Protein AF-A0A1J4KPM8-F1 (afdb_monomer)

Nearest PDB structures (foldseek):
  4mxn-assembly4_D  TM=3.637E-01  e=9.487E-02  Parabacteroides merdae ATCC 43184
  4mxn-assembly2_B  TM=3.778E-01  e=1.645E-01  Parabacteroides merdae ATCC 43184
  5c1e-assembly1_A  TM=3.073E-01  e=2.962E+00  Aspergillus niger ATCC 1015
  5c1c-assembly1_A  TM=2.342E-01  e=2.149E+00  Aspergillus niger ATCC 1015

Mean predicted aligned error: 6.86 Å

pLDDT: mean 85.15, std 13.49, range [49.19, 98.19]

Structure (mmCIF, N/CA/C/O backbone):
data_AF-A0A1J4KPM8-F1
#
_entry.id   AF-A0A1J4KPM8-F1
#
loop_
_atom_site.group_PDB
_atom_site.id
_atom_site.type_symbol
_atom_site.label_atom_id
_atom_site.label_alt_id
_atom_site.label_comp_id
_atom_site.label_asym_id
_atom_site.label_entity_id
_atom_site.label_seq_id
_atom_site.pdbx_PDB_ins_code
_atom_site.Cartn_x
_atom_site.Cartn_y
_atom_site.Cartn_z
_atom_site.occupancy
_atom_site.B_iso_or_equiv
_atom_site.auth_seq_id
_atom_site.auth_comp_id
_atom_site.auth_asym_id
_atom_site.auth_atom_id
_atom_site.pdbx_PDB_model_num
ATOM 1 N N . MET A 1 1 ? 14.885 17.234 -23.229 1.00 76.56 1 MET A N 1
ATOM 2 C CA . MET A 1 1 ? 14.098 16.527 -24.267 1.00 76.56 1 MET A CA 1
ATOM 3 C C . MET A 1 1 ? 13.137 15.565 -23.576 1.00 76.56 1 MET A C 1
ATOM 5 O O . MET A 1 1 ? 13.502 15.053 -22.525 1.00 76.56 1 MET A O 1
ATOM 9 N N . ASN A 1 2 ? 11.935 15.344 -24.110 1.00 87.31 2 ASN A N 1
ATOM 10 C CA . ASN A 1 2 ? 10.999 14.336 -23.597 1.00 87.31 2 ASN A CA 1
ATOM 11 C C . ASN A 1 2 ? 10.976 13.168 -24.587 1.00 87.31 2 ASN A C 1
ATOM 13 O O . ASN A 1 2 ? 10.959 13.409 -25.793 1.00 87.31 2 ASN A O 1
ATOM 17 N N . LEU A 1 3 ? 11.006 11.931 -24.095 1.00 90.38 3 LEU A N 1
ATOM 18 C CA . LEU A 1 3 ? 10.923 10.722 -24.915 1.00 90.38 3 LEU A CA 1
ATOM 19 C C . LEU A 1 3 ? 9.616 10.002 -24.591 1.00 90.38 3 LEU A C 1
ATOM 21 O O . LEU A 1 3 ? 9.298 9.806 -23.425 1.00 90.38 3 LEU A O 1
ATOM 25 N N . THR A 1 4 ? 8.860 9.610 -25.610 1.00 93.81 4 THR A N 1
ATOM 26 C CA . THR A 1 4 ? 7.703 8.725 -25.446 1.00 93.81 4 THR A CA 1
ATOM 27 C C . THR A 1 4 ? 7.960 7.462 -26.242 1.00 93.81 4 THR A C 1
ATOM 29 O O . THR A 1 4 ? 8.318 7.531 -27.416 1.00 93.81 4 THR A O 1
ATOM 32 N N . ILE A 1 5 ? 7.807 6.325 -25.582 1.00 92.38 5 ILE A N 1
ATOM 33 C CA . ILE A 1 5 ? 7.874 4.997 -26.163 1.00 92.38 5 ILE A CA 1
ATOM 34 C C . ILE A 1 5 ? 6.439 4.472 -26.141 1.00 92.38 5 ILE A C 1
ATOM 36 O O . ILE A 1 5 ? 5.909 4.147 -25.079 1.00 92.38 5 ILE A O 1
ATOM 40 N N . SER A 1 6 ? 5.796 4.456 -27.305 1.00 94.19 6 SER A N 1
ATOM 41 C CA . SER A 1 6 ? 4.405 4.025 -27.446 1.00 94.19 6 SER A CA 1
ATOM 42 C C . SER A 1 6 ? 4.319 2.628 -28.041 1.00 94.19 6 SER A C 1
ATOM 44 O O . SER A 1 6 ? 5.057 2.311 -28.974 1.00 94.19 6 SER A O 1
ATOM 46 N N . CYS A 1 7 ? 3.378 1.823 -27.545 1.00 94.56 7 CYS A N 1
ATOM 47 C CA . CYS A 1 7 ? 3.058 0.497 -28.081 1.00 94.56 7 CYS A CA 1
ATOM 48 C C . CYS A 1 7 ? 4.259 -0.465 -28.121 1.00 94.56 7 CYS A C 1
ATOM 50 O O . CYS A 1 7 ? 4.326 -1.343 -28.982 1.00 94.56 7 CYS A O 1
ATOM 52 N N . LEU A 1 8 ? 5.220 -0.305 -27.206 1.00 93.25 8 LEU A N 1
ATOM 53 C CA . LEU A 1 8 ? 6.356 -1.213 -27.114 1.00 93.25 8 LEU A CA 1
ATOM 54 C C . LEU A 1 8 ? 5.863 -2.587 -26.671 1.00 93.25 8 LEU A C 1
ATOM 56 O O . LEU A 1 8 ? 5.287 -2.708 -25.595 1.00 93.25 8 LEU A O 1
ATOM 60 N N . CYS A 1 9 ? 6.117 -3.612 -27.479 1.00 93.88 9 CYS A N 1
ATOM 61 C CA . CYS A 1 9 ? 5.838 -4.997 -27.129 1.00 93.88 9 CYS A CA 1
ATOM 62 C C . CYS A 1 9 ? 7.159 -5.751 -26.978 1.00 93.88 9 CYS A C 1
ATOM 64 O O . CYS A 1 9 ? 7.869 -5.959 -27.962 1.00 93.88 9 CYS A O 1
ATOM 66 N N . ILE A 1 10 ? 7.504 -6.129 -25.748 1.00 90.81 10 ILE A N 1
ATOM 67 C CA . ILE A 1 10 ? 8.703 -6.920 -25.448 1.00 90.81 10 ILE A CA 1
ATOM 68 C C . ILE A 1 10 ? 8.282 -8.184 -24.707 1.00 90.81 10 ILE A C 1
ATOM 70 O O . ILE A 1 10 ? 7.418 -8.151 -23.832 1.00 90.81 10 ILE A O 1
ATOM 74 N N . SER A 1 11 ? 8.934 -9.300 -25.024 1.00 91.00 11 SER A N 1
ATOM 75 C CA . SER A 1 11 ? 8.846 -10.514 -24.219 1.00 91.00 11 SER A CA 1
ATOM 76 C C . SER A 1 11 ? 10.225 -11.120 -23.985 1.00 91.00 11 SER A C 1
ATOM 78 O O . SER A 1 11 ? 11.119 -10.888 -24.797 1.00 91.00 11 SER A O 1
ATOM 80 N N . HIS A 1 12 ? 10.388 -11.905 -22.915 1.00 90.00 12 HIS A N 1
ATOM 81 C CA . HIS A 1 12 ? 11.625 -12.656 -22.639 1.00 90.00 12 HIS A CA 1
ATOM 82 C C . HIS A 1 12 ? 12.858 -11.748 -22.556 1.00 90.00 12 HIS A C 1
ATOM 84 O O . HIS A 1 12 ? 13.891 -11.988 -23.174 1.00 90.00 12 HIS A O 1
ATOM 90 N N . LEU A 1 13 ? 12.730 -10.658 -21.806 1.00 83.81 13 LEU A N 1
ATOM 91 C CA . LEU A 1 13 ? 13.829 -9.737 -21.560 1.00 83.81 13 LEU A CA 1
ATOM 92 C C . LEU A 1 13 ? 14.834 -10.396 -20.592 1.00 83.81 13 LEU A C 1
ATOM 94 O O . LEU A 1 13 ? 14.515 -10.622 -19.425 1.00 83.81 13 LEU A O 1
ATOM 98 N N . PHE A 1 14 ? 16.029 -10.725 -21.091 1.00 83.94 14 PHE A N 1
ATOM 99 C CA . PHE A 1 14 ? 17.087 -11.390 -20.314 1.00 83.94 14 PHE A CA 1
ATOM 100 C C . PHE A 1 14 ? 18.062 -10.421 -19.636 1.00 83.94 14 PHE A C 1
ATOM 102 O O . PHE A 1 14 ? 18.670 -10.777 -18.634 1.00 83.94 14 PHE A O 1
ATOM 109 N N . SER A 1 15 ? 18.221 -9.208 -20.167 1.00 81.88 15 SER A N 1
ATOM 110 C CA . SER A 1 15 ? 19.087 -8.165 -19.607 1.00 81.88 15 SER A CA 1
ATOM 111 C C . SER A 1 15 ? 18.264 -6.954 -19.196 1.00 81.88 15 SER A C 1
ATOM 113 O O . SER A 1 15 ? 17.205 -6.717 -19.766 1.00 81.88 15 SER A O 1
ATOM 115 N N . SER A 1 16 ? 18.726 -6.179 -18.216 1.00 78.31 16 SER A N 1
ATOM 116 C CA . SER A 1 16 ? 17.999 -5.003 -17.728 1.00 78.31 16 SER A CA 1
ATOM 117 C C . SER A 1 16 ? 18.154 -3.809 -18.675 1.00 78.31 16 SER A C 1
ATOM 119 O O . SER A 1 16 ? 19.220 -3.184 -18.691 1.00 78.31 16 SER A O 1
ATOM 121 N N . PRO A 1 17 ? 17.135 -3.426 -19.466 1.00 80.81 17 PRO A N 1
ATOM 122 C CA . PRO A 1 17 ? 17.215 -2.228 -20.274 1.00 80.81 17 PRO A CA 1
ATOM 123 C C . PRO A 1 17 ? 17.273 -1.019 -19.345 1.00 80.81 17 PRO A C 1
ATOM 125 O O . PRO A 1 17 ? 16.455 -0.857 -18.436 1.00 80.81 17 PRO A O 1
ATOM 128 N N . ALA A 1 18 ? 18.247 -0.152 -19.598 1.00 80.56 18 ALA A N 1
ATOM 129 C CA . ALA A 1 18 ? 18.359 1.121 -18.916 1.00 80.56 18 ALA A CA 1
ATOM 130 C C . ALA A 1 18 ? 17.559 2.190 -19.671 1.00 80.56 18 ALA A C 1
ATOM 132 O O . ALA A 1 18 ? 17.956 2.655 -20.741 1.00 80.56 18 ALA A O 1
ATOM 133 N N . LEU A 1 19 ? 16.453 2.634 -19.079 1.00 80.94 19 LEU A N 1
ATOM 134 C CA . LEU A 1 19 ? 15.750 3.860 -19.442 1.00 80.94 19 LEU A CA 1
ATOM 135 C C . LEU A 1 19 ? 16.578 5.052 -18.954 1.00 80.94 19 LEU A C 1
ATOM 137 O O . LEU A 1 19 ? 16.319 5.643 -17.905 1.00 80.94 19 LEU A O 1
ATOM 141 N N . SER A 1 20 ? 17.623 5.375 -19.710 1.00 73.62 20 SER A N 1
ATOM 142 C CA . SER A 1 20 ? 18.521 6.487 -19.421 1.00 73.62 20 SER A CA 1
ATOM 143 C C . SER A 1 20 ? 18.830 7.273 -20.688 1.00 73.62 20 SER A C 1
ATOM 145 O O . SER A 1 20 ? 18.961 6.715 -21.778 1.00 73.62 20 SER A O 1
ATOM 147 N N . ARG A 1 21 ? 18.922 8.598 -20.557 1.00 67.94 21 ARG A N 1
ATOM 148 C CA . ARG A 1 21 ? 19.407 9.482 -21.622 1.00 67.94 21 ARG A CA 1
ATOM 149 C C . ARG A 1 21 ? 19.870 10.785 -20.987 1.00 67.94 21 ARG A C 1
ATOM 151 O O . ARG A 1 21 ? 19.061 11.466 -20.366 1.00 67.94 21 ARG A O 1
ATOM 158 N N . SER A 1 22 ? 21.134 11.150 -21.198 1.00 65.31 22 SER A N 1
ATOM 159 C CA . SER A 1 22 ? 21.798 12.307 -20.565 1.00 65.31 22 SER A CA 1
ATOM 160 C C . SER A 1 22 ? 21.002 13.619 -20.638 1.00 65.31 22 SER A C 1
ATOM 162 O O . SER A 1 22 ? 21.046 14.416 -19.712 1.00 65.31 22 SER A O 1
ATOM 164 N N . ASN A 1 23 ? 20.213 13.817 -21.700 1.00 70.56 23 ASN A N 1
ATOM 165 C CA . ASN A 1 23 ? 19.427 15.037 -21.922 1.00 70.56 23 ASN A CA 1
ATOM 166 C C . ASN A 1 23 ? 17.899 14.839 -21.820 1.00 70.56 23 ASN A C 1
ATOM 168 O O . ASN A 1 23 ? 17.126 15.756 -22.153 1.00 70.56 23 ASN A O 1
ATOM 172 N N . ALA A 1 24 ? 17.425 13.647 -21.434 1.00 75.19 24 ALA A N 1
ATOM 173 C CA . ALA A 1 24 ? 15.997 13.416 -21.244 1.00 75.19 24 ALA A CA 1
ATOM 174 C C . ALA A 1 24 ? 15.551 13.910 -19.866 1.00 75.19 24 ALA A C 1
ATOM 176 O O . ALA A 1 24 ? 16.076 13.492 -18.841 1.00 75.19 24 ALA A O 1
ATOM 177 N N . LYS A 1 25 ? 14.546 14.789 -19.848 1.00 83.75 25 LYS A N 1
ATOM 178 C CA . LYS A 1 25 ? 13.883 15.208 -18.603 1.00 83.75 25 LYS A CA 1
ATOM 179 C C . LYS A 1 25 ? 12.805 14.209 -18.183 1.00 83.75 25 LYS A C 1
ATOM 181 O O . LYS A 1 25 ? 12.481 14.115 -17.007 1.00 83.75 25 LYS A O 1
ATOM 186 N N . HIS A 1 26 ? 12.249 13.496 -19.161 1.00 88.88 26 HIS A N 1
ATOM 187 C CA . HIS A 1 26 ? 11.096 12.630 -18.995 1.00 88.88 26 HIS A CA 1
ATOM 188 C C . HIS A 1 26 ? 11.127 11.483 -20.015 1.00 88.88 26 HIS A C 1
ATOM 190 O O . HIS A 1 26 ? 11.388 11.734 -21.199 1.00 88.88 26 HIS A O 1
ATOM 196 N N . ILE A 1 27 ? 10.835 10.259 -19.565 1.00 92.19 27 ILE A N 1
ATOM 197 C CA . ILE A 1 27 ? 10.498 9.112 -20.421 1.00 92.19 27 ILE A CA 1
ATOM 198 C C . ILE A 1 27 ? 9.077 8.665 -20.081 1.00 92.19 27 ILE A C 1
ATOM 200 O O . ILE A 1 27 ? 8.770 8.430 -18.915 1.00 92.19 27 ILE A O 1
ATOM 204 N N . ASN A 1 28 ? 8.242 8.526 -21.108 1.00 95.56 28 ASN A N 1
ATOM 205 C CA . ASN A 1 28 ? 6.911 7.943 -21.009 1.00 95.56 28 ASN A CA 1
ATOM 206 C C . ASN A 1 28 ? 6.871 6.570 -21.684 1.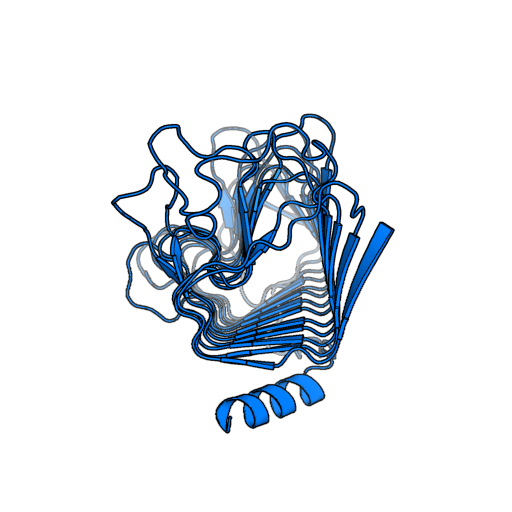00 95.56 28 ASN A C 1
ATOM 208 O O . ASN A 1 28 ? 7.275 6.458 -22.842 1.00 95.56 28 ASN A O 1
ATOM 212 N N . LEU A 1 29 ? 6.352 5.562 -20.991 1.00 95.88 29 LEU A N 1
ATOM 213 C CA . LEU A 1 29 ? 5.935 4.285 -21.562 1.00 95.88 29 LEU A CA 1
ATOM 214 C C . LEU A 1 29 ? 4.415 4.327 -21.734 1.00 95.88 29 LEU A C 1
ATOM 216 O O . LEU A 1 29 ? 3.692 4.230 -20.749 1.00 95.88 29 LEU A O 1
ATOM 220 N N . ASP A 1 30 ? 3.928 4.483 -22.965 1.00 97.62 30 ASP A N 1
ATOM 221 C CA . ASP A 1 30 ? 2.489 4.552 -23.254 1.00 97.62 30 ASP A CA 1
ATOM 222 C C . ASP A 1 30 ? 2.023 3.297 -23.994 1.00 97.62 30 ASP A C 1
ATOM 224 O O . ASP A 1 30 ? 2.660 2.860 -24.955 1.00 97.62 30 ASP A O 1
ATOM 228 N N . LYS A 1 31 ? 0.907 2.702 -23.559 1.00 97.12 31 LYS A N 1
ATOM 229 C CA . LYS A 1 31 ? 0.277 1.529 -24.202 1.00 97.12 31 LYS A CA 1
ATOM 230 C C . LYS A 1 31 ? 1.245 0.370 -24.458 1.00 97.12 31 LYS A C 1
ATOM 232 O O . LYS A 1 31 ? 1.107 -0.366 -25.432 1.00 97.12 31 LYS A O 1
ATOM 237 N N . SER A 1 32 ? 2.265 0.237 -23.620 1.00 96.56 32 SER A N 1
ATOM 238 C CA . SER A 1 32 ? 3.328 -0.744 -23.799 1.00 96.56 32 SER A CA 1
ATOM 239 C C . SER A 1 32 ? 2.971 -2.047 -23.092 1.00 96.56 32 SER A C 1
ATOM 241 O O . SER A 1 32 ? 2.300 -2.045 -22.066 1.00 96.56 32 SER A O 1
ATOM 243 N N . THR A 1 33 ? 3.396 -3.174 -23.648 1.00 96.06 33 THR A N 1
ATOM 244 C CA . THR A 1 33 ? 3.162 -4.513 -23.106 1.00 96.06 33 THR A CA 1
ATOM 245 C C . THR A 1 33 ? 4.494 -5.228 -22.962 1.00 96.06 33 THR A C 1
ATOM 247 O O . THR A 1 33 ? 5.190 -5.478 -23.944 1.00 96.06 33 THR A O 1
ATOM 250 N N . ILE A 1 34 ? 4.865 -5.550 -21.730 1.00 94.56 34 ILE A N 1
ATOM 251 C CA . ILE A 1 34 ? 6.129 -6.206 -21.420 1.00 94.56 34 ILE A CA 1
ATOM 252 C C . ILE A 1 34 ? 5.833 -7.486 -20.646 1.00 94.56 34 ILE A C 1
ATOM 254 O O . ILE A 1 34 ? 5.242 -7.447 -19.567 1.00 94.56 34 ILE A O 1
ATOM 258 N N . LEU A 1 35 ? 6.227 -8.624 -21.215 1.00 93.12 35 LEU A N 1
ATOM 259 C CA . LEU A 1 35 ? 5.837 -9.951 -20.740 1.00 93.12 35 LEU A CA 1
ATOM 260 C C . LEU A 1 35 ? 7.056 -10.823 -20.427 1.00 93.12 35 LEU A C 1
ATOM 262 O O . LEU A 1 35 ? 8.061 -10.771 -21.131 1.00 93.12 35 LEU A O 1
ATOM 266 N N . ARG A 1 36 ? 6.927 -11.718 -19.443 1.00 90.06 36 ARG A N 1
ATOM 267 C CA . ARG A 1 36 ? 7.871 -12.826 -19.194 1.00 90.06 36 ARG A CA 1
ATOM 268 C C . ARG A 1 36 ? 9.317 -12.348 -19.099 1.00 90.06 36 ARG A C 1
ATOM 270 O O . ARG A 1 36 ? 10.190 -12.840 -19.806 1.00 90.06 36 ARG A O 1
ATOM 277 N N . SER A 1 37 ? 9.546 -11.316 -18.304 1.00 87.88 37 SER A N 1
ATOM 278 C CA . SER A 1 37 ? 10.869 -10.725 -18.164 1.00 87.88 37 SER A CA 1
ATOM 279 C C . SER A 1 37 ? 11.643 -11.412 -17.048 1.00 87.88 37 SER A C 1
ATOM 281 O O . SER A 1 37 ? 11.134 -11.557 -15.937 1.00 87.88 37 SER A O 1
ATOM 283 N N . TYR A 1 38 ? 12.891 -11.782 -17.325 1.00 84.94 38 TYR A N 1
ATOM 284 C CA . TYR A 1 38 ? 13.798 -12.288 -16.298 1.00 84.94 38 TYR A CA 1
ATOM 285 C C . TYR A 1 38 ? 14.500 -11.162 -15.537 1.00 84.94 38 TYR A C 1
ATOM 287 O O . TYR A 1 38 ? 15.108 -11.402 -14.497 1.00 84.94 38 TYR A O 1
ATOM 295 N N . SER A 1 39 ? 14.389 -9.931 -16.046 1.00 83.75 39 SER A N 1
ATOM 296 C CA . SER A 1 39 ? 15.044 -8.758 -15.484 1.00 83.75 39 SER A CA 1
ATOM 297 C C . SER A 1 39 ? 14.101 -7.571 -15.280 1.00 83.75 39 SER A C 1
ATOM 299 O O . SER A 1 39 ? 12.904 -7.642 -15.558 1.00 83.75 39 SER A O 1
ATOM 301 N N . HIS A 1 40 ? 14.637 -6.469 -14.773 1.00 85.56 40 HIS A N 1
ATOM 302 C CA . HIS A 1 40 ? 13.915 -5.231 -14.481 1.00 85.56 40 HIS A CA 1
ATOM 303 C C . HIS A 1 40 ? 14.223 -4.128 -15.500 1.00 85.56 40 HIS A C 1
ATOM 305 O O . HIS A 1 40 ? 15.267 -4.13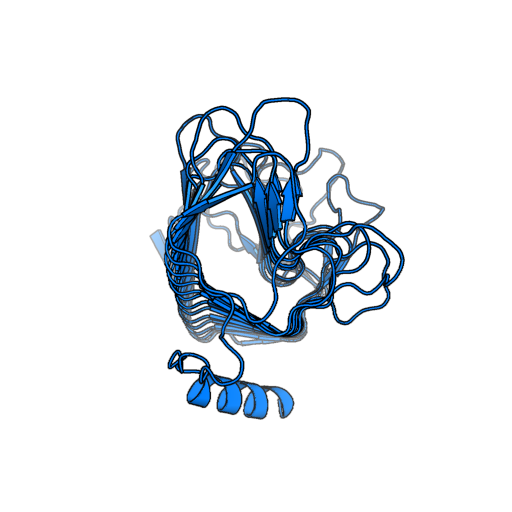2 -16.151 1.00 85.56 40 HIS A O 1
ATOM 311 N N . PHE A 1 41 ? 13.340 -3.135 -15.601 1.00 87.94 41 PHE A N 1
ATOM 312 C CA . PHE A 1 41 ? 13.669 -1.871 -16.259 1.00 87.94 41 PHE A CA 1
ATOM 313 C C . PHE A 1 41 ? 14.346 -0.967 -15.244 1.00 87.94 41 PHE A C 1
ATOM 315 O O . PHE A 1 41 ? 13.704 -0.490 -14.304 1.00 87.94 41 PHE A O 1
ATOM 322 N N . PHE A 1 42 ? 15.631 -0.698 -15.456 1.00 83.44 42 PHE A N 1
ATOM 323 C CA . PHE A 1 42 ? 16.268 0.405 -14.757 1.00 83.44 42 PHE A CA 1
ATOM 324 C C . PHE A 1 42 ? 15.759 1.702 -15.329 1.00 83.44 42 PHE A C 1
ATOM 326 O O . PHE A 1 42 ? 15.730 1.865 -16.548 1.00 83.44 42 PHE A O 1
ATOM 333 N N . TYR A 1 43 ? 15.450 2.663 -14.474 1.00 82.88 43 TYR A N 1
ATOM 334 C CA . TYR A 1 43 ? 15.330 4.034 -14.933 1.00 82.88 43 TYR A CA 1
ATOM 335 C C . TYR A 1 43 ? 16.303 4.929 -14.184 1.00 82.88 43 TYR A C 1
ATOM 337 O O . TYR A 1 43 ? 16.549 4.775 -12.991 1.00 82.88 43 TYR A O 1
ATOM 345 N N . ASN A 1 44 ? 16.887 5.859 -14.926 1.00 77.81 44 ASN A N 1
ATOM 346 C CA . ASN A 1 44 ? 17.817 6.843 -14.400 1.00 77.81 44 ASN A CA 1
ATOM 347 C C . ASN A 1 44 ? 17.525 8.167 -15.097 1.00 77.81 44 ASN A C 1
ATOM 349 O O . ASN A 1 44 ? 18.212 8.602 -16.015 1.00 77.81 44 ASN A O 1
ATOM 353 N N . ILE A 1 45 ? 16.367 8.720 -14.762 1.00 81.31 45 ILE A N 1
ATOM 354 C CA . ILE A 1 45 ? 15.811 9.938 -15.343 1.00 81.31 45 ILE A CA 1
ATOM 355 C C . ILE A 1 45 ? 15.009 10.657 -14.256 1.00 81.31 45 ILE A C 1
ATOM 357 O O . ILE A 1 45 ? 14.481 9.988 -13.365 1.00 81.31 45 ILE A O 1
ATOM 361 N N . PRO A 1 46 ? 14.846 11.989 -14.340 1.00 86.06 46 PRO A N 1
ATOM 362 C CA . PRO A 1 46 ? 14.078 12.725 -13.342 1.00 86.06 46 PRO A CA 1
ATOM 363 C C . PRO A 1 46 ? 12.616 12.289 -13.274 1.00 86.06 46 PRO A C 1
ATOM 365 O O . PRO A 1 46 ? 12.058 12.214 -12.191 1.00 86.06 46 PRO A O 1
ATOM 368 N N . ILE A 1 47 ? 11.980 12.013 -14.416 1.00 90.94 47 ILE A N 1
ATOM 369 C CA . ILE A 1 47 ? 10.553 11.683 -14.468 1.00 90.94 47 ILE A CA 1
ATOM 370 C C . ILE A 1 47 ? 10.344 10.433 -15.320 1.00 90.94 47 ILE A C 1
ATOM 372 O O . ILE A 1 47 ? 10.709 10.426 -16.499 1.00 90.94 47 ILE A O 1
ATOM 376 N N . LEU A 1 48 ? 9.703 9.418 -14.746 1.00 94.38 48 LEU A N 1
ATOM 377 C CA . LEU A 1 48 ? 9.202 8.239 -15.447 1.00 94.38 48 LEU A CA 1
ATOM 378 C C . LEU A 1 48 ? 7.671 8.266 -15.426 1.00 94.38 48 LEU A C 1
ATOM 380 O O . LEU A 1 48 ? 7.074 8.276 -14.351 1.00 94.38 48 LEU A O 1
ATOM 384 N N . CYS A 1 49 ? 7.038 8.242 -16.597 1.00 96.62 49 CYS A N 1
ATOM 385 C CA . CYS A 1 49 ? 5.601 7.996 -16.713 1.00 96.62 49 CYS A CA 1
ATOM 386 C C . CYS A 1 49 ? 5.338 6.614 -17.313 1.00 96.62 49 CYS A C 1
ATOM 388 O O . CYS A 1 49 ? 6.021 6.183 -18.242 1.00 96.62 49 CYS A O 1
ATOM 390 N N . ILE A 1 50 ? 4.344 5.926 -16.762 1.00 97.44 50 ILE A N 1
ATOM 391 C CA . ILE A 1 50 ? 3.850 4.632 -17.218 1.00 97.44 50 ILE A CA 1
ATOM 392 C C . ILE A 1 50 ? 2.349 4.779 -17.414 1.00 97.44 50 ILE A C 1
ATOM 394 O O . ILE A 1 50 ? 1.591 4.823 -16.446 1.00 97.44 50 ILE A O 1
ATOM 398 N N . ASP A 1 51 ? 1.932 4.838 -18.669 1.00 97.56 51 ASP A N 1
ATOM 399 C CA . ASP A 1 51 ? 0.561 5.100 -19.074 1.00 97.56 51 ASP A CA 1
ATOM 400 C C . ASP A 1 51 ? -0.003 3.901 -19.834 1.00 97.56 51 ASP A C 1
ATOM 402 O O . ASP A 1 51 ? 0.610 3.400 -20.778 1.00 97.56 51 ASP A O 1
ATOM 406 N N . ASN A 1 52 ? -1.191 3.434 -19.445 1.00 97.12 52 ASN A N 1
ATOM 407 C CA . ASN A 1 52 ? -1.954 2.409 -20.172 1.00 97.12 52 ASN A CA 1
ATOM 408 C C . ASN A 1 52 ? -1.153 1.129 -20.483 1.00 97.12 52 ASN A C 1
ATOM 410 O O . ASN A 1 52 ? -1.396 0.477 -21.498 1.00 97.12 52 ASN A O 1
ATOM 414 N N . SER A 1 53 ? -0.155 0.806 -19.661 1.00 97.50 53 SER A N 1
ATOM 415 C CA . SER A 1 53 ? 0.840 -0.225 -19.964 1.00 97.50 53 SER A CA 1
ATOM 416 C C . SER A 1 53 ? 0.659 -1.466 -19.093 1.00 97.50 53 SER A C 1
ATOM 418 O O . SER A 1 53 ? 0.157 -1.390 -17.970 1.00 97.50 53 SER A O 1
ATOM 420 N N . VAL A 1 54 ? 1.079 -2.618 -19.610 1.00 97.12 54 VAL A N 1
ATOM 421 C CA . VAL A 1 54 ? 0.991 -3.918 -18.942 1.00 97.12 54 VAL A CA 1
ATOM 422 C C . VAL A 1 54 ? 2.389 -4.481 -18.731 1.00 97.12 54 VAL A C 1
ATOM 424 O O . VAL A 1 54 ? 3.154 -4.635 -19.679 1.00 97.12 54 VAL A O 1
ATOM 427 N N . PHE A 1 55 ? 2.690 -4.834 -17.488 1.00 97.19 55 PHE A N 1
ATOM 428 C CA . PHE A 1 55 ? 3.890 -5.551 -17.078 1.00 97.19 55 PHE A CA 1
ATOM 429 C C . PHE A 1 55 ? 3.437 -6.885 -16.506 1.00 97.19 55 PHE A C 1
ATOM 431 O O . PHE A 1 55 ? 2.626 -6.906 -15.578 1.00 97.19 55 PHE A O 1
ATOM 438 N N . SER A 1 56 ? 3.908 -7.997 -17.066 1.00 96.75 56 SER A N 1
ATOM 439 C CA . SER A 1 56 ? 3.448 -9.312 -16.635 1.00 96.75 56 SER A CA 1
ATOM 440 C C . SER A 1 56 ? 4.547 -10.362 -16.575 1.00 96.75 56 SER A C 1
ATOM 442 O O . SER A 1 56 ? 5.408 -10.411 -17.452 1.00 96.75 56 SER A O 1
ATOM 444 N N . ASN A 1 57 ? 4.468 -11.249 -15.579 1.00 95.44 57 ASN A N 1
ATOM 445 C CA . ASN A 1 57 ? 5.351 -12.402 -15.401 1.00 95.44 57 ASN A CA 1
ATOM 446 C C . ASN A 1 57 ? 6.828 -12.005 -15.299 1.00 95.44 57 ASN A C 1
ATOM 448 O O . ASN A 1 57 ? 7.675 -12.519 -16.028 1.00 95.44 57 ASN A O 1
ATOM 452 N N . PHE A 1 58 ? 7.131 -11.055 -14.422 1.00 94.94 58 PHE A N 1
ATOM 453 C CA . PHE A 1 58 ? 8.513 -10.697 -14.129 1.00 94.94 58 PHE A CA 1
ATOM 454 C C . PHE A 1 58 ? 9.078 -11.587 -13.016 1.00 94.94 58 PHE A C 1
ATOM 456 O O . PHE A 1 58 ? 8.369 -11.885 -12.056 1.00 94.94 58 PHE A O 1
ATOM 463 N N . THR A 1 59 ? 10.351 -11.978 -13.116 1.00 92.00 59 THR A N 1
ATOM 464 C CA . THR A 1 59 ? 11.080 -12.666 -12.026 1.00 92.00 59 THR A CA 1
ATOM 465 C C . THR A 1 59 ? 11.984 -11.736 -11.210 1.00 92.00 59 THR A C 1
ATOM 467 O O . THR A 1 59 ? 12.626 -12.183 -10.264 1.00 92.00 59 THR A O 1
ATOM 470 N N . SER A 1 60 ? 12.015 -10.450 -11.565 1.00 90.31 60 SER A N 1
ATOM 471 C CA . SER A 1 60 ? 12.590 -9.343 -10.792 1.00 90.31 60 SER A CA 1
ATOM 472 C C . SER A 1 60 ? 11.567 -8.195 -10.701 1.00 90.31 60 SER A C 1
ATOM 474 O O . SER A 1 60 ? 10.581 -8.194 -11.431 1.00 90.31 60 SER A O 1
ATOM 476 N N . SER A 1 61 ? 11.799 -7.172 -9.867 1.00 93.31 61 SER A N 1
ATOM 477 C CA . SER A 1 61 ? 10.993 -5.935 -9.867 1.00 93.31 61 SER A CA 1
ATOM 478 C C . SER A 1 61 ? 10.707 -5.423 -11.285 1.00 93.31 61 SER A C 1
ATOM 480 O O . SER A 1 61 ? 11.646 -5.228 -12.038 1.00 93.31 61 SER A O 1
ATOM 482 N N . ALA A 1 62 ? 9.466 -5.163 -11.700 1.00 95.00 62 ALA A N 1
ATOM 483 C CA . ALA A 1 62 ? 9.245 -4.729 -13.091 1.00 95.00 62 ALA A CA 1
ATOM 484 C C . ALA A 1 62 ? 9.932 -3.389 -13.417 1.00 95.00 62 ALA A C 1
ATOM 486 O O . ALA A 1 62 ? 10.582 -3.243 -14.457 1.00 95.00 62 ALA A O 1
ATOM 487 N N . ILE A 1 63 ? 9.842 -2.441 -12.484 1.00 95.06 63 ILE A N 1
ATOM 488 C CA . ILE A 1 63 ? 10.549 -1.161 -12.503 1.00 95.06 63 ILE A CA 1
ATOM 489 C C . ILE A 1 63 ? 11.497 -1.110 -11.308 1.00 95.06 63 ILE A C 1
ATOM 491 O O . ILE A 1 63 ? 11.073 -1.339 -10.173 1.00 95.06 63 ILE A O 1
ATOM 495 N N . PHE A 1 64 ? 12.761 -0.773 -11.552 1.00 91.56 64 PHE A N 1
ATOM 496 C CA . PHE A 1 64 ? 13.767 -0.668 -10.503 1.00 91.56 64 PHE A CA 1
ATOM 497 C C . PHE A 1 64 ? 14.514 0.666 -10.571 1.00 91.56 64 PHE A C 1
ATOM 499 O O . PHE A 1 64 ? 14.990 1.092 -11.627 1.00 91.56 64 PHE A O 1
ATOM 506 N N . TYR A 1 65 ? 14.657 1.303 -9.413 1.00 89.44 65 TYR A N 1
ATOM 507 C CA . TYR A 1 65 ? 15.502 2.469 -9.201 1.00 89.44 65 TYR A CA 1
ATOM 508 C C . TYR A 1 65 ? 16.337 2.305 -7.937 1.00 89.44 65 TYR A C 1
ATOM 510 O O . TYR A 1 65 ? 15.825 1.886 -6.899 1.00 89.44 65 TYR A O 1
ATOM 518 N N . SER A 1 66 ? 17.602 2.722 -8.016 1.00 86.19 66 SER A N 1
ATOM 519 C CA . SER A 1 66 ? 18.463 2.895 -6.850 1.00 86.19 66 SER A CA 1
ATOM 520 C C . SER A 1 66 ? 19.308 4.166 -6.973 1.00 86.19 66 SER A C 1
ATOM 522 O O . SER A 1 66 ? 19.918 4.401 -8.019 1.00 86.19 66 SER A O 1
ATOM 524 N N . SER A 1 67 ? 19.343 4.994 -5.920 1.00 79.00 67 SER A N 1
ATOM 525 C CA . SER A 1 67 ? 20.176 6.207 -5.869 1.00 79.00 67 SER A CA 1
ATOM 526 C C . SER A 1 67 ? 21.641 5.896 -5.582 1.00 79.00 67 SER A C 1
ATOM 528 O O . SER A 1 67 ? 22.514 6.549 -6.150 1.00 79.00 67 SER A O 1
ATOM 530 N N . HIS A 1 68 ? 21.890 4.886 -4.748 1.00 72.69 68 HIS A N 1
ATOM 531 C CA . HIS A 1 68 ? 23.213 4.368 -4.436 1.00 72.69 68 HIS A CA 1
ATOM 532 C C . HIS A 1 68 ? 23.200 2.856 -4.570 1.00 72.69 68 HIS A C 1
ATOM 534 O O . HIS A 1 68 ? 22.441 2.154 -3.904 1.00 72.69 68 HIS A O 1
ATOM 540 N N . LEU A 1 69 ? 24.072 2.350 -5.427 1.00 64.75 69 LEU A N 1
ATOM 541 C CA . LEU A 1 69 ? 24.446 0.952 -5.356 1.00 64.75 69 LEU A CA 1
ATOM 542 C C . LEU A 1 69 ? 25.517 0.843 -4.273 1.00 64.75 69 LEU A C 1
ATOM 544 O O . LEU A 1 69 ? 26.450 1.650 -4.295 1.00 64.75 69 LEU A O 1
ATOM 548 N N . PRO A 1 70 ? 25.397 -0.093 -3.318 1.00 59.12 70 PRO A N 1
ATOM 549 C CA . PRO A 1 70 ? 26.541 -0.477 -2.503 1.00 59.12 70 PRO A CA 1
ATOM 550 C C . PRO A 1 70 ? 27.739 -0.737 -3.425 1.00 59.12 70 PRO A C 1
ATOM 552 O O . PRO A 1 70 ? 27.544 -1.284 -4.509 1.00 59.12 70 PRO A O 1
ATOM 555 N N . GLU A 1 71 ? 28.962 -0.401 -3.009 1.00 59.50 71 GLU A N 1
ATOM 556 C CA . GLU A 1 71 ? 30.182 -0.617 -3.820 1.00 59.50 71 GLU A CA 1
ATOM 557 C C . GLU A 1 71 ? 30.337 -2.076 -4.296 1.00 59.50 71 GLU A C 1
ATOM 559 O O . GLU A 1 71 ? 30.974 -2.352 -5.307 1.00 59.50 71 GLU A O 1
ATOM 564 N N . ASN A 1 72 ? 29.681 -3.003 -3.596 1.00 56.09 72 ASN A N 1
ATOM 565 C CA . ASN A 1 72 ? 29.710 -4.440 -3.846 1.00 56.09 72 ASN A CA 1
ATOM 566 C C . ASN A 1 72 ? 28.574 -4.919 -4.771 1.00 56.09 72 ASN A C 1
ATOM 568 O O . ASN A 1 72 ? 28.528 -6.094 -5.128 1.00 56.09 72 ASN A O 1
ATOM 572 N N . LEU A 1 73 ? 27.628 -4.044 -5.124 1.00 58.38 73 LEU A N 1
ATOM 573 C CA . LEU A 1 73 ? 26.479 -4.368 -5.959 1.00 58.38 73 LEU A CA 1
ATOM 574 C C . LEU A 1 73 ? 26.768 -3.950 -7.402 1.00 58.38 73 LEU A C 1
ATOM 576 O O . LEU A 1 73 ? 26.424 -2.846 -7.828 1.00 58.38 73 LEU A O 1
ATOM 580 N N . ILE A 1 74 ? 27.390 -4.848 -8.167 1.00 56.06 74 ILE A N 1
ATOM 581 C CA . ILE A 1 74 ? 27.501 -4.668 -9.615 1.00 56.06 74 ILE A CA 1
ATOM 582 C C . ILE A 1 74 ? 26.125 -4.949 -10.202 1.00 56.06 74 ILE A C 1
ATOM 584 O O . ILE A 1 74 ? 25.748 -6.084 -10.488 1.00 56.06 74 ILE A O 1
ATOM 588 N N . ILE A 1 75 ? 25.356 -3.884 -10.365 1.00 59.38 75 ILE A N 1
ATOM 589 C CA . ILE A 1 75 ? 24.264 -3.911 -11.312 1.00 59.38 75 ILE A CA 1
ATOM 590 C C . ILE A 1 75 ? 24.895 -3.841 -12.690 1.00 59.38 75 ILE A C 1
ATOM 592 O O . ILE A 1 75 ? 25.466 -2.819 -13.070 1.00 59.38 75 ILE A O 1
ATOM 596 N N . ASP A 1 76 ? 24.783 -4.938 -13.424 1.00 52.94 76 ASP A N 1
ATOM 597 C CA . ASP A 1 76 ? 25.209 -4.998 -14.810 1.00 52.94 76 ASP A CA 1
ATOM 598 C C . ASP A 1 76 ? 24.216 -4.175 -15.652 1.00 52.94 76 ASP A C 1
ATOM 600 O O . ASP A 1 76 ? 23.219 -4.679 -16.183 1.00 52.94 76 ASP A O 1
ATOM 604 N N . TYR A 1 77 ? 24.429 -2.855 -15.708 1.00 53.81 77 TYR A N 1
ATOM 605 C CA . TYR A 1 77 ? 23.721 -1.976 -16.630 1.00 53.81 77 TYR A CA 1
ATOM 606 C C . TYR A 1 77 ? 24.221 -2.338 -18.033 1.00 53.81 77 TYR A C 1
ATOM 608 O O . TYR A 1 77 ? 25.199 -1.783 -18.529 1.00 53.81 77 TYR A O 1
ATOM 616 N N . ASN A 1 78 ? 23.567 -3.337 -18.627 1.00 51.66 78 ASN A N 1
ATOM 617 C CA . ASN A 1 78 ? 23.739 -3.827 -19.993 1.00 51.66 78 ASN A CA 1
ATOM 618 C C . ASN A 1 78 ? 25.191 -4.027 -20.491 1.00 51.66 78 ASN A C 1
ATOM 620 O O . ASN A 1 78 ? 25.459 -3.741 -21.660 1.00 51.66 78 ASN A O 1
ATOM 624 N N . GLN A 1 79 ? 26.114 -4.520 -19.648 1.00 52.91 79 GLN A N 1
ATOM 625 C CA . GLN A 1 79 ? 27.556 -4.702 -19.927 1.00 52.91 79 GLN A CA 1
ATOM 626 C C . GLN A 1 79 ? 28.323 -3.425 -20.315 1.00 52.91 79 GLN A C 1
ATOM 628 O O . GLN A 1 79 ? 29.546 -3.451 -20.437 1.00 52.91 79 GLN A O 1
ATOM 633 N N . THR A 1 80 ? 27.632 -2.302 -20.527 1.00 53.19 80 THR A N 1
ATOM 634 C CA . THR A 1 80 ? 28.223 -1.056 -21.032 1.00 53.19 80 THR A CA 1
ATOM 635 C C . THR A 1 80 ? 28.513 -0.079 -19.895 1.00 53.19 80 THR A C 1
ATOM 637 O O . THR A 1 80 ? 29.412 0.753 -20.019 1.00 53.19 80 THR A O 1
ATOM 640 N N . TYR A 1 81 ? 27.790 -0.175 -18.773 1.00 54.69 81 TYR A N 1
ATOM 641 C CA . TYR A 1 81 ? 27.991 0.692 -17.616 1.00 54.69 81 TYR A CA 1
ATOM 642 C C . TYR A 1 81 ? 28.165 -0.135 -16.334 1.00 54.69 81 TYR A C 1
ATOM 644 O O . TYR A 1 81 ? 27.277 -0.871 -15.924 1.00 54.69 81 TYR A O 1
ATOM 652 N N . ASN A 1 82 ? 29.302 0.036 -15.659 1.00 57.56 82 ASN A N 1
ATOM 653 C CA . ASN A 1 82 ? 29.575 -0.606 -14.363 1.00 57.56 82 ASN A CA 1
ATOM 654 C C . ASN A 1 82 ? 29.137 0.261 -13.169 1.00 57.56 82 ASN A C 1
ATOM 656 O O . ASN A 1 82 ? 29.246 -0.148 -12.017 1.00 57.56 82 ASN A O 1
ATOM 660 N N . SER A 1 83 ? 28.676 1.484 -13.433 1.00 61.12 83 SER A N 1
ATOM 661 C CA . SER A 1 83 ? 28.201 2.435 -12.433 1.00 61.12 83 SER A CA 1
ATOM 662 C C . SER A 1 83 ? 27.222 3.429 -13.060 1.00 61.12 83 SER A C 1
ATOM 664 O O . SER A 1 83 ? 27.105 3.546 -14.285 1.00 61.12 83 SER A O 1
ATOM 666 N N . ARG A 1 84 ? 26.502 4.170 -12.211 1.00 61.41 84 ARG A N 1
ATOM 667 C CA . ARG A 1 84 ? 25.673 5.301 -12.640 1.00 61.41 84 ARG A CA 1
ATOM 668 C C . ARG A 1 84 ? 26.549 6.327 -13.386 1.00 61.41 84 ARG A C 1
ATOM 670 O O . ARG A 1 84 ? 27.519 6.797 -12.800 1.00 61.41 84 ARG A O 1
ATOM 677 N N . PRO A 1 85 ? 26.201 6.744 -14.620 1.00 66.81 85 PRO A N 1
ATOM 678 C CA . PRO A 1 85 ? 26.980 7.758 -15.332 1.00 66.81 85 PRO A CA 1
ATOM 679 C C . PRO A 1 85 ? 27.061 9.087 -14.555 1.00 66.81 85 PRO A C 1
ATOM 681 O O . PRO A 1 85 ? 26.042 9.572 -14.065 1.00 66.81 85 PRO A O 1
ATOM 684 N N . GLU A 1 86 ? 28.247 9.700 -14.489 1.00 59.28 86 GLU A N 1
ATOM 685 C CA . GLU A 1 86 ? 28.549 10.873 -13.637 1.00 59.28 86 GLU A CA 1
ATOM 686 C C . GLU A 1 86 ? 27.712 12.134 -13.948 1.00 59.28 86 GLU A C 1
ATOM 688 O O . GLU A 1 86 ? 27.565 13.008 -13.103 1.00 59.28 86 GLU A O 1
ATOM 693 N N . ASN A 1 87 ? 27.092 12.215 -15.131 1.00 58.97 87 ASN A N 1
ATOM 694 C CA . ASN A 1 87 ? 26.309 13.374 -15.590 1.00 58.97 87 ASN A CA 1
ATOM 695 C C . ASN A 1 87 ? 24.786 13.159 -15.525 1.00 58.97 87 ASN A C 1
ATOM 697 O O . ASN A 1 87 ? 24.024 13.751 -16.292 1.00 58.97 87 ASN A O 1
ATOM 701 N N . GLN A 1 88 ? 24.327 12.256 -14.662 1.00 59.41 88 GLN A N 1
ATOM 702 C CA . GLN A 1 88 ? 22.905 11.964 -14.491 1.00 59.41 88 GLN A CA 1
ATOM 703 C C . GLN A 1 88 ? 22.279 12.976 -13.517 1.00 59.41 88 GLN A C 1
ATOM 705 O O . GLN A 1 88 ? 22.846 13.208 -12.450 1.00 59.41 88 GLN A O 1
ATOM 710 N N . PRO A 1 89 ? 21.110 13.567 -13.825 1.00 55.75 89 PRO A N 1
ATOM 711 C CA . PRO A 1 89 ? 20.482 14.538 -12.937 1.00 55.75 89 PRO A CA 1
ATOM 712 C C . PRO A 1 89 ? 20.169 13.899 -11.579 1.00 55.75 89 PRO A C 1
ATOM 714 O O . PRO A 1 89 ? 19.419 12.925 -11.489 1.00 55.75 89 PRO A O 1
ATOM 717 N N . MET A 1 90 ? 20.737 14.459 -10.514 1.00 62.19 90 MET A N 1
ATOM 718 C CA . MET A 1 90 ? 20.258 14.224 -9.156 1.00 62.19 90 MET A CA 1
ATOM 719 C C . MET A 1 90 ? 18.994 15.077 -8.950 1.00 62.19 90 MET A C 1
ATOM 721 O O . MET A 1 90 ? 18.935 16.193 -9.461 1.00 62.19 90 MET A O 1
ATOM 725 N N . LEU A 1 91 ? 18.012 14.555 -8.199 1.00 62.66 91 LEU A N 1
ATOM 726 C CA . LEU A 1 91 ? 17.055 15.317 -7.363 1.00 62.66 91 LEU A CA 1
ATOM 727 C C . LEU A 1 91 ? 15.544 15.362 -7.661 1.00 62.66 91 LEU A C 1
ATOM 729 O O . LEU A 1 91 ? 14.853 16.004 -6.881 1.00 62.66 91 LEU A O 1
ATOM 733 N N . LEU A 1 92 ? 14.941 14.670 -8.632 1.00 67.94 92 LEU A N 1
ATOM 734 C CA . LEU A 1 92 ? 13.463 14.739 -8.756 1.00 67.94 92 LEU A CA 1
ATOM 735 C C . LEU A 1 92 ? 12.762 13.432 -9.133 1.00 67.94 92 LEU A C 1
ATOM 737 O O . LEU A 1 92 ? 11.707 13.522 -9.731 1.00 67.94 92 LEU A O 1
ATOM 741 N N . ASN A 1 93 ? 13.306 12.255 -8.794 1.00 83.06 93 ASN A N 1
ATOM 742 C CA . ASN A 1 93 ? 12.805 10.939 -9.243 1.00 83.06 93 ASN A CA 1
ATOM 743 C C . ASN A 1 93 ? 11.291 10.756 -9.041 1.00 83.06 93 ASN A C 1
ATOM 745 O O . ASN A 1 93 ? 10.829 10.275 -8.009 1.00 83.06 93 ASN A O 1
ATOM 749 N N . ASN A 1 94 ? 10.520 11.151 -10.043 1.00 91.88 94 ASN A N 1
ATOM 750 C CA . ASN A 1 94 ? 9.075 11.213 -9.992 1.00 91.88 94 ASN A CA 1
ATOM 751 C C . ASN A 1 94 ? 8.542 10.109 -10.883 1.00 91.88 94 ASN A C 1
ATOM 753 O O . ASN A 1 94 ? 8.748 10.119 -12.099 1.00 91.88 94 ASN A O 1
ATOM 757 N N . ILE A 1 95 ? 7.845 9.165 -10.271 1.00 95.56 95 ILE A N 1
ATOM 758 C CA . ILE A 1 95 ? 7.216 8.053 -10.962 1.00 95.56 95 ILE A CA 1
ATOM 759 C C . ILE A 1 95 ? 5.724 8.338 -11.025 1.00 95.56 95 ILE A C 1
ATOM 761 O O . ILE A 1 95 ? 5.065 8.476 -9.996 1.00 95.56 95 ILE A O 1
ATOM 765 N N . THR A 1 96 ? 5.183 8.423 -12.233 1.00 97.12 96 THR A N 1
ATOM 766 C CA . THR A 1 96 ? 3.740 8.520 -12.459 1.00 97.12 96 THR A CA 1
ATOM 767 C C . THR A 1 96 ? 3.248 7.250 -13.137 1.00 97.12 96 THR A C 1
ATOM 769 O O . THR A 1 96 ? 3.771 6.858 -14.174 1.00 97.12 96 THR A O 1
ATOM 772 N N . ILE A 1 97 ? 2.240 6.605 -12.558 1.00 98.19 97 ILE A N 1
ATOM 773 C CA . ILE A 1 97 ? 1.638 5.369 -13.060 1.00 98.19 97 ILE A CA 1
ATOM 774 C C . ILE A 1 97 ? 0.147 5.627 -13.273 1.00 98.19 97 ILE A C 1
ATOM 776 O O . ILE A 1 97 ? -0.552 6.003 -12.331 1.00 98.19 97 ILE A O 1
ATOM 780 N N . ARG A 1 98 ? -0.352 5.450 -14.498 1.00 98.12 98 ARG A N 1
ATOM 781 C CA . ARG A 1 98 ? -1.755 5.695 -14.857 1.00 98.12 98 ARG A CA 1
ATOM 782 C C . ARG A 1 98 ? -2.297 4.563 -15.706 1.00 98.12 98 ARG A C 1
ATOM 784 O O . ARG A 1 98 ? -1.695 4.215 -16.720 1.00 98.12 98 ARG A O 1
ATOM 791 N N . ASN A 1 99 ? -3.462 4.031 -15.341 1.00 96.75 99 ASN A N 1
ATOM 792 C CA . ASN A 1 99 ? -4.124 2.968 -16.107 1.00 96.75 99 ASN A CA 1
ATOM 793 C C . ASN A 1 99 ? -3.212 1.756 -16.376 1.00 96.75 99 ASN A C 1
ATOM 795 O O . ASN A 1 99 ? -3.336 1.098 -17.410 1.00 96.75 99 ASN A O 1
ATOM 799 N N . ALA A 1 100 ? -2.251 1.490 -15.488 1.00 97.56 100 ALA A N 1
ATOM 800 C CA . ALA A 1 100 ? -1.251 0.453 -15.693 1.00 97.56 100 ALA A CA 1
ATOM 801 C C . ALA A 1 100 ? -1.623 -0.830 -14.947 1.00 97.56 100 ALA A C 1
ATOM 803 O O . ALA A 1 100 ? -2.336 -0.811 -13.939 1.00 97.56 100 ALA A O 1
ATOM 804 N N . ARG A 1 101 ? -1.119 -1.961 -15.441 1.00 97.50 101 ARG A N 1
ATOM 805 C CA . ARG A 1 101 ? -1.351 -3.282 -14.852 1.00 97.50 101 ARG A CA 1
ATOM 806 C C . ARG A 1 101 ? -0.022 -3.975 -14.607 1.00 97.50 101 ARG A C 1
ATOM 808 O O . ARG A 1 101 ? 0.761 -4.140 -15.538 1.00 97.50 101 ARG A O 1
ATOM 815 N N . PHE A 1 102 ? 0.197 -4.406 -13.375 1.00 97.75 102 PHE A N 1
ATOM 816 C CA . PHE A 1 102 ? 1.336 -5.218 -12.967 1.00 97.75 102 PHE A CA 1
ATOM 817 C C . PHE A 1 102 ? 0.809 -6.573 -12.505 1.00 97.75 102 PHE A C 1
ATOM 819 O O . PHE A 1 102 ? 0.044 -6.645 -11.542 1.00 97.75 102 PHE A O 1
ATOM 826 N N . LEU A 1 103 ? 1.161 -7.629 -13.233 1.00 97.00 103 LEU A N 1
ATOM 827 C CA . LEU A 1 103 ? 0.555 -8.952 -13.109 1.00 97.00 103 LEU A CA 1
ATOM 828 C C . LEU A 1 103 ? 1.644 -10.001 -12.895 1.00 97.00 103 LEU A C 1
ATOM 830 O O . LEU A 1 103 ? 2.507 -10.171 -13.751 1.00 97.00 103 LEU A O 1
ATOM 834 N N . HIS A 1 104 ? 1.603 -10.749 -11.798 1.00 96.12 104 HIS A N 1
ATOM 835 C CA . HIS A 1 104 ? 2.593 -11.797 -11.517 1.00 96.12 104 HIS A CA 1
ATOM 836 C C . HIS A 1 104 ? 4.040 -11.273 -11.531 1.00 96.12 104 HIS A C 1
ATOM 838 O O . HIS A 1 104 ? 4.951 -11.945 -12.019 1.00 96.12 104 HIS A O 1
ATOM 844 N N . CYS A 1 105 ? 4.260 -10.044 -11.057 1.00 96.69 105 CYS A N 1
ATOM 845 C CA . CYS A 1 105 ? 5.598 -9.470 -10.969 1.00 96.69 105 CYS A CA 1
ATOM 846 C C . CYS A 1 105 ? 6.242 -9.881 -9.644 1.00 96.69 105 CYS A C 1
ATOM 848 O O . CYS A 1 105 ? 5.759 -9.512 -8.573 1.00 96.69 105 CYS A O 1
ATOM 850 N N . LYS A 1 106 ? 7.316 -10.662 -9.711 1.00 95.19 106 LYS A N 1
ATOM 851 C CA . LYS A 1 106 ? 7.990 -11.242 -8.549 1.00 95.19 106 LYS A CA 1
ATOM 852 C C . LYS A 1 106 ? 9.394 -10.679 -8.444 1.00 95.19 106 LYS A C 1
ATOM 854 O O . LYS A 1 106 ? 10.035 -10.484 -9.463 1.00 95.19 106 LYS A O 1
ATOM 859 N N . SER A 1 107 ? 9.882 -10.450 -7.233 1.00 92.56 107 SER A N 1
ATOM 860 C CA . SER A 1 107 ? 11.248 -9.998 -6.985 1.00 92.56 107 SER A CA 1
ATOM 861 C C . SER A 1 107 ? 11.935 -10.888 -5.951 1.00 92.56 107 SER A C 1
ATOM 863 O O . SER A 1 107 ? 11.358 -11.194 -4.903 1.00 92.56 107 SER A O 1
ATOM 865 N N . GLN A 1 108 ? 13.176 -11.282 -6.247 1.00 90.50 108 GLN A N 1
ATOM 866 C CA . GLN A 1 108 ? 14.164 -11.688 -5.244 1.00 90.50 108 GLN A CA 1
ATOM 867 C C . GLN A 1 108 ? 14.803 -10.412 -4.698 1.00 90.50 108 GLN A C 1
ATOM 869 O O . GLN A 1 108 ? 15.906 -10.032 -5.080 1.00 90.50 108 GLN A O 1
ATOM 874 N N . GLY A 1 109 ? 14.024 -9.704 -3.898 1.00 90.50 109 GLY A N 1
ATOM 875 C CA . GLY A 1 109 ? 14.313 -8.425 -3.290 1.00 90.50 109 GLY A CA 1
ATOM 876 C C . GLY A 1 109 ? 13.010 -7.714 -2.949 1.00 90.50 109 GLY A C 1
ATOM 877 O O . GLY A 1 109 ? 11.950 -8.329 -2.834 1.00 90.50 109 GLY A O 1
ATOM 878 N N . ASN A 1 110 ? 13.071 -6.396 -2.808 1.00 93.38 110 ASN A N 1
ATOM 879 C CA . ASN A 1 110 ? 11.887 -5.592 -2.520 1.00 93.38 110 ASN A CA 1
ATOM 880 C C . ASN A 1 110 ? 11.075 -5.310 -3.797 1.00 93.38 110 ASN A C 1
ATOM 882 O O . ASN A 1 110 ? 11.639 -5.293 -4.892 1.00 93.38 110 ASN A O 1
ATOM 886 N N . GLY A 1 111 ? 9.777 -5.020 -3.672 1.00 95.00 111 GLY A N 1
ATOM 887 C CA . GLY A 1 111 ? 9.012 -4.408 -4.765 1.00 95.00 111 GLY A CA 1
ATOM 888 C C . GLY A 1 111 ? 8.831 -5.288 -6.000 1.00 95.00 111 GLY A C 1
ATOM 889 O O . GLY A 1 111 ? 9.539 -5.087 -6.982 1.00 95.00 111 GLY A O 1
ATOM 890 N N . GLY A 1 112 ? 7.877 -6.223 -6.017 1.00 95.38 112 GLY A N 1
ATOM 891 C CA . GLY A 1 112 ? 7.646 -7.094 -7.181 1.00 95.38 112 GLY A CA 1
ATOM 892 C C . GLY A 1 112 ? 7.295 -6.330 -8.464 1.00 95.38 112 GLY A C 1
ATOM 893 O O . GLY A 1 112 ? 7.831 -6.602 -9.533 1.00 95.38 112 GLY A O 1
ATOM 894 N N . ALA A 1 113 ? 6.435 -5.317 -8.375 1.00 97.38 113 ALA A N 1
ATOM 895 C CA . ALA A 1 113 ? 6.115 -4.436 -9.499 1.00 97.38 113 ALA A CA 1
ATOM 896 C C . ALA A 1 113 ? 7.076 -3.245 -9.582 1.00 97.38 113 ALA A C 1
ATOM 898 O O . ALA A 1 113 ? 7.552 -2.899 -10.663 1.00 97.38 113 ALA A O 1
ATOM 899 N N . LEU A 1 114 ? 7.357 -2.615 -8.443 1.00 97.19 114 LEU A N 1
ATOM 900 C CA . LEU A 1 114 ? 8.176 -1.417 -8.373 1.00 97.19 114 LEU A CA 1
ATOM 901 C C . LEU A 1 114 ? 9.053 -1.431 -7.130 1.00 97.19 114 LEU A C 1
ATOM 903 O O . LEU A 1 114 ? 8.545 -1.530 -6.013 1.00 97.19 114 LEU A O 1
ATOM 907 N N . CYS A 1 115 ? 10.353 -1.249 -7.338 1.00 95.31 115 CYS A N 1
ATOM 908 C CA . CYS A 1 115 ? 11.330 -1.044 -6.282 1.00 95.31 115 CYS A CA 1
ATOM 909 C C . CYS A 1 115 ? 12.026 0.304 -6.478 1.00 95.31 115 CYS A C 1
ATOM 911 O O . CYS A 1 115 ? 12.664 0.545 -7.504 1.00 95.31 115 CYS A O 1
ATOM 913 N N . HIS A 1 116 ? 11.889 1.189 -5.495 1.00 93.69 116 HIS A N 1
ATOM 914 C CA . HIS A 1 116 ? 12.533 2.494 -5.468 1.00 93.69 116 HIS A CA 1
ATOM 915 C C . HIS A 1 116 ? 13.354 2.655 -4.187 1.00 93.69 116 HIS A C 1
ATOM 917 O O . HIS A 1 116 ? 12.812 2.879 -3.100 1.00 93.69 116 HIS A O 1
ATOM 923 N N . LEU A 1 117 ? 14.673 2.566 -4.341 1.00 89.75 117 LEU A N 1
ATOM 924 C CA . LEU A 1 117 ? 15.659 2.665 -3.272 1.00 89.75 117 LEU A CA 1
ATOM 925 C C . LEU A 1 117 ? 16.374 4.019 -3.346 1.00 89.75 117 LEU A C 1
ATOM 927 O O . LEU A 1 117 ? 17.358 4.182 -4.062 1.00 89.75 117 LEU A O 1
ATOM 931 N N . SER A 1 118 ? 15.884 5.017 -2.611 1.00 88.06 118 SER A N 1
ATOM 932 C CA . SER A 1 118 ? 16.598 6.282 -2.417 1.00 88.06 118 SER A CA 1
ATOM 933 C C . SER A 1 118 ? 17.031 6.412 -0.963 1.00 88.06 118 SER A C 1
ATOM 935 O O . SER A 1 118 ? 16.195 6.649 -0.099 1.00 88.06 118 SER A O 1
ATOM 937 N N . PHE A 1 119 ? 18.334 6.288 -0.699 1.00 82.62 119 PHE A N 1
ATOM 938 C CA . PHE A 1 119 ? 18.901 6.432 0.654 1.00 82.62 119 PHE A CA 1
ATOM 939 C C . PHE A 1 119 ? 18.809 7.860 1.197 1.00 82.62 119 PHE A C 1
ATOM 941 O O . PHE A 1 119 ? 18.818 8.078 2.401 1.00 82.62 119 PHE A O 1
ATOM 948 N N . GLU A 1 120 ? 18.686 8.838 0.305 1.00 83.88 120 GLU A N 1
ATOM 949 C CA . GLU A 1 120 ? 18.420 10.236 0.652 1.00 83.88 120 GLU A CA 1
ATOM 950 C C . GLU A 1 120 ? 16.906 10.509 0.769 1.00 83.88 120 GLU A C 1
ATOM 952 O O . GLU A 1 120 ? 16.490 11.634 1.045 1.00 83.88 120 GLU A O 1
ATOM 957 N N . HIS A 1 121 ? 16.072 9.480 0.558 1.00 85.06 121 HIS A N 1
ATOM 958 C CA . HIS A 1 121 ? 14.611 9.532 0.578 1.00 85.06 121 HIS A CA 1
ATOM 959 C C . HIS A 1 121 ? 14.051 10.641 -0.315 1.00 85.06 121 HIS A C 1
ATOM 961 O O . HIS A 1 121 ? 13.152 11.385 0.077 1.00 85.06 121 HIS A O 1
ATOM 967 N N . TRP A 1 122 ? 14.578 10.761 -1.534 1.00 87.06 122 TRP A N 1
ATOM 968 C CA . TRP A 1 122 ? 14.082 11.696 -2.542 1.00 87.06 122 TRP A CA 1
ATOM 969 C C . TRP A 1 122 ? 13.195 11.009 -3.560 1.00 87.06 122 TRP A C 1
ATOM 971 O O . TRP A 1 122 ? 13.357 9.831 -3.851 1.00 87.06 122 TRP A O 1
ATOM 981 N N . GLY A 1 123 ? 12.324 11.795 -4.182 1.00 90.19 123 GLY A N 1
ATOM 982 C CA . GLY A 1 123 ? 11.462 11.329 -5.255 1.00 90.19 123 GLY A CA 1
ATOM 983 C C . GLY A 1 123 ? 10.032 11.114 -4.798 1.00 90.19 123 GLY A C 1
ATOM 984 O O . GLY A 1 123 ? 9.738 10.963 -3.610 1.00 90.19 123 GLY A O 1
ATOM 985 N N . SER A 1 124 ? 9.140 11.097 -5.777 1.00 93.75 124 SER A N 1
ATOM 986 C CA . SER A 1 124 ? 7.710 10.970 -5.557 1.00 93.75 124 SER A CA 1
ATOM 987 C C . SER A 1 124 ? 7.116 9.836 -6.376 1.00 93.75 124 SER A C 1
ATOM 989 O O . SER A 1 124 ? 7.585 9.526 -7.472 1.00 93.75 124 SER A O 1
ATOM 991 N N . ILE A 1 125 ? 6.055 9.230 -5.853 1.00 96.25 125 ILE A N 1
ATOM 992 C CA . ILE A 1 125 ? 5.241 8.272 -6.597 1.00 96.25 125 ILE A CA 1
ATOM 993 C C . ILE A 1 125 ? 3.790 8.739 -6.642 1.00 96.25 125 ILE A C 1
ATOM 995 O O . ILE A 1 125 ? 3.182 9.049 -5.618 1.00 96.25 125 ILE A O 1
ATOM 999 N N . ILE A 1 126 ? 3.229 8.786 -7.847 1.00 97.56 126 ILE A N 1
ATOM 1000 C CA . ILE A 1 126 ? 1.820 9.078 -8.096 1.00 97.56 126 ILE A CA 1
ATOM 1001 C C . ILE A 1 126 ? 1.252 7.925 -8.913 1.00 97.56 126 ILE A C 1
ATOM 1003 O O . ILE A 1 126 ? 1.594 7.765 -10.080 1.00 97.56 126 ILE A O 1
ATOM 1007 N N . ALA A 1 127 ? 0.370 7.132 -8.316 1.00 97.88 127 ALA A N 1
ATOM 1008 C CA . ALA A 1 127 ? -0.317 6.042 -8.993 1.00 97.88 127 ALA A CA 1
ATOM 1009 C C . ALA A 1 127 ? -1.830 6.291 -9.025 1.00 97.88 127 ALA A C 1
ATOM 1011 O O . ALA A 1 127 ? -2.453 6.607 -8.005 1.00 97.88 127 ALA A O 1
ATOM 1012 N N . HIS A 1 128 ? -2.419 6.134 -10.207 1.00 97.50 128 HIS A N 1
ATOM 1013 C CA . HIS A 1 128 ? -3.839 6.343 -10.460 1.00 97.50 128 HIS A CA 1
ATOM 1014 C C . HIS A 1 128 ? -4.415 5.249 -11.360 1.00 97.50 128 HIS A C 1
ATOM 1016 O O . HIS A 1 128 ? -3.747 4.816 -12.303 1.00 97.50 128 HIS A O 1
ATOM 1022 N N . ASP A 1 129 ? -5.643 4.808 -11.084 1.00 96.44 129 ASP A N 1
ATOM 1023 C CA . ASP A 1 129 ? -6.396 3.859 -11.920 1.00 96.44 129 ASP A CA 1
ATOM 1024 C C . ASP A 1 129 ? -5.602 2.585 -12.270 1.00 96.44 129 ASP A C 1
ATOM 1026 O O . ASP A 1 129 ? -5.636 2.096 -13.397 1.00 96.44 129 ASP A O 1
ATOM 1030 N N . SER A 1 130 ? -4.804 2.071 -11.333 1.00 97.12 130 SER A N 1
ATOM 1031 C CA . SER A 1 130 ? -3.809 1.028 -11.619 1.00 97.12 130 SER A CA 1
ATOM 1032 C C . SER A 1 130 ? -4.010 -0.229 -10.783 1.00 97.12 130 SER A C 1
ATOM 1034 O O . SER A 1 130 ? -4.586 -0.201 -9.693 1.00 97.12 130 SER A O 1
ATOM 1036 N N . ILE A 1 131 ? -3.533 -1.350 -11.322 1.00 96.94 131 ILE A N 1
ATOM 1037 C CA . ILE A 1 131 ? -3.832 -2.692 -10.824 1.00 96.94 131 ILE A CA 1
ATOM 1038 C C . ILE A 1 131 ? -2.543 -3.464 -10.563 1.00 96.94 131 ILE A C 1
ATOM 1040 O O . ILE A 1 131 ? -1.654 -3.508 -11.411 1.00 96.94 131 ILE A O 1
ATOM 1044 N N . PHE A 1 132 ? -2.491 -4.119 -9.407 1.00 97.44 132 PHE A N 1
ATOM 1045 C CA . PHE A 1 132 ? -1.403 -4.977 -8.957 1.00 97.44 132 PHE A CA 1
ATOM 1046 C C . PHE A 1 132 ? -1.994 -6.332 -8.564 1.00 97.44 132 PHE A C 1
ATOM 1048 O O . PHE A 1 132 ? -2.777 -6.417 -7.617 1.00 97.44 132 PHE A O 1
ATOM 1055 N N . VAL A 1 133 ? -1.661 -7.383 -9.310 1.00 96.31 133 VAL A N 1
ATOM 1056 C CA . VAL A 1 133 ? -2.218 -8.727 -9.112 1.00 96.31 133 VAL A CA 1
ATOM 1057 C C . VAL A 1 133 ? -1.090 -9.725 -8.955 1.00 96.31 133 VAL A C 1
ATOM 1059 O O . VAL A 1 133 ? -0.243 -9.842 -9.838 1.00 96.31 133 VAL A O 1
ATOM 1062 N N . ASP A 1 134 ? -1.121 -10.470 -7.850 1.00 95.44 134 ASP A N 1
ATOM 1063 C CA . ASP A 1 134 ? -0.192 -11.567 -7.560 1.00 95.44 134 ASP A CA 1
ATOM 1064 C C . ASP A 1 134 ? 1.284 -11.144 -7.675 1.00 95.44 134 ASP A C 1
ATOM 1066 O O . ASP A 1 134 ? 2.142 -11.880 -8.162 1.00 95.44 134 ASP A O 1
ATOM 1070 N N . CYS A 1 135 ? 1.581 -9.912 -7.257 1.00 96.31 135 CYS A N 1
ATOM 1071 C CA . CYS A 1 135 ? 2.953 -9.431 -7.161 1.00 96.31 135 CYS A CA 1
ATOM 1072 C C . CYS A 1 135 ? 3.591 -9.926 -5.862 1.00 96.31 135 CYS A C 1
ATOM 1074 O O . CYS A 1 135 ? 2.934 -9.920 -4.816 1.00 96.31 135 CYS A O 1
ATOM 1076 N N . SER A 1 136 ? 4.866 -10.311 -5.903 1.00 94.94 136 SER A N 1
ATOM 1077 C CA . SER A 1 136 ? 5.559 -10.778 -4.704 1.00 94.94 136 SER A CA 1
ATOM 1078 C C . SER A 1 136 ? 6.975 -10.245 -4.526 1.00 94.94 136 SER A C 1
ATOM 1080 O O . SER A 1 136 ? 7.705 -10.061 -5.496 1.00 94.94 136 SER A O 1
ATOM 1082 N N . ALA A 1 137 ? 7.381 -10.086 -3.271 1.00 93.44 137 ALA A N 1
ATOM 1083 C CA . ALA A 1 137 ? 8.740 -9.770 -2.850 1.00 93.44 137 ALA A CA 1
ATOM 1084 C C . ALA A 1 137 ? 9.241 -10.860 -1.889 1.00 93.44 137 ALA A C 1
ATOM 1086 O O . ALA A 1 137 ? 8.503 -11.290 -1.003 1.00 93.44 137 ALA A O 1
ATOM 1087 N N . SER A 1 138 ? 10.474 -11.313 -2.092 1.00 91.31 138 SER A N 1
ATOM 1088 C CA . SER A 1 138 ? 11.165 -12.311 -1.262 1.00 91.31 138 SER A CA 1
ATOM 1089 C C . SER A 1 138 ? 12.570 -11.804 -0.935 1.00 91.31 138 SER A C 1
ATOM 1091 O O . SER A 1 138 ? 13.105 -11.037 -1.735 1.00 91.31 138 SER A O 1
ATOM 1093 N N . PRO A 1 139 ? 13.180 -12.154 0.206 1.00 85.88 139 PRO A N 1
ATOM 1094 C CA . PRO A 1 139 ? 14.481 -11.653 0.585 1.00 85.88 139 PRO A CA 1
ATOM 1095 C C . PRO A 1 139 ? 15.526 -12.164 -0.395 1.00 85.88 139 PRO A C 1
ATOM 1097 O O . PRO A 1 139 ? 15.461 -13.298 -0.875 1.00 85.88 139 PRO A O 1
ATOM 1100 N N . ASN A 1 140 ? 16.524 -11.332 -0.654 1.00 80.75 140 ASN A N 1
ATOM 1101 C CA . ASN A 1 140 ? 17.710 -11.753 -1.373 1.00 80.75 140 ASN A CA 1
ATOM 1102 C C . ASN A 1 140 ? 18.871 -11.805 -0.391 1.00 80.75 140 ASN A C 1
ATOM 1104 O O . ASN A 1 140 ? 19.412 -10.770 -0.007 1.00 80.75 140 ASN A O 1
ATOM 1108 N N . SER A 1 141 ? 19.245 -13.016 0.027 1.00 70.00 141 SER A N 1
ATOM 1109 C CA . SER A 1 141 ? 20.301 -13.228 1.023 1.00 70.00 141 SER A CA 1
ATOM 1110 C C . SER A 1 141 ? 21.659 -12.667 0.604 1.00 70.00 141 SER A C 1
ATOM 1112 O O . SER A 1 141 ? 22.519 -12.459 1.454 1.00 70.00 141 SER A O 1
ATOM 1114 N N . GLU A 1 142 ? 21.866 -12.437 -0.692 1.00 69.06 142 GLU A N 1
ATOM 1115 C CA . GLU A 1 142 ? 23.132 -11.952 -1.235 1.00 69.06 142 GLU A CA 1
ATOM 1116 C C . GLU A 1 142 ? 23.227 -10.420 -1.233 1.00 69.06 142 GLU A C 1
ATOM 1118 O O . GLU A 1 142 ? 24.324 -9.876 -1.364 1.00 69.06 142 GLU A O 1
ATOM 1123 N N . LEU A 1 143 ? 22.105 -9.703 -1.066 1.00 63.72 143 LEU A N 1
ATOM 1124 C CA . LEU A 1 143 ? 22.049 -8.256 -1.271 1.00 63.72 143 LEU A CA 1
ATOM 1125 C C . LEU A 1 143 ? 21.599 -7.509 -0.012 1.00 63.72 143 LEU A C 1
ATOM 1127 O O . LEU A 1 143 ? 20.493 -7.673 0.503 1.00 63.72 143 LEU A O 1
ATOM 1131 N N . TYR A 1 144 ? 22.470 -6.620 0.465 1.00 61.31 144 TYR A N 1
ATOM 1132 C CA . TYR A 1 144 ? 22.192 -5.750 1.605 1.00 61.31 144 TYR A CA 1
ATOM 1133 C C . TYR A 1 144 ? 20.943 -4.883 1.331 1.00 61.31 144 TYR A C 1
ATOM 1135 O O . TYR A 1 144 ? 20.796 -4.330 0.240 1.00 61.31 144 TYR A O 1
ATOM 1143 N N . HIS A 1 145 ? 20.043 -4.776 2.315 1.00 65.75 145 HIS A N 1
ATOM 1144 C CA . HIS A 1 145 ? 18.744 -4.077 2.246 1.00 65.75 145 HIS A CA 1
ATOM 1145 C C . HIS A 1 145 ? 17.657 -4.675 1.331 1.00 65.75 145 HIS A C 1
ATOM 1147 O O . HIS A 1 145 ? 16.642 -4.023 1.068 1.00 65.75 145 HIS A O 1
ATOM 1153 N N . GLN A 1 146 ? 17.813 -5.919 0.874 1.00 72.31 146 GLN A N 1
ATOM 1154 C CA . GLN A 1 146 ? 16.777 -6.640 0.132 1.00 72.31 146 GLN A CA 1
ATOM 1155 C C . GLN A 1 146 ? 16.028 -7.620 1.027 1.00 72.31 146 GLN A C 1
ATOM 1157 O O . GLN A 1 146 ? 16.147 -8.836 0.920 1.00 72.31 146 GLN A O 1
ATOM 1162 N N . TYR A 1 147 ? 15.239 -7.029 1.911 1.00 81.69 147 TYR A N 1
ATOM 1163 C CA . TYR A 1 147 ? 14.459 -7.702 2.938 1.00 81.69 147 TYR A CA 1
ATOM 1164 C C . TYR A 1 147 ? 13.234 -8.455 2.399 1.00 81.69 147 TYR A C 1
ATOM 1166 O O . TYR A 1 147 ? 12.643 -9.266 3.095 1.00 81.69 147 TYR A O 1
ATOM 1174 N N . GLY A 1 148 ? 12.836 -8.218 1.146 1.00 85.94 148 GLY A N 1
ATOM 1175 C CA . GLY A 1 148 ? 11.617 -8.821 0.605 1.00 85.94 148 GLY A CA 1
ATOM 1176 C C . GLY A 1 148 ? 10.353 -8.067 1.016 1.00 85.94 148 GLY A C 1
ATOM 1177 O O . GLY A 1 148 ? 9.292 -8.675 1.147 1.00 85.94 148 GLY A O 1
ATOM 1178 N N . SER A 1 149 ? 10.461 -6.749 1.209 1.00 92.81 149 SER A N 1
ATOM 1179 C CA . SER A 1 149 ? 9.353 -5.861 1.579 1.00 92.81 149 SER A CA 1
ATOM 1180 C C . SER A 1 149 ? 8.653 -5.265 0.352 1.00 92.81 149 SER A C 1
ATOM 1182 O O . SER A 1 149 ? 9.233 -5.143 -0.731 1.00 92.81 149 SER A O 1
ATOM 1184 N N . GLY A 1 150 ? 7.401 -4.834 0.514 1.00 93.88 150 GLY A N 1
ATOM 1185 C CA . GLY A 1 150 ? 6.638 -4.144 -0.523 1.00 93.88 150 GLY A CA 1
ATOM 1186 C C . GLY A 1 150 ? 6.255 -5.065 -1.676 1.00 93.88 150 GLY A C 1
ATOM 1187 O O . GLY A 1 150 ? 6.725 -4.870 -2.789 1.00 93.88 150 GLY A O 1
ATOM 1188 N N . GLY A 1 151 ? 5.421 -6.078 -1.438 1.00 94.25 151 GLY A N 1
ATOM 1189 C CA . GLY A 1 151 ? 5.193 -7.181 -2.381 1.00 94.25 151 GLY A CA 1
ATOM 1190 C C . GLY A 1 151 ? 4.884 -6.746 -3.812 1.00 94.25 151 GLY A C 1
ATOM 1191 O O . GLY A 1 151 ? 5.436 -7.303 -4.759 1.00 94.25 151 GLY A O 1
ATOM 1192 N N . ALA A 1 152 ? 4.091 -5.686 -3.985 1.00 97.00 152 ALA A N 1
ATOM 1193 C CA . ALA A 1 152 ? 4.018 -4.974 -5.257 1.00 97.00 152 ALA A CA 1
ATOM 1194 C C . ALA A 1 152 ? 4.935 -3.747 -5.281 1.00 97.00 152 ALA A C 1
ATOM 1196 O O . ALA A 1 152 ? 5.704 -3.584 -6.227 1.00 97.00 152 ALA A O 1
ATOM 1197 N N . ILE A 1 153 ? 4.831 -2.873 -4.278 1.00 97.88 153 ILE A N 1
ATOM 1198 C CA . ILE A 1 153 ? 5.499 -1.571 -4.267 1.00 97.88 153 ILE A CA 1
ATOM 1199 C C . ILE A 1 153 ? 6.374 -1.447 -3.028 1.00 97.88 153 ILE A C 1
ATOM 1201 O O . ILE A 1 153 ? 5.875 -1.457 -1.904 1.00 97.88 153 ILE A O 1
ATOM 1205 N N . PHE A 1 154 ? 7.662 -1.223 -3.252 1.00 96.56 154 PHE A N 1
ATOM 1206 C CA . PHE A 1 154 ? 8.599 -0.761 -2.240 1.00 96.56 154 PHE A CA 1
ATOM 1207 C C . PHE A 1 154 ? 9.122 0.612 -2.639 1.00 96.56 154 PHE A C 1
ATOM 1209 O O . PHE A 1 154 ? 9.690 0.764 -3.725 1.00 96.56 154 PHE A O 1
ATOM 1216 N N . PHE A 1 155 ? 8.930 1.616 -1.785 1.00 95.38 155 PHE A N 1
ATOM 1217 C CA . PHE A 1 155 ? 9.306 2.980 -2.129 1.00 95.38 155 PHE A CA 1
ATOM 1218 C C . PHE A 1 155 ? 9.832 3.774 -0.928 1.00 95.38 155 PHE A C 1
ATOM 1220 O O . PHE A 1 155 ? 9.115 4.046 0.035 1.00 95.38 155 PHE A O 1
ATOM 1227 N N . LEU A 1 156 ? 11.100 4.179 -1.033 1.00 93.62 156 LEU A N 1
ATOM 1228 C CA . LEU A 1 156 ? 11.765 5.122 -0.132 1.00 93.62 156 LEU A CA 1
ATOM 1229 C C . LEU A 1 156 ? 11.804 6.490 -0.800 1.00 93.62 156 LEU A C 1
ATOM 1231 O O . LEU A 1 156 ? 12.485 6.652 -1.811 1.00 93.62 156 LEU A O 1
ATOM 1235 N N . GLY A 1 157 ? 11.076 7.466 -0.275 1.00 92.00 157 GLY A N 1
ATOM 1236 C CA . GLY A 1 157 ? 10.972 8.760 -0.936 1.00 92.00 157 GLY A CA 1
ATOM 1237 C C . GLY A 1 157 ? 10.257 9.799 -0.097 1.00 92.00 157 GLY A C 1
ATOM 1238 O O . GLY A 1 157 ? 10.190 9.692 1.120 1.00 92.00 157 GLY A O 1
ATOM 1239 N N . ASN A 1 158 ? 9.747 10.824 -0.765 1.00 90.62 158 ASN A N 1
ATOM 1240 C CA . ASN A 1 158 ? 9.391 12.088 -0.136 1.00 90.62 158 ASN A CA 1
ATOM 1241 C C . ASN A 1 158 ? 7.925 12.490 -0.398 1.00 90.62 158 ASN A C 1
ATOM 1243 O O . ASN A 1 158 ? 7.407 13.431 0.184 1.00 90.62 158 ASN A O 1
ATOM 1247 N N . TYR A 1 159 ? 7.229 11.814 -1.306 1.00 92.94 159 TYR A N 1
ATOM 1248 C CA . TYR A 1 159 ? 5.815 12.063 -1.560 1.00 92.94 159 TYR A CA 1
ATOM 1249 C C . TYR A 1 159 ? 5.181 10.830 -2.173 1.00 92.94 159 TYR A C 1
ATOM 1251 O O . TYR A 1 159 ? 5.797 10.113 -2.969 1.00 92.94 159 TYR A O 1
ATOM 1259 N N . SER A 1 160 ? 3.934 10.562 -1.809 1.00 95.81 160 SER A N 1
ATOM 1260 C CA . SER A 1 160 ? 3.240 9.381 -2.299 1.00 95.81 160 SER A CA 1
ATOM 1261 C C . SER A 1 160 ? 1.743 9.631 -2.414 1.00 95.81 160 SER A C 1
ATOM 1263 O O . SER A 1 160 ? 1.082 9.965 -1.432 1.00 95.81 160 SER A O 1
ATOM 1265 N N . ARG A 1 161 ? 1.187 9.438 -3.612 1.00 97.31 161 ARG A N 1
ATOM 1266 C CA . ARG A 1 161 ? -0.251 9.540 -3.868 1.00 97.31 161 ARG A CA 1
ATOM 1267 C C . ARG A 1 161 ? -0.757 8.316 -4.618 1.00 97.31 161 ARG A C 1
ATOM 1269 O O . ARG A 1 161 ? -0.318 8.037 -5.726 1.00 97.31 161 ARG A O 1
ATOM 1276 N N . PHE A 1 162 ? -1.742 7.647 -4.038 1.00 97.75 162 PHE A N 1
ATOM 1277 C CA . PHE A 1 162 ? -2.426 6.490 -4.600 1.00 97.75 162 PHE A CA 1
ATOM 1278 C C . PHE A 1 162 ? -3.909 6.805 -4.715 1.00 97.75 162 PHE A C 1
ATOM 1280 O O . PHE A 1 162 ? -4.532 7.224 -3.742 1.00 97.75 162 PHE A O 1
ATOM 1287 N N . SER A 1 163 ? -4.482 6.628 -5.899 1.00 96.94 163 SER A N 1
ATOM 1288 C CA . SER A 1 163 ? -5.907 6.877 -6.116 1.00 96.94 163 SER A CA 1
ATOM 1289 C C . SER A 1 163 ? -6.516 5.852 -7.060 1.00 96.94 163 SER A C 1
ATOM 1291 O O . SER A 1 163 ? -5.943 5.584 -8.108 1.00 96.94 163 SER A O 1
ATOM 1293 N N . ASN A 1 164 ? -7.666 5.287 -6.693 1.00 95.94 164 ASN A N 1
ATOM 1294 C CA . ASN A 1 164 ? -8.332 4.236 -7.466 1.00 95.94 164 ASN A CA 1
ATOM 1295 C C . ASN A 1 164 ? -7.388 3.061 -7.796 1.00 95.94 164 ASN A C 1
ATOM 1297 O O . ASN A 1 164 ? -7.173 2.703 -8.954 1.00 95.94 164 ASN A O 1
ATOM 1301 N N . ILE A 1 165 ? -6.751 2.512 -6.758 1.00 96.81 165 ILE A N 1
ATOM 1302 C CA . ILE A 1 165 ? -5.803 1.401 -6.886 1.00 96.81 165 ILE A CA 1
ATOM 1303 C C . ILE A 1 165 ? -6.465 0.086 -6.499 1.00 96.81 165 ILE A C 1
ATOM 1305 O O . ILE A 1 165 ? -7.208 0.017 -5.518 1.00 96.81 165 ILE A O 1
ATOM 1309 N N . TYR A 1 166 ? -6.123 -0.975 -7.224 1.00 95.69 166 TYR A N 1
ATOM 1310 C CA . TYR A 1 166 ? -6.481 -2.336 -6.853 1.00 95.69 166 TYR A CA 1
ATOM 1311 C C . TYR A 1 166 ? -5.249 -3.192 -6.607 1.00 95.69 166 TYR A C 1
ATOM 1313 O O . TYR A 1 166 ? -4.433 -3.376 -7.508 1.00 95.69 166 TYR A O 1
ATOM 1321 N N . ALA A 1 167 ? -5.140 -3.742 -5.404 1.00 96.25 167 ALA A N 1
ATOM 1322 C CA . ALA A 1 167 ? -4.126 -4.716 -5.043 1.00 96.25 167 ALA A CA 1
ATOM 1323 C C . ALA A 1 167 ? -4.796 -6.039 -4.670 1.00 96.25 167 ALA A C 1
ATOM 1325 O O . ALA A 1 167 ? -5.654 -6.075 -3.784 1.00 96.25 167 ALA A O 1
ATOM 1326 N N . TYR A 1 168 ? -4.398 -7.124 -5.333 1.00 94.94 168 TYR A N 1
ATOM 1327 C CA . TYR A 1 168 ? -4.971 -8.446 -5.115 1.00 94.94 168 TYR A CA 1
ATOM 1328 C C . TYR A 1 168 ? -3.908 -9.527 -5.045 1.00 94.94 168 TYR A C 1
ATOM 1330 O O . TYR A 1 168 ? -3.092 -9.656 -5.955 1.00 94.94 168 TYR A O 1
ATOM 1338 N N . LYS A 1 169 ? -3.944 -10.333 -3.978 1.00 93.88 169 LYS A N 1
ATOM 1339 C CA . LYS A 1 169 ? -2.986 -11.429 -3.750 1.00 93.88 169 LYS A CA 1
ATOM 1340 C C . LYS A 1 169 ? -1.514 -10.997 -3.776 1.00 93.88 169 LYS A C 1
ATOM 1342 O O . LYS A 1 169 ? -0.645 -11.815 -4.053 1.00 93.88 169 LYS A O 1
ATOM 1347 N N . CYS A 1 170 ? -1.219 -9.739 -3.452 1.00 94.62 170 CYS A N 1
ATOM 1348 C CA . CYS A 1 170 ? 0.163 -9.291 -3.304 1.00 94.62 170 CYS A CA 1
ATOM 1349 C C . CYS A 1 170 ? 0.779 -9.858 -2.016 1.00 94.62 170 CYS A C 1
ATOM 1351 O O . CYS A 1 170 ? 0.071 -10.050 -1.017 1.00 94.62 170 CYS A O 1
ATOM 1353 N N . ARG A 1 171 ? 2.077 -10.178 -2.052 1.00 93.00 171 ARG A N 1
ATOM 1354 C CA . ARG A 1 171 ? 2.774 -10.906 -0.980 1.00 93.00 171 ARG A CA 1
ATOM 1355 C C . ARG A 1 171 ? 4.186 -10.371 -0.752 1.00 93.00 171 ARG A C 1
ATOM 1357 O O . ARG A 1 171 ? 4.908 -10.106 -1.701 1.00 93.00 171 ARG A O 1
ATOM 1364 N N . ALA A 1 172 ? 4.600 -10.259 0.495 1.00 91.62 172 ALA A N 1
ATOM 1365 C CA . ALA A 1 172 ? 5.955 -9.897 0.891 1.00 91.62 172 ALA A CA 1
ATOM 1366 C C . ALA A 1 172 ? 6.411 -10.868 1.978 1.00 91.62 172 ALA A C 1
ATOM 1368 O O . ALA A 1 172 ? 5.602 -11.293 2.805 1.00 91.62 172 ALA A O 1
ATOM 1369 N N . GLU A 1 173 ? 7.683 -11.233 1.986 1.00 88.25 173 GLU A N 1
ATOM 1370 C CA . GLU A 1 173 ? 8.227 -12.046 3.074 1.00 88.25 173 GLU A CA 1
ATOM 1371 C C . GLU A 1 173 ? 8.534 -11.235 4.327 1.00 88.25 173 GLU A C 1
ATOM 1373 O O . GLU A 1 173 ? 8.650 -11.840 5.381 1.00 88.25 173 GLU A O 1
ATOM 1378 N N . GLU A 1 174 ? 8.616 -9.907 4.229 1.00 87.88 174 GLU A N 1
ATOM 1379 C CA . GLU A 1 174 ? 8.707 -9.010 5.382 1.00 87.88 174 GLU A CA 1
ATOM 1380 C C . GLU A 1 174 ? 7.526 -8.015 5.406 1.00 87.88 174 GLU A C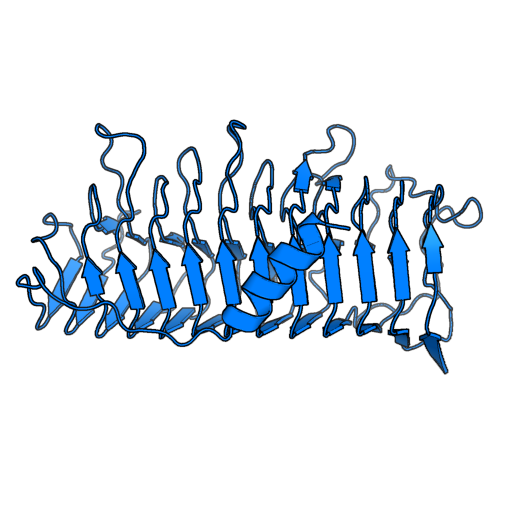 1
ATOM 1382 O O . GLU A 1 174 ? 6.350 -8.392 5.513 1.00 87.88 174 GLU A O 1
ATOM 1387 N N . ASP A 1 175 ? 7.808 -6.716 5.311 1.00 89.75 175 ASP A N 1
ATOM 1388 C CA . ASP A 1 175 ? 6.835 -5.653 5.526 1.00 89.75 175 ASP A CA 1
ATOM 1389 C C . ASP A 1 175 ? 6.075 -5.294 4.246 1.00 89.75 175 ASP A C 1
ATOM 1391 O O . ASP A 1 175 ? 6.641 -5.216 3.159 1.00 89.75 175 ASP A O 1
ATOM 1395 N N . GLY A 1 176 ? 4.783 -4.977 4.366 1.00 89.62 176 GLY A N 1
ATOM 1396 C CA . GLY A 1 176 ? 4.014 -4.406 3.258 1.00 89.62 176 GLY A CA 1
ATOM 1397 C C . GLY A 1 176 ? 3.725 -5.393 2.121 1.00 89.62 176 GLY A C 1
ATOM 1398 O O . GLY A 1 176 ? 4.253 -5.254 1.025 1.00 89.62 176 GLY A O 1
ATOM 1399 N N . GLN A 1 177 ? 2.829 -6.357 2.336 1.00 91.12 177 GLN A N 1
ATOM 1400 C CA . GLN A 1 177 ? 2.399 -7.365 1.358 1.00 91.12 177 GLN A CA 1
ATOM 1401 C C . GLN A 1 177 ? 1.972 -6.750 0.027 1.00 91.12 177 GLN A C 1
ATOM 1403 O O . GLN A 1 177 ? 2.298 -7.268 -1.033 1.00 91.12 177 GLN A O 1
ATOM 1408 N N . PHE A 1 178 ? 1.247 -5.635 0.069 1.00 94.81 178 PHE A N 1
ATOM 1409 C CA . PHE A 1 178 ? 1.047 -4.804 -1.108 1.00 94.81 178 PHE A CA 1
ATOM 1410 C C . PHE A 1 178 ? 2.130 -3.731 -1.191 1.00 94.81 178 PHE A C 1
ATOM 1412 O O . PHE A 1 178 ? 2.830 -3.641 -2.202 1.00 94.81 178 PHE A O 1
ATOM 1419 N N . ILE A 1 179 ? 2.236 -2.914 -0.143 1.00 96.31 179 ILE A N 1
ATOM 1420 C CA . ILE A 1 179 ? 2.988 -1.669 -0.200 1.00 96.31 179 ILE A CA 1
ATOM 1421 C C . ILE A 1 179 ? 3.809 -1.419 1.066 1.00 96.31 179 ILE A C 1
ATOM 1423 O O . ILE A 1 179 ? 3.285 -1.512 2.179 1.00 96.31 179 ILE A O 1
ATOM 1427 N N . TYR A 1 180 ? 5.076 -1.059 0.860 1.00 95.94 180 TYR A N 1
ATOM 1428 C CA . TYR A 1 180 ? 5.995 -0.520 1.860 1.00 95.94 180 TYR A CA 1
ATOM 1429 C C . TYR A 1 180 ? 6.397 0.904 1.466 1.00 95.94 180 TYR A C 1
ATOM 1431 O O . TYR A 1 180 ? 6.928 1.118 0.371 1.00 95.94 180 TYR A O 1
ATOM 1439 N N . LEU A 1 181 ? 6.152 1.867 2.357 1.00 94.69 181 LEU A N 1
ATOM 1440 C CA . LEU A 1 181 ? 6.521 3.271 2.176 1.00 94.69 181 LEU A CA 1
ATOM 1441 C C . LEU A 1 181 ? 7.252 3.816 3.391 1.00 94.69 181 LEU A C 1
ATOM 1443 O O . LEU A 1 181 ? 6.782 3.665 4.519 1.00 94.69 181 LEU A O 1
ATOM 1447 N N . GLU A 1 182 ? 8.337 4.539 3.138 1.00 93.62 182 GLU A N 1
ATOM 1448 C CA . GLU A 1 182 ? 9.107 5.221 4.176 1.00 93.62 182 GLU A CA 1
ATOM 1449 C C . GLU A 1 182 ? 9.602 6.592 3.705 1.00 93.62 182 GLU A C 1
ATOM 1451 O O . GLU A 1 182 ? 10.279 6.712 2.675 1.00 93.62 182 GLU A O 1
ATOM 1456 N N . HIS A 1 183 ? 9.259 7.627 4.480 1.00 88.88 183 HIS A N 1
ATOM 1457 C CA . HIS A 1 183 ? 9.631 9.023 4.240 1.00 88.88 183 HIS A CA 1
ATOM 1458 C C . HIS A 1 183 ? 10.539 9.524 5.379 1.00 88.88 183 HIS A C 1
ATOM 1460 O O . HIS A 1 183 ? 10.067 9.676 6.492 1.00 88.88 183 HIS A O 1
ATOM 1466 N N . LEU A 1 184 ? 11.834 9.799 5.153 1.00 78.75 184 LEU A N 1
ATOM 1467 C CA . LEU A 1 184 ? 12.771 10.164 6.247 1.00 78.75 184 LEU A CA 1
ATOM 1468 C C . LEU A 1 184 ? 13.055 11.668 6.430 1.00 78.75 184 LEU A C 1
ATOM 1470 O O . LEU A 1 184 ? 14.054 12.037 7.045 1.00 78.75 184 LEU A O 1
ATOM 1474 N N . ASN A 1 185 ? 12.192 12.570 5.962 1.00 71.75 185 ASN A N 1
ATOM 1475 C CA . ASN A 1 185 ? 12.460 14.010 6.072 1.00 71.75 185 ASN A CA 1
ATOM 1476 C C . ASN A 1 185 ? 11.697 14.693 7.218 1.00 71.75 185 ASN A C 1
ATOM 1478 O O . ASN A 1 185 ? 10.548 14.385 7.512 1.00 71.75 185 ASN A O 1
ATOM 1482 N N . SER A 1 186 ? 12.347 15.673 7.858 1.00 62.09 186 SER A N 1
ATOM 1483 C CA . SER A 1 186 ? 11.814 16.434 9.000 1.00 62.09 186 SER A CA 1
ATOM 1484 C C . SER A 1 186 ? 10.614 17.326 8.659 1.00 62.09 186 SER A C 1
ATOM 1486 O O . SER A 1 186 ? 9.857 17.702 9.558 1.00 62.09 186 SER A O 1
ATOM 1488 N N . ASN A 1 187 ? 10.422 17.644 7.377 1.00 73.38 187 ASN A N 1
ATOM 1489 C CA . ASN A 1 187 ? 9.251 18.362 6.892 1.00 73.38 187 ASN A CA 1
ATOM 1490 C C . ASN A 1 187 ? 8.099 17.381 6.653 1.00 73.38 187 ASN A C 1
ATOM 1492 O O . ASN A 1 187 ? 8.340 16.332 6.065 1.00 73.38 187 ASN A O 1
ATOM 1496 N N . PRO A 1 188 ? 6.859 17.705 7.073 1.00 64.19 188 PRO A N 1
ATOM 1497 C CA . PRO A 1 188 ? 5.717 16.817 6.902 1.00 64.19 188 PRO A CA 1
ATOM 1498 C C . PRO A 1 188 ? 5.494 16.550 5.416 1.00 64.19 188 PRO A C 1
ATOM 1500 O O . PRO A 1 188 ? 5.037 17.408 4.663 1.00 64.19 188 PRO A O 1
ATOM 1503 N N . MET A 1 189 ? 5.871 15.349 5.009 1.00 82.75 189 MET A N 1
ATOM 1504 C CA . MET A 1 189 ? 5.698 14.851 3.659 1.00 82.75 189 MET A CA 1
ATOM 1505 C C . MET A 1 189 ? 4.360 14.132 3.576 1.00 82.75 189 MET A C 1
ATOM 1507 O O . MET A 1 189 ? 3.940 13.482 4.532 1.00 82.75 189 MET A O 1
ATOM 1511 N N . GLU A 1 190 ? 3.645 14.314 2.469 1.00 88.88 190 GLU A N 1
ATOM 1512 C CA . GLU A 1 190 ? 2.255 13.880 2.367 1.00 88.88 190 GLU A CA 1
ATOM 1513 C C . GLU A 1 190 ? 2.156 12.481 1.745 1.00 88.88 190 GLU A C 1
ATOM 1515 O O . GLU A 1 190 ? 2.679 12.207 0.659 1.00 88.88 190 GLU A O 1
ATOM 1520 N N . PHE A 1 191 ? 1.431 11.606 2.439 1.00 93.44 191 PHE A N 1
ATOM 1521 C CA . PHE A 1 191 ? 0.930 10.345 1.921 1.00 93.44 191 PHE A CA 1
ATOM 1522 C C . PHE A 1 191 ? -0.588 10.428 1.749 1.00 93.44 191 PHE A C 1
ATOM 1524 O O . PHE A 1 191 ? -1.334 10.562 2.722 1.00 93.44 191 PHE A O 1
ATOM 1531 N N . ASN A 1 192 ? -1.039 10.282 0.506 1.00 96.44 192 ASN A N 1
ATOM 1532 C CA . ASN A 1 192 ? -2.449 10.290 0.139 1.00 96.44 192 ASN A CA 1
ATOM 1533 C C . ASN A 1 192 ? -2.855 8.936 -0.442 1.00 96.44 192 ASN A C 1
ATOM 1535 O O . ASN A 1 192 ? -2.266 8.483 -1.422 1.00 96.44 192 ASN A O 1
ATOM 1539 N N . MET A 1 193 ? -3.893 8.314 0.114 1.00 96.88 193 MET A N 1
ATOM 1540 C CA . MET A 1 193 ? -4.478 7.085 -0.426 1.00 96.88 193 MET A CA 1
ATOM 1541 C C . MET A 1 193 ? -5.995 7.214 -0.505 1.00 96.88 193 MET A C 1
ATOM 1543 O O . MET A 1 193 ? -6.658 7.378 0.518 1.00 96.88 193 MET A O 1
ATOM 1547 N N . GLU A 1 194 ? -6.547 7.120 -1.714 1.00 96.81 194 GLU A N 1
ATOM 1548 C CA . GLU A 1 194 ? -7.973 7.316 -1.962 1.00 96.81 194 GLU A CA 1
ATOM 1549 C C . GLU A 1 194 ? -8.576 6.240 -2.870 1.00 96.81 194 GLU A C 1
ATOM 1551 O O . GLU A 1 194 ? -7.972 5.860 -3.868 1.00 96.81 194 GLU A O 1
ATOM 1556 N N . PHE A 1 195 ? -9.789 5.768 -2.568 1.00 93.81 195 PHE A N 1
ATOM 1557 C CA . PHE A 1 195 ? -10.510 4.797 -3.412 1.00 93.81 195 PHE A CA 1
ATOM 1558 C C . PHE A 1 195 ? -9.700 3.521 -3.699 1.00 93.81 195 PHE A C 1
ATOM 1560 O O . PHE A 1 195 ? -9.800 2.933 -4.772 1.00 93.81 195 PHE A O 1
ATOM 1567 N N . THR A 1 196 ? -8.867 3.097 -2.751 1.00 95.00 196 THR A N 1
ATOM 1568 C CA . THR A 1 196 ? -7.979 1.943 -2.918 1.00 95.00 196 THR A CA 1
ATOM 1569 C C . THR A 1 196 ? -8.607 0.696 -2.317 1.00 95.00 196 THR A C 1
ATOM 1571 O O . THR A 1 196 ? -9.100 0.730 -1.192 1.00 95.00 196 THR A O 1
ATOM 1574 N N . THR A 1 197 ? -8.548 -0.423 -3.034 1.00 95.06 197 THR A N 1
ATOM 1575 C CA . THR A 1 197 ? -8.908 -1.740 -2.497 1.00 95.06 197 THR A CA 1
ATOM 1576 C C . THR A 1 197 ? -7.670 -2.628 -2.407 1.00 95.06 197 THR A C 1
ATOM 1578 O O . THR A 1 197 ? -6.966 -2.819 -3.395 1.00 95.06 197 THR A O 1
ATOM 1581 N N . ILE A 1 198 ? -7.428 -3.187 -1.223 1.00 95.00 198 ILE A N 1
ATOM 1582 C CA . ILE A 1 198 ? -6.376 -4.164 -0.931 1.00 95.00 198 ILE A CA 1
ATOM 1583 C C . ILE A 1 198 ? -7.083 -5.440 -0.489 1.00 95.00 198 ILE A C 1
ATOM 1585 O O . ILE A 1 198 ? -7.774 -5.440 0.528 1.00 95.00 198 ILE A O 1
ATOM 1589 N N . SER A 1 199 ? -6.963 -6.518 -1.261 1.00 94.00 199 SER A N 1
ATOM 1590 C CA . SER A 1 199 ? -7.706 -7.742 -0.974 1.00 94.00 199 SER A CA 1
ATOM 1591 C C . SER A 1 199 ? -6.874 -9.001 -1.122 1.00 94.00 199 SER A C 1
ATOM 1593 O O . SER A 1 199 ? -6.103 -9.145 -2.071 1.00 94.00 199 SER A O 1
ATOM 1595 N N . LYS A 1 200 ? -7.056 -9.942 -0.191 1.00 92.25 200 LYS A N 1
ATOM 1596 C CA .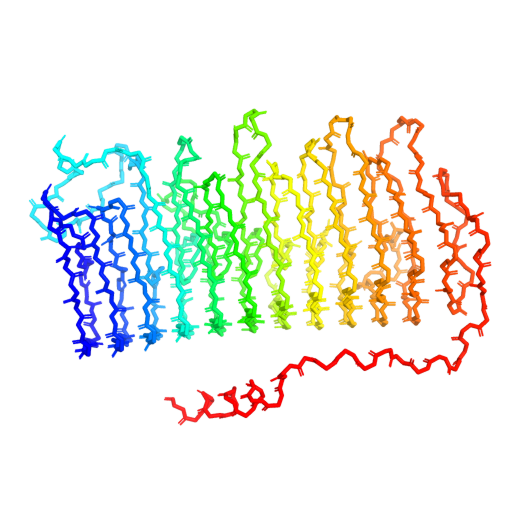 LYS A 1 200 ? -6.365 -11.243 -0.196 1.00 92.25 200 LYS A CA 1
ATOM 1597 C C . LYS A 1 200 ? -4.839 -11.142 -0.239 1.00 92.25 200 LYS A C 1
ATOM 1599 O O . LYS A 1 200 ? -4.159 -12.072 -0.670 1.00 92.25 200 LYS A O 1
ATOM 1604 N N . CYS A 1 201 ? -4.282 -10.013 0.184 1.00 90.06 201 CYS A N 1
ATOM 1605 C CA . CYS A 1 201 ? -2.849 -9.905 0.400 1.00 90.06 201 CYS A CA 1
ATOM 1606 C C . CYS A 1 201 ? -2.512 -10.722 1.656 1.00 90.06 201 CYS A C 1
ATOM 1608 O O . CYS A 1 201 ? -3.249 -10.631 2.637 1.00 90.06 201 CYS A O 1
ATOM 1610 N N . SER A 1 202 ? -1.420 -11.497 1.627 1.00 75.75 202 SER A N 1
ATOM 1611 C CA . SER A 1 202 ? -0.973 -12.388 2.725 1.00 75.75 202 SER A CA 1
ATOM 1612 C C . SER A 1 202 ? -1.548 -13.826 2.802 1.00 75.75 202 SER A C 1
ATOM 1614 O O . SER A 1 202 ? -1.457 -14.471 3.835 1.00 75.75 202 SER A O 1
ATOM 1616 N N . GLU A 1 203 ? -2.081 -14.420 1.726 1.00 66.31 203 GLU A N 1
ATOM 1617 C CA . GLU A 1 203 ? -2.595 -15.818 1.775 1.00 66.31 203 GLU A CA 1
ATOM 1618 C C . GLU A 1 203 ? -1.538 -16.935 2.061 1.00 66.31 203 GLU A C 1
ATOM 1620 O O . GLU A 1 203 ? -1.919 -18.101 2.166 1.00 66.31 203 GLU A O 1
ATOM 1625 N N . ILE A 1 204 ? -0.224 -16.654 2.172 1.00 57.31 204 ILE A N 1
ATOM 1626 C CA . ILE A 1 204 ? 0.829 -17.698 2.281 1.00 57.31 204 ILE A CA 1
ATOM 1627 C C . ILE A 1 204 ? 1.318 -17.958 3.721 1.00 57.31 204 ILE A C 1
ATOM 1629 O O . ILE A 1 204 ? 1.458 -17.075 4.555 1.00 57.31 204 ILE A O 1
ATOM 1633 N N . SER A 1 205 ? 1.655 -19.230 3.961 1.00 49.19 205 SER A N 1
ATOM 1634 C CA . SER A 1 205 ? 2.312 -19.887 5.103 1.00 49.19 205 SER A CA 1
ATOM 1635 C C . SER A 1 205 ? 3.714 -19.416 5.519 1.00 49.19 205 SER A C 1
ATOM 1637 O O . SER A 1 205 ? 4.313 -20.083 6.362 1.00 49.19 205 SER A O 1
ATOM 1639 N N . TYR A 1 206 ? 4.260 -18.333 4.964 1.00 56.19 206 TYR A N 1
ATOM 1640 C CA . TYR A 1 206 ? 5.595 -17.875 5.356 1.00 56.19 206 TYR A CA 1
ATOM 1641 C C . TYR A 1 206 ? 5.508 -17.023 6.629 1.00 56.19 206 TYR A C 1
ATOM 1643 O O . TYR A 1 206 ? 4.617 -16.181 6.740 1.00 56.19 206 TYR A O 1
ATOM 1651 N N . PRO A 1 207 ? 6.396 -17.238 7.614 1.00 57.44 207 PRO A N 1
ATOM 1652 C CA . PRO A 1 207 ? 6.271 -16.624 8.934 1.00 57.44 207 PRO A CA 1
ATOM 1653 C C . PRO A 1 207 ? 6.551 -15.113 8.972 1.00 57.44 207 PRO A C 1
ATOM 1655 O O . PRO A 1 207 ? 6.382 -14.512 10.029 1.00 57.44 207 PRO A O 1
ATOM 1658 N N . GLY A 1 208 ? 6.984 -14.504 7.865 1.00 55.09 208 GLY A N 1
ATOM 1659 C CA . GLY A 1 208 ? 7.498 -13.134 7.867 1.00 55.09 208 GLY A CA 1
ATOM 1660 C C . GLY A 1 208 ? 6.563 -12.061 7.303 1.00 55.09 208 GLY A C 1
ATOM 1661 O O . GLY A 1 208 ? 6.878 -10.885 7.402 1.00 55.09 208 GLY A O 1
ATOM 1662 N N . GLY A 1 209 ? 5.402 -12.412 6.742 1.00 58.44 209 GLY A N 1
ATOM 1663 C CA . GLY A 1 209 ? 4.522 -11.401 6.158 1.00 58.44 209 GLY A CA 1
ATOM 1664 C C . GLY A 1 209 ? 3.837 -10.525 7.211 1.00 58.44 209 GLY A C 1
ATOM 1665 O O . GLY A 1 209 ? 2.841 -10.940 7.803 1.00 58.44 209 GLY A O 1
ATOM 1666 N N . TYR A 1 210 ? 4.345 -9.310 7.427 1.00 80.00 210 TYR A N 1
ATOM 1667 C CA . TYR A 1 210 ? 3.965 -8.494 8.581 1.00 80.00 210 TYR A CA 1
ATOM 1668 C C . TYR A 1 210 ? 2.709 -7.643 8.332 1.00 80.00 210 TYR A C 1
ATOM 1670 O O . TYR A 1 210 ? 1.722 -7.742 9.054 1.00 80.00 210 TYR A O 1
ATOM 1678 N N . TYR A 1 211 ? 2.669 -6.824 7.282 1.00 86.44 211 TYR A N 1
ATOM 1679 C CA . TYR A 1 211 ? 1.571 -5.858 7.113 1.00 86.44 211 TYR A CA 1
ATOM 1680 C C . TYR A 1 211 ? 1.011 -5.856 5.712 1.00 86.44 211 TYR A C 1
ATOM 1682 O O . TYR A 1 211 ? 1.804 -5.874 4.784 1.00 86.44 211 TYR A O 1
ATOM 1690 N N . ALA A 1 212 ? -0.307 -5.747 5.504 1.00 83.50 212 ALA A N 1
ATOM 1691 C CA . ALA A 1 212 ? -0.807 -5.610 4.130 1.00 83.50 212 ALA A CA 1
ATOM 1692 C C . ALA A 1 212 ? -0.363 -4.269 3.513 1.00 83.50 212 ALA A C 1
ATOM 1694 O O . ALA A 1 212 ? 0.087 -4.233 2.365 1.00 83.50 212 ALA A O 1
ATOM 1695 N N . ALA A 1 213 ? -0.410 -3.196 4.306 1.00 91.38 213 ALA A N 1
ATOM 1696 C CA . ALA A 1 213 ? 0.180 -1.899 3.988 1.00 91.38 213 ALA A CA 1
ATOM 1697 C C . ALA A 1 213 ? 1.029 -1.379 5.160 1.00 91.38 213 ALA A C 1
ATOM 1699 O O . ALA A 1 213 ? 0.539 -1.293 6.289 1.00 91.38 213 ALA A O 1
ATOM 1700 N N . PHE A 1 214 ? 2.276 -0.999 4.874 1.00 93.56 214 PHE A N 1
ATOM 1701 C CA . PHE A 1 214 ? 3.199 -0.377 5.823 1.00 93.56 214 PHE A CA 1
ATOM 1702 C C . PHE A 1 214 ? 3.547 1.037 5.359 1.00 93.56 214 PHE A C 1
ATOM 1704 O O . PHE A 1 214 ? 4.064 1.219 4.255 1.00 93.56 214 PHE A O 1
ATOM 1711 N N . ILE A 1 215 ? 3.245 2.038 6.188 1.00 92.94 215 ILE A N 1
ATOM 1712 C CA . ILE A 1 215 ? 3.511 3.449 5.889 1.00 92.94 215 ILE A CA 1
ATOM 1713 C C . ILE A 1 215 ? 4.224 4.079 7.088 1.00 92.94 215 ILE A C 1
ATOM 1715 O O . ILE A 1 215 ? 3.684 4.099 8.200 1.00 92.94 215 ILE A O 1
ATOM 1719 N N . LYS A 1 216 ? 5.423 4.616 6.851 1.00 92.88 216 LYS A N 1
ATOM 1720 C CA . LYS A 1 216 ? 6.300 5.193 7.873 1.00 92.88 216 LYS A CA 1
ATOM 1721 C C . LYS A 1 216 ? 6.619 6.663 7.615 1.00 92.88 216 LYS A C 1
ATOM 1723 O O . LYS A 1 216 ? 6.970 7.043 6.501 1.00 92.88 216 LYS A O 1
ATOM 1728 N N . ASP A 1 217 ? 6.516 7.450 8.688 1.00 90.62 217 ASP A N 1
ATOM 1729 C CA . ASP A 1 217 ? 6.999 8.834 8.797 1.00 90.62 217 ASP A CA 1
ATOM 1730 C C . ASP A 1 217 ? 6.390 9.835 7.789 1.00 90.62 217 ASP A C 1
ATOM 1732 O O . ASP A 1 217 ? 7.026 10.795 7.369 1.00 90.62 217 ASP A O 1
ATOM 1736 N N . ALA A 1 218 ? 5.098 9.678 7.477 1.00 90.06 218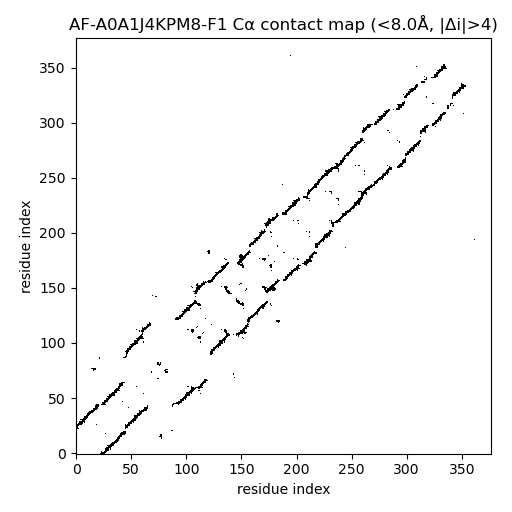 ALA A N 1
ATOM 1737 C CA . ALA A 1 218 ? 4.350 10.577 6.588 1.00 90.06 218 ALA A CA 1
ATOM 1738 C C . ALA A 1 218 ? 3.152 11.245 7.283 1.00 90.06 218 ALA A C 1
ATOM 1740 O O . ALA A 1 218 ? 2.530 10.658 8.171 1.00 90.06 218 ALA A O 1
ATOM 1741 N N . GLU A 1 219 ? 2.770 12.449 6.846 1.00 92.94 219 GLU A N 1
ATOM 1742 C CA . GLU A 1 219 ? 1.437 12.999 7.107 1.00 92.94 219 GLU A CA 1
ATOM 1743 C C . GLU A 1 219 ? 0.419 12.273 6.226 1.00 92.94 219 GLU A C 1
ATOM 1745 O O . GLU A 1 219 ? 0.479 12.344 5.000 1.00 92.94 219 GLU A O 1
ATOM 1750 N N . MET A 1 220 ? -0.515 11.557 6.850 1.00 94.62 220 MET A N 1
ATOM 1751 C CA . MET A 1 220 ? -1.361 10.592 6.149 1.00 94.62 220 MET A CA 1
ATOM 1752 C C . MET A 1 220 ? -2.782 11.119 5.980 1.00 94.62 220 MET A C 1
ATOM 1754 O O . MET A 1 220 ? -3.437 11.497 6.958 1.00 94.62 220 MET A O 1
ATOM 1758 N N . LYS A 1 221 ? -3.291 11.069 4.748 1.00 96.75 221 LYS A N 1
ATOM 1759 C CA . LYS A 1 221 ? -4.711 11.249 4.428 1.00 96.75 221 LYS A CA 1
ATOM 1760 C C . LYS A 1 221 ? -5.195 10.020 3.665 1.00 96.75 221 LYS A C 1
ATOM 1762 O O . LYS A 1 221 ? -4.885 9.818 2.492 1.00 96.75 221 LYS A O 1
ATOM 1767 N N . ILE A 1 222 ? -5.946 9.179 4.363 1.00 97.06 222 ILE A N 1
ATOM 1768 C CA . ILE A 1 222 ? -6.464 7.911 3.857 1.00 97.06 222 ILE A CA 1
ATOM 1769 C C . ILE A 1 222 ? -7.983 8.031 3.775 1.00 97.06 222 ILE A C 1
ATOM 1771 O O . ILE A 1 222 ? -8.639 8.328 4.774 1.00 97.06 222 ILE A O 1
ATOM 1775 N N . SER A 1 223 ? -8.575 7.806 2.607 1.00 97.19 223 SER A N 1
ATOM 1776 C CA . SER A 1 223 ? -10.031 7.858 2.483 1.00 97.19 223 SER A CA 1
ATOM 1777 C C . SER A 1 223 ? -10.614 6.878 1.489 1.00 97.19 223 SER A C 1
ATOM 1779 O O . SER A 1 223 ? -10.035 6.628 0.439 1.00 97.19 223 SER A O 1
ATOM 1781 N N . ASN A 1 224 ? -11.806 6.364 1.790 1.00 95.56 224 ASN A N 1
ATOM 1782 C CA . ASN A 1 224 ? -12.510 5.438 0.902 1.00 95.56 224 ASN A CA 1
ATOM 1783 C C . ASN A 1 224 ? -11.651 4.202 0.575 1.00 95.56 224 ASN A C 1
ATOM 1785 O O . ASN A 1 224 ? -11.580 3.780 -0.577 1.00 95.56 224 ASN A O 1
ATOM 1789 N N . VAL A 1 225 ? -10.943 3.659 1.570 1.00 95.69 225 VAL A N 1
ATOM 1790 C CA . VAL A 1 225 ? -10.097 2.470 1.398 1.00 95.69 225 VAL A CA 1
ATOM 1791 C C . VAL A 1 225 ? -10.852 1.228 1.848 1.00 95.69 225 VAL A C 1
ATOM 1793 O O . VAL A 1 225 ? -11.514 1.251 2.880 1.00 95.69 225 VAL A O 1
ATOM 1796 N N . ASN A 1 226 ? -10.740 0.141 1.092 1.00 94.94 226 ASN A N 1
ATOM 1797 C CA . ASN A 1 226 ? -11.235 -1.176 1.479 1.00 94.94 226 ASN A CA 1
ATOM 1798 C C . ASN A 1 226 ? -10.063 -2.141 1.648 1.00 94.94 226 ASN A C 1
ATOM 1800 O O . ASN A 1 226 ? -9.365 -2.434 0.679 1.00 94.94 226 ASN A O 1
ATOM 1804 N N . ILE A 1 227 ? -9.863 -2.647 2.860 1.00 94.75 227 ILE A N 1
ATOM 1805 C CA . ILE A 1 227 ? -8.905 -3.718 3.138 1.00 94.75 227 ILE A CA 1
ATOM 1806 C C . ILE A 1 227 ? -9.694 -4.943 3.561 1.00 94.75 227 ILE A C 1
ATOM 1808 O O . ILE A 1 227 ? -10.385 -4.912 4.581 1.00 94.75 227 ILE A O 1
ATOM 1812 N N . SER A 1 228 ? -9.631 -6.009 2.767 1.00 93.44 228 SER A N 1
ATOM 1813 C CA . SER A 1 228 ? -10.472 -7.175 3.018 1.00 93.44 228 SER A CA 1
ATOM 1814 C C . SER A 1 228 ? -9.803 -8.508 2.765 1.00 93.44 228 SER A C 1
ATOM 1816 O O . SER A 1 228 ? -9.044 -8.674 1.809 1.00 93.44 228 SER A O 1
ATOM 1818 N N . ASN A 1 229 ? -10.174 -9.500 3.572 1.00 91.94 229 ASN A N 1
ATOM 1819 C CA . ASN A 1 229 ? -9.675 -10.867 3.448 1.00 91.94 229 ASN A CA 1
ATOM 1820 C C . ASN A 1 229 ? -8.138 -10.949 3.479 1.00 91.94 229 ASN A C 1
ATOM 1822 O O . ASN A 1 229 ? -7.561 -11.828 2.843 1.00 91.94 229 ASN A O 1
ATOM 1826 N N . CYS A 1 230 ? -7.465 -10.010 4.149 1.00 91.06 230 CYS A N 1
ATOM 1827 C CA . CYS A 1 230 ? -6.023 -10.078 4.357 1.00 91.06 230 CYS A CA 1
ATOM 1828 C C . CYS A 1 230 ? -5.733 -10.924 5.601 1.00 91.06 230 CYS A C 1
ATOM 1830 O O . CYS A 1 230 ? -6.314 -10.685 6.658 1.00 91.06 230 CYS A O 1
ATOM 1832 N N . ASP A 1 231 ? -4.833 -11.894 5.469 1.00 87.31 231 ASP A N 1
ATOM 1833 C CA . ASP A 1 231 ? -4.448 -12.832 6.530 1.00 87.31 231 ASP A CA 1
ATOM 1834 C C . ASP A 1 231 ? -2.975 -12.611 6.912 1.00 87.31 231 ASP A C 1
ATOM 1836 O O . ASP A 1 231 ? -2.077 -13.273 6.398 1.00 87.31 231 ASP A O 1
ATOM 1840 N N . VAL A 1 232 ? -2.703 -11.627 7.769 1.00 80.25 232 VAL A N 1
ATOM 1841 C CA . VAL A 1 232 ? -1.336 -11.318 8.216 1.00 80.25 232 VAL A CA 1
ATOM 1842 C C . VAL A 1 232 ? -0.959 -12.209 9.401 1.00 80.25 232 VAL A C 1
ATOM 1844 O O . VAL A 1 232 ? -1.651 -12.249 10.416 1.00 80.25 232 VAL A O 1
ATOM 1847 N N . LYS A 1 233 ? 0.139 -12.960 9.293 1.00 72.38 233 LYS A N 1
ATOM 1848 C CA . LYS A 1 233 ? 0.560 -13.919 10.330 1.00 72.38 233 LYS A CA 1
ATOM 1849 C C . LYS A 1 233 ? 1.585 -13.299 11.268 1.00 72.38 233 LYS A C 1
ATOM 1851 O O . LYS A 1 233 ? 2.323 -12.417 10.861 1.00 72.38 233 LYS A O 1
ATOM 1856 N N . TYR A 1 234 ? 1.676 -13.821 12.498 1.00 65.75 234 TYR A N 1
ATOM 1857 C CA . TYR A 1 234 ? 2.562 -13.325 13.570 1.00 65.75 234 TYR A CA 1
ATOM 1858 C C . TYR A 1 234 ? 2.223 -11.869 13.966 1.00 65.75 234 TYR A C 1
ATOM 1860 O O . TYR A 1 234 ? 1.259 -11.337 13.455 1.00 65.75 234 TYR A O 1
ATOM 1868 N N . LYS A 1 235 ? 2.886 -11.250 14.954 1.00 64.62 235 LYS A N 1
ATOM 1869 C CA . LYS A 1 235 ? 2.484 -10.046 15.743 1.00 64.62 235 LYS A CA 1
ATOM 1870 C C . LYS A 1 235 ? 2.114 -8.721 15.006 1.00 64.62 235 LYS A C 1
ATOM 1872 O O . LYS A 1 235 ? 2.503 -7.643 15.461 1.00 64.62 235 LYS A O 1
ATOM 1877 N N . TYR A 1 236 ? 1.342 -8.748 13.925 1.00 81.75 236 TYR A N 1
ATOM 1878 C CA . TYR A 1 236 ? 1.246 -7.670 12.951 1.00 81.75 236 TYR A CA 1
ATOM 1879 C C . TYR A 1 236 ? -0.178 -7.380 12.458 1.00 81.75 236 TYR A C 1
ATOM 1881 O O . TYR A 1 236 ? -1.150 -7.945 12.964 1.00 81.75 236 TYR A O 1
ATOM 1889 N N . SER A 1 237 ? -0.297 -6.414 11.536 1.00 86.81 237 SER A N 1
ATOM 1890 C CA . SER A 1 237 ? -1.553 -5.707 11.245 1.00 86.81 237 SER A CA 1
ATOM 1891 C C . SER A 1 237 ? -1.919 -5.647 9.775 1.00 86.81 237 SER A C 1
ATOM 1893 O O . SER A 1 237 ? -1.037 -5.496 8.940 1.00 86.81 237 SER A O 1
ATOM 1895 N N . ALA A 1 238 ? -3.210 -5.640 9.433 1.00 91.50 238 ALA A N 1
ATOM 1896 C CA . ALA A 1 238 ? -3.615 -5.359 8.052 1.00 91.50 238 ALA A CA 1
ATOM 1897 C C . ALA A 1 238 ? -3.043 -4.009 7.570 1.00 91.50 238 ALA A C 1
ATOM 1899 O O . ALA A 1 238 ? -2.581 -3.890 6.437 1.00 91.50 238 ALA A O 1
ATOM 1900 N N . MET A 1 239 ? -2.987 -3.011 8.452 1.00 94.50 239 MET A N 1
ATOM 1901 C CA . MET A 1 239 ? -2.331 -1.736 8.183 1.00 94.50 239 MET A CA 1
ATOM 1902 C C . MET A 1 239 ? -1.470 -1.288 9.366 1.00 94.50 239 MET A C 1
ATOM 1904 O O . MET A 1 239 ? -1.927 -1.285 10.508 1.00 94.50 239 MET A O 1
ATOM 1908 N N . MET A 1 240 ? -0.238 -0.862 9.095 1.00 93.94 240 MET A N 1
ATOM 1909 C CA . MET A 1 240 ? 0.616 -0.206 10.085 1.00 93.94 240 MET A CA 1
ATOM 1910 C C . MET A 1 240 ? 0.931 1.216 9.650 1.00 93.94 240 MET A C 1
ATOM 1912 O O . MET A 1 240 ? 1.439 1.444 8.552 1.00 93.94 240 MET A O 1
ATOM 1916 N N . LEU A 1 241 ? 0.638 2.159 10.544 1.00 93.19 241 LEU A N 1
ATOM 1917 C CA . LEU A 1 241 ? 0.895 3.577 10.352 1.00 93.19 241 LEU A CA 1
ATOM 1918 C C . LEU A 1 241 ? 1.851 4.051 11.445 1.00 93.19 241 LEU A C 1
ATOM 1920 O O . LEU A 1 241 ? 1.498 4.051 12.628 1.00 93.19 241 LEU A O 1
ATOM 1924 N N . THR A 1 242 ? 3.058 4.459 11.065 1.00 91.44 242 THR A N 1
ATOM 1925 C CA . THR A 1 242 ? 4.107 4.855 12.016 1.00 91.44 242 THR A CA 1
ATOM 1926 C C . THR A 1 242 ? 4.572 6.288 11.780 1.00 91.44 242 THR A C 1
ATOM 1928 O O . THR A 1 242 ? 4.286 6.892 10.742 1.00 91.44 242 THR A O 1
ATOM 1931 N N . GLY A 1 243 ? 5.253 6.853 12.775 1.00 87.56 243 GLY A N 1
ATOM 1932 C CA . GLY A 1 243 ? 5.850 8.181 12.698 1.00 87.56 243 GLY A CA 1
ATOM 1933 C C . GLY A 1 243 ? 5.063 9.275 13.409 1.00 87.56 243 GLY A C 1
ATOM 1934 O O . GLY A 1 243 ? 3.934 9.079 13.869 1.00 87.56 243 GLY A O 1
ATOM 1935 N N . LYS A 1 244 ? 5.685 10.451 13.513 1.00 89.50 244 LYS A N 1
ATOM 1936 C CA . LYS A 1 244 ? 5.242 11.597 14.341 1.00 89.50 244 LYS A CA 1
ATOM 1937 C C . LYS A 1 244 ? 4.221 12.532 13.690 1.00 89.50 244 LYS A C 1
ATOM 1939 O O . LYS A 1 244 ? 3.796 13.525 14.271 1.00 89.50 244 LYS A O 1
ATOM 1944 N N . HIS A 1 245 ? 3.847 12.258 12.448 1.00 90.75 245 HIS A N 1
ATOM 1945 C CA . HIS A 1 245 ? 2.982 13.144 11.682 1.00 90.75 245 HIS A CA 1
ATOM 1946 C C . HIS A 1 245 ? 1.494 12.845 11.915 1.00 90.75 245 HIS A C 1
ATOM 1948 O O . HIS A 1 245 ? 1.121 11.794 12.448 1.00 90.75 245 HIS A O 1
ATOM 1954 N N . LYS A 1 246 ? 0.639 13.806 11.531 1.00 92.62 246 LYS A N 1
ATOM 1955 C CA . LYS A 1 246 ? -0.817 13.684 11.653 1.00 92.62 246 LYS A CA 1
ATOM 1956 C C . LYS A 1 246 ? -1.311 12.557 10.746 1.00 92.62 246 LYS A C 1
ATOM 1958 O O . LYS A 1 246 ? -0.860 12.431 9.609 1.00 92.62 246 LYS A O 1
ATOM 1963 N N . LYS A 1 247 ? -2.271 11.775 11.235 1.00 94.25 247 LYS A N 1
ATOM 1964 C CA . LYS A 1 247 ? -2.890 10.678 10.486 1.00 94.25 247 LYS A CA 1
ATOM 1965 C C . LYS A 1 247 ? -4.398 10.902 10.457 1.00 94.25 247 LYS A C 1
ATOM 1967 O O . LYS A 1 247 ? -5.016 11.013 11.508 1.00 94.25 247 LYS A O 1
ATOM 1972 N N . ASN A 1 248 ? -4.982 11.002 9.267 1.00 96.38 248 ASN A N 1
ATOM 1973 C CA . ASN A 1 248 ? -6.423 11.151 9.081 1.00 96.38 248 ASN A CA 1
ATOM 1974 C C . ASN A 1 248 ? -6.931 10.001 8.213 1.00 96.38 248 ASN A C 1
ATOM 1976 O O . ASN A 1 248 ? -6.489 9.853 7.073 1.00 96.38 248 ASN A O 1
ATOM 1980 N N . MET A 1 249 ? -7.876 9.220 8.728 1.00 97.25 249 MET A N 1
ATOM 1981 C CA . MET A 1 249 ? -8.544 8.154 7.987 1.00 97.25 249 MET A CA 1
ATOM 1982 C C . MET A 1 249 ? -10.053 8.391 7.963 1.00 97.25 249 MET A C 1
ATOM 1984 O O . MET A 1 249 ? -10.643 8.684 9.000 1.00 97.25 249 MET A O 1
ATOM 1988 N N . LYS A 1 250 ? -10.709 8.259 6.805 1.00 97.44 250 LYS A N 1
ATOM 1989 C CA . LYS A 1 250 ? -12.172 8.392 6.734 1.00 97.44 250 LYS A CA 1
ATOM 1990 C C . LYS A 1 250 ? -12.850 7.489 5.711 1.00 97.44 250 LYS A C 1
ATOM 1992 O O . LYS A 1 250 ? -12.299 7.231 4.646 1.00 97.44 250 LYS A O 1
ATOM 1997 N N . ASN A 1 251 ? -14.096 7.111 5.987 1.00 96.12 251 ASN A N 1
ATOM 1998 C CA . ASN A 1 251 ? -14.963 6.380 5.055 1.00 96.12 251 ASN A CA 1
ATOM 1999 C C . ASN A 1 251 ? -14.350 5.052 4.566 1.00 96.12 251 ASN A C 1
ATOM 2001 O O . ASN A 1 251 ? -14.517 4.686 3.405 1.00 96.12 251 ASN A O 1
ATOM 2005 N N . SER A 1 252 ? -13.589 4.359 5.413 1.00 96.25 252 SER A N 1
ATOM 2006 C CA . SER A 1 252 ? -12.897 3.122 5.037 1.00 96.25 252 SER A CA 1
ATOM 2007 C C . SER A 1 252 ? -13.645 1.877 5.524 1.00 96.25 252 SER A C 1
ATOM 2009 O O . SER A 1 252 ? -14.458 1.943 6.447 1.00 96.25 252 SER A O 1
ATOM 2011 N N . ILE A 1 253 ? -13.364 0.729 4.910 1.00 95.38 253 ILE A N 1
ATOM 2012 C CA . ILE A 1 253 ? -13.860 -0.586 5.320 1.00 95.38 253 ILE A CA 1
ATOM 2013 C C . ILE A 1 253 ? -12.673 -1.506 5.575 1.00 95.38 253 ILE A C 1
ATOM 2015 O O . ILE A 1 253 ? -11.777 -1.633 4.743 1.00 95.38 253 ILE A O 1
ATOM 2019 N N . PHE A 1 254 ? -12.717 -2.183 6.711 1.00 95.00 254 PHE A N 1
ATOM 2020 C CA . PHE A 1 254 ? -11.857 -3.300 7.047 1.00 95.00 254 PHE A CA 1
ATOM 2021 C C . PHE A 1 254 ? -12.749 -4.517 7.289 1.00 95.00 254 PHE A C 1
ATOM 2023 O O . PHE A 1 254 ? -13.427 -4.587 8.317 1.00 95.00 254 PHE A O 1
ATOM 2030 N N . ASP A 1 255 ? -12.784 -5.443 6.334 1.00 93.62 255 ASP A N 1
ATOM 2031 C CA . ASP A 1 255 ? -13.691 -6.596 6.356 1.00 93.62 255 ASP A CA 1
ATOM 2032 C C . ASP A 1 255 ? -12.940 -7.927 6.324 1.00 93.62 255 ASP A C 1
ATOM 2034 O O . ASP A 1 255 ? -12.163 -8.193 5.408 1.00 93.62 255 ASP A O 1
ATOM 2038 N N . SER A 1 256 ? -13.235 -8.803 7.280 1.00 92.56 256 SER A N 1
ATOM 2039 C CA . SER A 1 256 ? -12.769 -10.192 7.267 1.00 92.56 256 SER A CA 1
ATOM 2040 C C . SER A 1 256 ? -11.240 -10.317 7.214 1.00 92.56 256 SER A C 1
ATOM 2042 O O . SER A 1 256 ? -10.708 -11.213 6.564 1.00 92.56 256 SER A O 1
ATOM 2044 N N . ASN A 1 257 ? -10.514 -9.401 7.863 1.00 91.88 257 ASN A N 1
ATOM 2045 C CA . ASN A 1 257 ? -9.062 -9.494 7.992 1.00 91.88 257 ASN A CA 1
ATOM 2046 C C . ASN A 1 257 ? -8.686 -10.269 9.255 1.00 91.88 257 ASN A C 1
ATOM 2048 O O . ASN A 1 257 ? -9.328 -10.120 10.299 1.00 91.88 257 ASN A O 1
ATOM 2052 N N . PHE A 1 258 ? -7.614 -11.050 9.169 1.00 88.25 258 PHE A N 1
ATOM 2053 C CA . PHE A 1 258 ? -7.110 -11.848 10.275 1.00 88.25 258 PHE A CA 1
ATOM 2054 C C . PHE A 1 258 ? -5.654 -11.504 10.567 1.00 88.25 258 PHE A C 1
ATOM 2056 O O . PHE A 1 258 ? -4.850 -11.380 9.646 1.00 88.25 258 PHE A O 1
ATOM 2063 N N . GLY A 1 259 ? -5.325 -11.314 11.845 1.00 85.75 259 GLY A N 1
ATOM 2064 C CA . GLY A 1 259 ? -3.972 -10.951 12.256 1.00 85.75 259 GLY A CA 1
ATOM 2065 C C . GLY A 1 259 ? -3.776 -10.860 13.760 1.00 85.75 259 GLY A C 1
ATOM 2066 O O . GLY A 1 259 ? -4.583 -11.374 14.525 1.00 85.75 259 GLY A O 1
ATOM 2067 N N . HIS A 1 260 ? -2.682 -10.231 14.198 1.00 83.94 260 HIS A N 1
ATOM 2068 C CA . HIS A 1 260 ? -2.521 -9.829 15.602 1.00 83.94 260 HIS A CA 1
ATOM 2069 C C . HIS A 1 260 ? -3.128 -8.434 15.862 1.00 83.94 260 HIS A C 1
ATOM 2071 O O . HIS A 1 260 ? -3.364 -7.993 16.982 1.00 83.94 260 HIS A O 1
ATOM 2077 N N . SER A 1 261 ? -3.313 -7.650 14.824 1.00 87.94 261 SER A N 1
ATOM 2078 C CA . SER A 1 261 ? -4.118 -6.451 14.898 1.00 87.94 261 SER A CA 1
ATOM 2079 C C . SER A 1 261 ? -4.687 -6.178 13.526 1.00 87.94 261 SER A C 1
ATOM 2081 O O . SER A 1 261 ? -4.294 -6.751 12.514 1.00 87.94 261 SER A O 1
ATOM 2083 N N . LEU A 1 262 ? -5.662 -5.301 13.479 1.00 90.19 262 LEU A N 1
ATOM 2084 C CA . LEU A 1 262 ? -6.199 -4.777 12.246 1.00 90.19 262 LEU A CA 1
ATOM 2085 C C . LEU A 1 262 ? -5.424 -3.533 11.840 1.00 90.19 262 LEU A C 1
ATOM 2087 O O . LEU A 1 262 ? -4.921 -3.443 10.720 1.00 90.19 262 LEU A O 1
ATOM 2091 N N . ILE A 1 263 ? -5.274 -2.610 12.792 1.00 92.75 263 ILE A N 1
ATOM 2092 C CA . ILE A 1 263 ? -4.480 -1.401 12.621 1.00 92.75 263 ILE A CA 1
ATOM 2093 C C . ILE A 1 263 ? -3.553 -1.220 13.815 1.00 92.75 263 ILE A C 1
ATOM 2095 O O . ILE A 1 263 ? -3.979 -1.309 14.969 1.00 92.75 263 ILE A O 1
ATOM 2099 N N . TRP A 1 264 ? -2.292 -0.911 13.521 1.00 92.81 264 TRP A N 1
ATOM 2100 C CA . TRP A 1 264 ? -1.325 -0.483 14.521 1.00 92.81 264 TRP A CA 1
ATOM 2101 C C . TRP A 1 264 ? -0.866 0.950 14.253 1.00 92.81 264 TRP A C 1
ATOM 2103 O O . TRP A 1 264 ? -0.191 1.236 13.262 1.00 92.81 264 TRP A O 1
ATOM 2113 N N . PHE A 1 265 ? -1.222 1.840 15.178 1.00 90.75 265 PHE A N 1
ATOM 2114 C CA . PHE A 1 265 ? -0.707 3.202 15.268 1.00 90.75 265 PHE A CA 1
ATOM 2115 C C . PHE A 1 265 ? 0.538 3.199 16.154 1.00 90.75 265 PHE A C 1
ATOM 2117 O O . PHE A 1 265 ? 0.427 3.198 17.383 1.00 90.75 265 PHE A O 1
ATOM 2124 N N . ASN A 1 266 ? 1.714 3.124 15.529 1.00 87.56 266 ASN A N 1
ATOM 2125 C CA . ASN A 1 266 ? 2.983 3.046 16.248 1.00 87.56 266 ASN A CA 1
ATOM 2126 C C . ASN A 1 266 ? 3.602 4.433 16.478 1.00 87.56 266 ASN A C 1
ATOM 2128 O O . ASN A 1 266 ? 3.380 5.373 15.711 1.00 87.56 266 ASN A O 1
ATOM 2132 N N . ARG A 1 267 ? 4.381 4.510 17.559 1.00 76.94 267 ARG A N 1
ATOM 2133 C CA . ARG A 1 267 ? 4.884 5.695 18.251 1.00 76.94 267 ARG A CA 1
ATOM 2134 C C . ARG A 1 267 ? 5.458 6.740 17.297 1.00 76.94 267 ARG A C 1
ATOM 2136 O O . ARG A 1 267 ? 6.322 6.456 16.473 1.00 76.94 267 ARG A O 1
ATOM 2143 N N . GLY A 1 268 ? 5.008 7.968 17.501 1.00 66.19 268 GLY A N 1
ATOM 2144 C CA . GLY A 1 268 ? 5.644 9.186 17.041 1.00 66.19 268 GLY A CA 1
ATOM 2145 C C . GLY A 1 268 ? 5.195 10.309 17.964 1.00 66.19 268 GLY A C 1
ATOM 2146 O O . GLY A 1 268 ? 4.035 10.344 18.374 1.00 66.19 268 GLY A O 1
ATOM 2147 N N . GLU A 1 269 ? 6.124 11.162 18.364 1.00 64.81 269 GLU A N 1
ATOM 2148 C CA . GLU A 1 269 ? 5.848 12.263 19.279 1.00 64.81 269 GLU A CA 1
ATOM 2149 C C . GLU A 1 269 ? 4.798 13.221 18.666 1.00 64.81 269 GLU A C 1
ATOM 2151 O O . GLU A 1 269 ? 4.877 13.605 17.502 1.00 64.81 269 GLU A O 1
ATOM 2156 N N . GLU A 1 270 ? 3.787 13.574 19.466 1.00 58.44 270 GLU A N 1
ATOM 2157 C CA . GLU A 1 270 ? 3.022 14.834 19.392 1.00 58.44 270 GLU A CA 1
ATOM 2158 C C . GLU A 1 270 ? 1.909 15.063 18.348 1.00 58.44 270 GLU A C 1
ATOM 2160 O O . GLU A 1 270 ? 1.347 16.161 18.340 1.00 58.44 270 GLU A O 1
ATOM 2165 N N . LYS A 1 271 ? 1.458 14.096 17.530 1.00 78.06 271 LYS A N 1
ATOM 2166 C CA . LYS A 1 271 ? 0.279 14.349 16.659 1.00 78.06 271 LYS A CA 1
ATOM 2167 C C . LYS A 1 271 ? -0.864 13.347 16.785 1.00 78.06 271 LYS A C 1
ATOM 2169 O O . LYS A 1 271 ? -0.679 12.134 16.747 1.00 78.06 271 LYS A O 1
ATOM 2174 N N . LYS A 1 272 ? -2.075 13.910 16.887 1.00 88.69 272 LYS A N 1
ATOM 2175 C CA . LYS A 1 272 ? -3.350 13.189 16.973 1.00 88.69 272 LYS A CA 1
ATOM 2176 C C . LYS A 1 272 ? -3.626 12.400 15.695 1.00 88.69 272 LYS A C 1
ATOM 2178 O O . LYS A 1 272 ? -3.368 12.878 14.585 1.00 88.69 272 LYS A O 1
ATOM 2183 N N . THR A 1 273 ? -4.174 11.203 15.868 1.00 94.44 273 THR A N 1
ATOM 2184 C CA . THR A 1 273 ? -4.735 10.395 14.783 1.00 94.44 273 THR A CA 1
ATOM 2185 C C . THR A 1 273 ? -6.254 10.504 14.813 1.00 94.44 273 THR A C 1
ATOM 2187 O O . THR A 1 273 ? -6.854 10.233 15.845 1.00 94.44 273 THR A O 1
ATOM 2190 N N . ASP A 1 274 ? -6.875 10.863 13.692 1.00 97.06 274 ASP A N 1
ATOM 2191 C CA . ASP A 1 274 ? -8.329 11.003 13.573 1.00 97.06 274 ASP A CA 1
ATOM 2192 C C . ASP A 1 274 ? -8.883 9.968 12.582 1.00 97.06 274 ASP A C 1
ATOM 2194 O O . ASP A 1 274 ? -8.432 9.882 11.437 1.00 97.06 274 ASP A O 1
ATOM 2198 N N . ILE A 1 275 ? -9.875 9.185 13.007 1.00 97.56 275 ILE A N 1
ATOM 2199 C CA . ILE A 1 275 ? -10.519 8.127 12.219 1.00 97.56 275 ILE A CA 1
ATOM 2200 C C . ILE A 1 275 ? -12.021 8.380 12.207 1.00 97.56 275 ILE A C 1
ATOM 2202 O O . ILE A 1 275 ? -12.636 8.552 13.257 1.00 97.56 275 ILE A O 1
ATOM 2206 N N . GLN A 1 276 ? -12.631 8.430 11.026 1.00 98.00 276 GLN A N 1
ATOM 2207 C CA . GLN A 1 276 ? -14.026 8.847 10.874 1.00 98.00 276 GLN A CA 1
ATOM 2208 C C . GLN A 1 276 ? -14.809 7.909 9.958 1.00 98.00 276 GLN A C 1
ATOM 2210 O O . GLN A 1 276 ? -14.286 7.453 8.941 1.00 98.00 276 GLN A O 1
ATOM 2215 N N . ASN A 1 277 ? -16.077 7.642 10.279 1.00 96.38 277 ASN A N 1
ATOM 2216 C CA . ASN A 1 277 ? -17.011 6.902 9.417 1.00 96.38 277 ASN A CA 1
ATOM 2217 C C . ASN A 1 277 ? -16.424 5.584 8.867 1.00 96.38 277 ASN A C 1
ATOM 2219 O O . ASN A 1 277 ? -16.622 5.244 7.701 1.00 96.38 277 ASN A O 1
ATOM 2223 N N . THR A 1 278 ? -15.610 4.892 9.664 1.00 96.38 278 THR A N 1
ATOM 2224 C CA . THR A 1 278 ? -14.897 3.682 9.238 1.00 96.38 278 THR A CA 1
ATOM 2225 C C . THR A 1 278 ? -15.600 2.456 9.800 1.00 96.38 278 THR A C 1
ATOM 2227 O O . THR A 1 278 ? -16.046 2.462 10.948 1.00 96.38 278 THR A O 1
ATOM 2230 N N . CYS A 1 279 ? -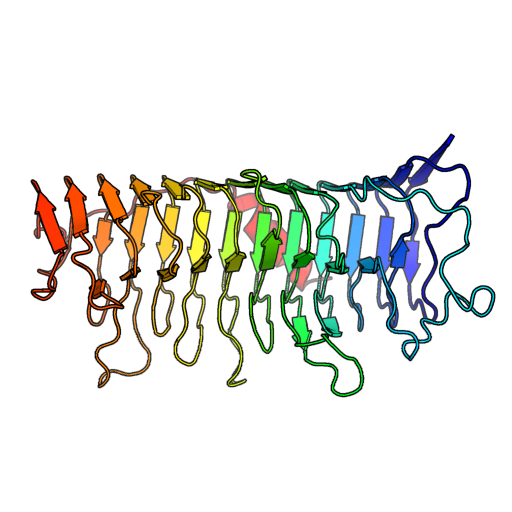15.731 1.416 8.981 1.00 95.69 279 CYS A N 1
ATOM 2231 C CA . CYS A 1 279 ? -16.377 0.168 9.361 1.00 95.69 279 CYS A CA 1
ATOM 2232 C C . CYS A 1 279 ? -15.345 -0.949 9.510 1.00 95.69 279 CYS A C 1
ATOM 2234 O O . CYS A 1 279 ? -14.597 -1.246 8.582 1.00 95.69 279 CYS A O 1
ATOM 2236 N N . PHE A 1 280 ? -15.348 -1.584 10.674 1.00 94.81 280 PHE A N 1
ATOM 2237 C CA . PHE A 1 280 ? -14.549 -2.745 11.025 1.00 94.81 280 PHE A CA 1
ATOM 2238 C C . PHE A 1 280 ? -15.498 -3.922 11.200 1.00 94.81 280 PHE A C 1
ATOM 2240 O O . PHE A 1 280 ? -16.273 -3.944 12.160 1.00 94.81 280 PHE A O 1
ATOM 2247 N N . THR A 1 281 ? -15.478 -4.887 10.282 1.00 92.12 281 THR A N 1
ATOM 2248 C CA . THR A 1 281 ? -16.383 -6.032 10.358 1.00 92.12 281 THR A CA 1
ATOM 2249 C C . THR A 1 281 ? -15.719 -7.383 10.144 1.00 92.12 281 THR A C 1
ATOM 2251 O O . THR A 1 281 ? -14.829 -7.514 9.311 1.00 92.12 281 THR A O 1
ATOM 2254 N N . LYS A 1 282 ? -16.155 -8.396 10.906 1.00 89.44 282 LYS A N 1
ATOM 2255 C CA . LYS A 1 282 ? -15.692 -9.794 10.789 1.00 89.44 282 LYS A CA 1
ATOM 2256 C C . LYS A 1 282 ? -14.180 -9.979 10.920 1.00 89.44 282 LYS A C 1
ATOM 2258 O O . LYS A 1 282 ? -13.648 -10.987 10.465 1.00 89.44 282 LYS A O 1
ATOM 2263 N N . ASN A 1 283 ? -13.478 -9.022 11.519 1.00 85.44 283 ASN A N 1
ATOM 2264 C CA . ASN A 1 283 ? -12.042 -9.138 11.717 1.00 85.44 283 ASN A CA 1
ATOM 2265 C C . ASN A 1 283 ? -11.767 -10.001 12.944 1.00 85.44 283 ASN A C 1
ATOM 2267 O O . ASN A 1 283 ? -12.563 -10.024 13.884 1.00 85.44 283 ASN A O 1
ATOM 2271 N N . GLY A 1 284 ? -10.645 -10.701 12.958 1.00 83.38 284 GLY A N 1
ATOM 2272 C CA . GLY A 1 284 ? -10.311 -11.552 14.088 1.00 83.38 284 GLY A CA 1
ATOM 2273 C C . GLY A 1 284 ? -8.836 -11.874 14.182 1.00 83.38 284 GLY A C 1
ATOM 2274 O O . GLY A 1 284 ? -8.017 -11.411 13.392 1.00 83.38 284 GLY A O 1
ATOM 2275 N N . ASN A 1 285 ? -8.520 -12.720 15.155 1.00 76.38 285 ASN A N 1
ATOM 2276 C CA . ASN A 1 285 ? -7.165 -13.180 15.401 1.00 76.38 285 ASN A CA 1
ATOM 2277 C C . ASN A 1 285 ? -7.091 -14.697 15.253 1.00 76.38 285 ASN A C 1
ATOM 2279 O O . ASN A 1 285 ? -8.022 -15.414 15.624 1.00 76.38 285 ASN A O 1
ATOM 2283 N N . HIS A 1 286 ? -5.958 -15.197 14.760 1.00 72.62 286 HIS A N 1
ATOM 2284 C CA . HIS A 1 286 ? -5.719 -16.643 14.643 1.00 72.62 286 HIS A CA 1
ATOM 2285 C C . HIS A 1 286 ? -5.546 -17.332 15.993 1.00 72.62 286 HIS A C 1
ATOM 2287 O O . HIS A 1 286 ? -5.889 -18.501 16.160 1.00 72.62 286 HIS A O 1
ATOM 2293 N N . GLU A 1 287 ? -5.013 -16.613 16.976 1.00 70.38 287 GLU A N 1
ATOM 2294 C CA . GLU A 1 287 ? -4.707 -17.164 18.289 1.00 70.38 287 GLU A CA 1
ATOM 2295 C C . GLU A 1 287 ? -5.831 -16.828 19.274 1.00 70.38 287 GLU A C 1
ATOM 2297 O O . GLU A 1 287 ? -5.834 -15.765 19.889 1.00 70.38 287 GLU A O 1
ATOM 2302 N N . LYS A 1 288 ? -6.768 -17.766 19.473 1.00 59.31 288 LYS A N 1
ATOM 2303 C CA . LYS A 1 288 ? -7.868 -17.635 20.455 1.00 59.31 288 LYS A CA 1
ATOM 2304 C C . LYS A 1 288 ? -7.400 -17.373 21.898 1.00 59.31 288 LYS A C 1
ATOM 2306 O O . LYS A 1 288 ? -8.198 -16.935 22.715 1.00 59.31 288 LYS A O 1
ATOM 2311 N N . ASN A 1 289 ? -6.129 -17.647 22.205 1.00 55.41 289 ASN A N 1
ATOM 2312 C CA . ASN A 1 289 ? -5.582 -17.646 23.565 1.00 55.41 289 ASN A CA 1
ATOM 2313 C C . ASN A 1 289 ? -4.623 -16.484 23.868 1.00 55.41 289 ASN A C 1
ATOM 2315 O O . ASN A 1 289 ? -4.020 -16.478 24.941 1.00 55.41 289 ASN A O 1
ATOM 2319 N N . ARG A 1 290 ? -4.428 -15.522 22.958 1.00 57.91 290 ARG A N 1
ATOM 2320 C CA . ARG A 1 290 ? -3.593 -14.345 23.239 1.00 57.91 290 ARG A CA 1
ATOM 2321 C C . ARG A 1 290 ? -4.445 -13.075 23.252 1.00 57.91 290 ARG A C 1
ATOM 2323 O O . ARG A 1 290 ? -5.302 -12.898 22.392 1.00 57.91 290 ARG A O 1
ATOM 2330 N N . GLN A 1 291 ? -4.181 -12.215 24.237 1.00 57.41 291 GLN A N 1
ATOM 2331 C CA . GLN A 1 291 ? -4.713 -10.854 24.389 1.00 57.41 291 GLN A CA 1
ATOM 2332 C C . GLN A 1 291 ? -4.228 -9.981 23.231 1.00 57.41 291 GLN A C 1
ATOM 2334 O O . GLN A 1 291 ? -3.193 -9.315 23.282 1.00 57.41 291 GLN A O 1
ATOM 2339 N N . ILE A 1 292 ? -4.908 -10.133 22.109 1.00 72.19 292 ILE A N 1
ATOM 2340 C CA . ILE A 1 292 ? -4.539 -9.565 20.832 1.00 72.19 292 ILE A CA 1
ATOM 2341 C C . ILE A 1 292 ? -5.689 -8.651 20.443 1.00 72.19 292 ILE A C 1
ATOM 2343 O O . ILE A 1 292 ? -6.827 -9.106 20.309 1.00 72.19 292 ILE A O 1
ATOM 2347 N N . ALA A 1 293 ? -5.394 -7.363 20.292 1.00 82.81 293 ALA A N 1
ATOM 2348 C CA . ALA A 1 293 ? -6.417 -6.373 20.017 1.00 82.81 293 ALA A CA 1
ATOM 2349 C C . ALA A 1 293 ? -6.514 -6.001 18.543 1.00 82.81 293 ALA A C 1
ATOM 2351 O O . ALA A 1 293 ? -5.496 -5.805 17.882 1.00 82.81 293 ALA A O 1
ATOM 2352 N N . LEU A 1 294 ? -7.737 -5.782 18.060 1.00 88.88 294 LEU A N 1
ATOM 2353 C CA . LEU A 1 294 ? -7.996 -5.269 16.713 1.00 88.88 294 LEU A CA 1
ATOM 2354 C C . LEU A 1 294 ? -7.287 -3.929 16.477 1.00 88.88 294 LEU A C 1
ATOM 2356 O O . LEU A 1 294 ? -6.665 -3.725 15.438 1.00 88.88 294 LEU A O 1
ATOM 2360 N N . ILE A 1 295 ? -7.345 -3.010 17.435 1.00 93.25 295 ILE A N 1
ATOM 2361 C CA . ILE A 1 295 ? -6.698 -1.703 17.338 1.00 93.25 295 ILE A CA 1
ATOM 2362 C C . ILE A 1 295 ? -5.595 -1.605 18.385 1.00 93.25 295 ILE A C 1
ATOM 2364 O O . ILE A 1 295 ? -5.853 -1.629 19.590 1.00 93.25 295 ILE A O 1
ATOM 2368 N N . ARG A 1 296 ? -4.357 -1.434 17.914 1.00 93.00 296 ARG A N 1
ATOM 2369 C CA . ARG A 1 296 ? -3.191 -1.186 18.765 1.00 93.00 296 ARG A CA 1
ATOM 2370 C C . ARG A 1 296 ? -2.745 0.257 18.631 1.00 93.00 296 ARG A C 1
ATOM 2372 O O . ARG A 1 296 ? -2.566 0.751 17.516 1.00 93.00 296 ARG A O 1
ATOM 2379 N N . PHE A 1 297 ? -2.536 0.923 19.758 1.00 92.38 297 PHE A N 1
ATOM 2380 C CA . PHE A 1 297 ? -2.179 2.337 19.765 1.00 92.38 297 PHE A CA 1
ATOM 2381 C C . PHE A 1 297 ? -1.087 2.651 20.785 1.00 92.38 297 PHE A C 1
ATOM 2383 O O . PHE A 1 297 ? -1.090 2.151 21.909 1.00 92.38 297 PHE A O 1
ATOM 2390 N N . SER A 1 298 ? -0.157 3.509 20.374 1.00 91.44 298 SER A N 1
ATOM 2391 C CA . SER A 1 298 ? 0.866 4.126 21.228 1.00 91.44 298 SER A CA 1
ATOM 2392 C C . SER A 1 298 ? 0.916 5.651 21.042 1.00 91.44 298 SER A C 1
ATOM 2394 O O . SER A 1 298 ? 1.960 6.274 21.217 1.00 91.44 298 SER A O 1
ATOM 2396 N N . SER A 1 299 ? -0.200 6.243 20.614 1.00 90.75 299 SER A N 1
ATOM 2397 C CA . SER A 1 299 ? -0.418 7.686 20.460 1.00 90.75 299 SER A CA 1
ATOM 2398 C C . SER A 1 299 ? -1.895 8.008 20.715 1.00 90.75 299 SER A C 1
ATOM 2400 O O . SER A 1 299 ? -2.714 7.092 20.748 1.00 90.75 299 SER A O 1
ATOM 2402 N N . GLU A 1 300 ? -2.253 9.288 20.854 1.00 92.81 300 GLU A N 1
ATOM 2403 C CA . GLU A 1 300 ? -3.661 9.705 20.945 1.00 92.81 300 GLU A CA 1
ATOM 2404 C C . GLU A 1 300 ? -4.409 9.386 19.638 1.00 92.81 300 GLU A C 1
ATOM 2406 O O . GLU A 1 300 ? -3.947 9.736 18.541 1.00 92.81 300 GLU A O 1
ATOM 2411 N N . VAL A 1 301 ? -5.561 8.720 19.754 1.00 94.94 301 VAL A N 1
ATOM 2412 C CA . VAL A 1 301 ? -6.410 8.343 18.615 1.00 94.94 301 VAL A CA 1
ATOM 2413 C C . VAL A 1 301 ? -7.864 8.712 18.895 1.00 94.94 301 VAL A C 1
ATOM 2415 O O . VAL A 1 301 ? -8.413 8.340 19.928 1.00 94.94 301 VAL A O 1
ATOM 2418 N N . ASN A 1 302 ? -8.504 9.395 17.951 1.00 97.06 302 ASN A N 1
ATOM 2419 C CA . ASN A 1 302 ? -9.922 9.728 17.996 1.00 97.06 302 ASN A CA 1
ATOM 2420 C C . ASN A 1 302 ? -10.678 8.932 16.933 1.00 97.06 302 ASN A C 1
ATOM 2422 O O . ASN A 1 302 ? -10.366 9.022 15.747 1.00 97.06 302 ASN A O 1
ATOM 2426 N N . PHE A 1 303 ? -11.704 8.195 17.343 1.00 97.75 303 PHE A N 1
ATOM 2427 C CA . PHE A 1 303 ? -12.656 7.556 16.440 1.00 97.75 303 PHE A CA 1
ATOM 2428 C C . PHE A 1 303 ? -13.982 8.312 16.472 1.00 97.75 303 PHE A C 1
ATOM 2430 O O . PHE A 1 303 ? -14.533 8.554 17.541 1.00 97.75 303 PHE A O 1
ATOM 2437 N N . HIS A 1 304 ? -14.529 8.644 15.305 1.00 98.19 304 HIS A N 1
ATOM 2438 C CA . HIS A 1 304 ? -15.818 9.318 15.167 1.00 98.19 304 HIS A CA 1
ATOM 2439 C C . HIS A 1 304 ? -16.743 8.519 14.256 1.00 98.19 304 HIS A C 1
ATOM 2441 O O . HIS A 1 304 ? -16.367 8.191 13.128 1.00 98.19 304 HIS A O 1
ATOM 2447 N N . ASN A 1 305 ? -17.965 8.241 14.714 1.00 97.12 305 ASN A N 1
ATOM 2448 C CA . ASN A 1 305 ? -19.003 7.562 13.929 1.00 97.12 305 ASN A CA 1
ATOM 2449 C C . ASN A 1 305 ? -18.514 6.247 13.282 1.00 97.12 305 ASN A C 1
ATOM 2451 O O . ASN A 1 305 ? -18.833 5.952 12.130 1.00 97.12 305 ASN A O 1
ATOM 2455 N N . CYS A 1 306 ? -17.659 5.493 13.975 1.00 96.88 306 CYS A N 1
ATOM 2456 C CA . CYS A 1 306 ? -1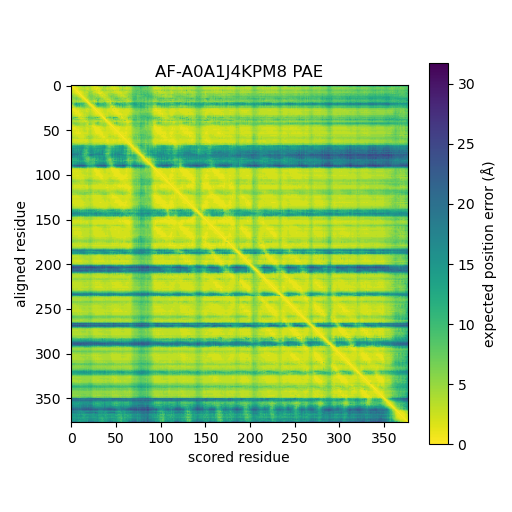7.122 4.233 13.463 1.00 96.88 306 CYS A CA 1
ATOM 2457 C C . CYS A 1 306 ? -18.013 3.052 13.862 1.00 96.88 306 CYS A C 1
ATOM 2459 O O . CYS A 1 306 ? -18.675 3.087 14.900 1.00 96.88 306 CYS A O 1
ATOM 2461 N N . LEU A 1 307 ? -18.020 2.009 13.031 1.00 95.31 307 LEU A N 1
ATOM 2462 C CA . LEU A 1 307 ? -18.800 0.790 13.241 1.00 95.31 307 LEU A CA 1
ATOM 2463 C C . LEU A 1 307 ? -17.859 -0.380 13.522 1.00 95.31 307 LEU A C 1
ATOM 2465 O O . LEU A 1 307 ? -16.960 -0.635 12.724 1.00 95.31 307 LEU A O 1
ATOM 2469 N N . PHE A 1 308 ? -18.100 -1.120 14.596 1.00 94.94 308 PHE A N 1
ATOM 2470 C CA . PHE A 1 308 ? -17.375 -2.337 14.953 1.00 94.94 308 PHE A CA 1
ATOM 2471 C C . PHE A 1 308 ? -18.385 -3.480 15.039 1.00 94.94 308 PHE A C 1
ATOM 2473 O O . PHE A 1 308 ? -19.188 -3.508 15.963 1.00 94.94 308 PHE A O 1
ATOM 2480 N N . LEU A 1 309 ? -18.389 -4.376 14.049 1.00 92.75 309 LEU A N 1
ATOM 2481 C CA . LEU A 1 309 ? -19.421 -5.403 13.895 1.00 92.75 309 LEU A CA 1
ATOM 2482 C C . LEU A 1 309 ? -18.822 -6.795 13.682 1.00 92.75 309 LEU A C 1
ATOM 2484 O O . LEU A 1 309 ? -18.161 -7.049 12.676 1.00 92.75 309 LEU A O 1
ATOM 2488 N N . LYS A 1 310 ? -19.164 -7.747 14.538 1.00 91.44 310 LYS A N 1
ATOM 2489 C CA . LYS A 1 310 ? -18.820 -9.170 14.451 1.00 91.44 310 LYS A CA 1
ATOM 2490 C C . LYS A 1 310 ? -17.319 -9.398 14.475 1.00 91.44 310 LYS A C 1
ATOM 2492 O O . LYS A 1 310 ? -16.825 -10.271 13.768 1.00 91.44 310 LYS A O 1
ATOM 2497 N N . ASN A 1 311 ? -16.585 -8.558 15.198 1.00 89.56 311 ASN A N 1
ATOM 2498 C CA . ASN A 1 311 ? -15.150 -8.744 15.338 1.00 89.56 311 ASN A CA 1
ATOM 2499 C C . ASN A 1 311 ? -14.856 -9.688 16.510 1.00 89.56 311 ASN A C 1
ATOM 2501 O O . ASN A 1 311 ? -15.604 -9.731 17.480 1.00 89.56 311 ASN A O 1
ATOM 2505 N N . PHE A 1 312 ? -13.765 -10.439 16.416 1.00 88.50 312 PHE A N 1
ATOM 2506 C CA . PHE A 1 312 ? -13.394 -11.459 17.392 1.00 88.50 312 PHE A CA 1
ATOM 2507 C C . PHE A 1 312 ? -12.114 -11.061 18.134 1.00 88.50 312 PHE A C 1
ATOM 2509 O O . PHE A 1 312 ? -11.140 -10.653 17.503 1.00 88.50 312 PHE A O 1
ATOM 2516 N N . GLY A 1 313 ? -12.085 -11.263 19.454 1.00 87.75 313 GLY A N 1
ATOM 2517 C CA . GLY A 1 313 ? -10.929 -10.958 20.306 1.00 87.75 313 GLY A CA 1
ATOM 2518 C C . GLY A 1 313 ? -11.059 -9.624 21.040 1.00 87.75 313 GLY A C 1
ATOM 2519 O O . GLY A 1 313 ? -12.151 -9.072 21.153 1.00 87.75 313 GLY A O 1
ATOM 2520 N N . GLU A 1 314 ? -9.948 -9.115 21.573 1.00 89.81 314 GLU A N 1
ATOM 2521 C CA . GLU A 1 314 ? -9.943 -7.806 22.228 1.00 89.81 314 GLU A CA 1
ATOM 2522 C C . GLU A 1 314 ? -10.097 -6.697 21.178 1.00 89.81 314 GLU A C 1
ATOM 2524 O O . GLU A 1 314 ? -9.543 -6.766 20.081 1.00 89.81 314 GLU A O 1
ATOM 2529 N N . THR A 1 315 ? -10.846 -5.641 21.486 1.00 90.56 315 THR A N 1
ATOM 2530 C CA . THR A 1 315 ? -11.036 -4.547 20.520 1.00 90.56 315 THR A CA 1
ATOM 2531 C C . THR A 1 315 ? -9.861 -3.572 20.531 1.00 90.56 315 THR A C 1
ATOM 2533 O O . THR A 1 315 ? -9.394 -3.154 19.472 1.00 90.56 315 THR A O 1
ATOM 2536 N N . PHE A 1 316 ? -9.354 -3.226 21.715 1.00 93.88 316 PHE A N 1
ATOM 2537 C CA . PHE A 1 316 ? -8.342 -2.187 21.902 1.00 93.88 316 PHE A CA 1
ATOM 2538 C C . PHE A 1 316 ? -7.189 -2.695 22.769 1.00 93.88 316 PHE A C 1
ATOM 2540 O O . PHE A 1 316 ? -7.408 -3.415 23.735 1.00 93.88 316 PHE A O 1
ATOM 2547 N N . SER A 1 317 ? -5.960 -2.300 22.438 1.00 92.44 317 SER A N 1
ATOM 2548 C CA . SER A 1 317 ? -4.783 -2.521 23.283 1.00 92.44 317 SER A CA 1
ATOM 2549 C C . SER A 1 317 ? -3.858 -1.315 23.216 1.00 92.44 317 SER A C 1
ATOM 2551 O O . SER A 1 317 ? -3.454 -0.867 22.136 1.00 92.44 317 SER A O 1
ATOM 2553 N N . ARG A 1 318 ? -3.512 -0.804 24.396 1.00 90.69 318 ARG A N 1
ATOM 2554 C CA . ARG A 1 318 ? -2.532 0.265 24.566 1.00 90.69 318 ARG A CA 1
ATOM 2555 C C . ARG A 1 318 ? -1.123 -0.321 24.607 1.00 90.69 318 ARG A C 1
ATOM 2557 O O . ARG A 1 318 ? -0.873 -1.303 25.302 1.00 90.69 318 ARG A O 1
ATOM 2564 N N . ILE A 1 319 ? -0.186 0.319 23.915 1.00 88.75 319 ILE A N 1
ATOM 2565 C CA . ILE A 1 319 ? 1.244 0.004 23.980 1.00 88.75 319 ILE A CA 1
ATOM 2566 C C . ILE A 1 319 ? 1.982 1.194 24.599 1.00 88.75 319 ILE A C 1
ATOM 2568 O O . ILE A 1 319 ? 1.971 2.287 24.036 1.00 88.75 319 ILE A O 1
ATOM 2572 N N . GLY A 1 320 ? 2.668 0.963 25.721 1.00 85.50 320 GLY A N 1
ATOM 2573 C CA . GLY A 1 320 ? 3.466 1.974 26.425 1.00 85.50 320 GLY A CA 1
ATOM 2574 C C . GLY A 1 320 ? 2.923 2.327 27.813 1.00 85.50 320 GLY A C 1
ATOM 2575 O O . GLY A 1 320 ? 1.867 1.844 28.218 1.00 85.50 320 GLY A O 1
ATOM 2576 N N . VAL A 1 321 ? 3.692 3.140 28.544 1.00 78.19 321 VAL A N 1
ATOM 2577 C CA . VAL A 1 321 ? 3.406 3.552 29.934 1.00 78.19 321 VAL A CA 1
ATOM 2578 C C . VAL A 1 321 ? 2.785 4.944 30.046 1.00 78.19 321 VAL A C 1
ATOM 2580 O O . VAL A 1 321 ? 2.173 5.251 31.065 1.00 78.19 321 VAL A O 1
ATOM 2583 N N . ASP A 1 322 ? 2.918 5.775 29.012 1.00 82.25 322 ASP A N 1
ATOM 2584 C CA . ASP A 1 322 ? 2.424 7.150 29.038 1.00 82.25 322 ASP A CA 1
ATOM 2585 C C . ASP A 1 322 ? 0.883 7.186 29.065 1.00 82.25 322 ASP A C 1
ATOM 2587 O O . ASP A 1 322 ? 0.231 6.300 28.493 1.00 82.25 322 ASP A O 1
ATOM 2591 N N . PRO A 1 323 ? 0.272 8.200 29.712 1.00 79.12 323 PRO A N 1
ATOM 2592 C CA . PRO A 1 323 ? -1.176 8.376 29.740 1.00 79.12 323 PRO A CA 1
ATOM 2593 C C . PRO A 1 323 ? -1.683 8.752 28.342 1.00 79.12 323 PRO A C 1
ATOM 2595 O O . PRO A 1 323 ? -1.834 9.918 27.989 1.00 79.12 323 PRO A O 1
ATOM 2598 N N . LEU A 1 324 ? -1.908 7.734 27.519 1.00 87.81 324 LEU A N 1
ATOM 2599 C CA . LEU A 1 324 ? -2.451 7.861 26.176 1.00 87.81 324 LEU A CA 1
ATOM 2600 C C . LEU A 1 324 ? -3.958 7.632 26.202 1.00 87.81 324 LEU A C 1
ATOM 2602 O O . LEU A 1 324 ? -4.433 6.678 26.824 1.00 87.81 324 LEU A O 1
ATOM 2606 N N . HIS A 1 325 ? -4.683 8.484 25.479 1.00 91.88 325 HIS A N 1
ATOM 2607 C CA . HIS A 1 325 ? -6.129 8.394 25.345 1.00 91.88 325 HIS A CA 1
ATOM 2608 C C . HIS A 1 325 ? -6.535 7.912 23.951 1.00 91.88 325 HIS A C 1
ATOM 2610 O O . HIS A 1 325 ? -6.044 8.405 22.933 1.00 91.88 325 HIS A O 1
ATOM 2616 N N . LEU A 1 326 ? -7.466 6.964 23.922 1.00 95.00 326 LEU A N 1
ATOM 2617 C CA . LEU A 1 326 ? -8.229 6.593 22.741 1.00 95.00 326 LEU A CA 1
ATOM 2618 C C . LEU A 1 326 ? -9.666 7.057 22.965 1.00 95.00 326 LEU A C 1
ATOM 2620 O O . LEU A 1 326 ? -10.395 6.482 23.771 1.00 95.00 326 LEU A O 1
ATOM 2624 N N . ASN A 1 327 ? -10.072 8.109 22.262 1.00 97.12 327 ASN A N 1
ATOM 2625 C CA . ASN A 1 327 ? -11.401 8.687 22.406 1.00 97.12 327 ASN A CA 1
ATOM 2626 C C . ASN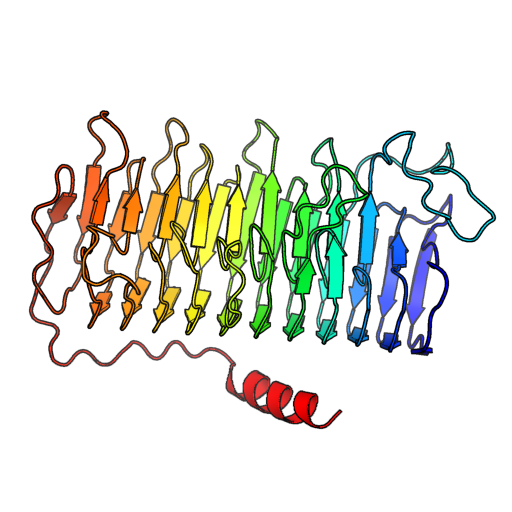 A 1 327 ? -12.341 8.090 21.358 1.00 97.12 327 ASN A C 1
ATOM 2628 O O . ASN A 1 327 ? -12.048 8.111 20.161 1.00 97.12 327 ASN A O 1
ATOM 2632 N N . LEU A 1 328 ? -13.491 7.585 21.796 1.00 97.56 328 LEU A N 1
ATOM 2633 C CA . LEU A 1 328 ? -14.533 7.062 20.915 1.00 97.56 328 LEU A CA 1
ATOM 2634 C C . LEU A 1 328 ? -15.721 8.019 20.952 1.00 97.56 328 LEU A C 1
ATOM 2636 O O . LEU A 1 328 ? -16.280 8.248 22.016 1.00 97.56 328 LEU A O 1
ATOM 2640 N N . TYR A 1 329 ? -16.134 8.559 19.812 1.00 98.06 329 TYR A N 1
ATOM 2641 C CA . TYR A 1 329 ? -17.267 9.476 19.702 1.00 98.06 329 TYR A CA 1
ATOM 2642 C C . TYR A 1 329 ? -18.332 8.875 18.797 1.00 98.06 329 TYR A C 1
ATOM 2644 O O . TYR A 1 329 ? -18.069 8.630 17.615 1.00 98.06 329 TYR A O 1
ATOM 2652 N N . LYS A 1 330 ? -19.538 8.653 19.335 1.00 97.12 330 LYS A N 1
ATOM 2653 C CA . LYS A 1 330 ? -20.695 8.160 18.562 1.00 97.12 330 LYS A CA 1
ATOM 2654 C C . LYS A 1 330 ? -20.393 6.879 17.777 1.00 97.12 330 LYS A C 1
ATOM 2656 O O . LYS A 1 330 ? -20.888 6.675 16.671 1.00 97.12 330 LYS A O 1
ATOM 2661 N N . CYS A 1 331 ? -19.514 6.036 18.316 1.00 96.88 331 CYS A N 1
ATOM 2662 C CA . CYS A 1 331 ? -19.176 4.759 17.704 1.00 96.88 331 CYS A CA 1
ATOM 2663 C C . CYS A 1 331 ? -20.234 3.713 18.061 1.00 96.88 331 CYS A C 1
ATOM 2665 O O . CYS A 1 331 ? -20.863 3.777 19.121 1.00 96.88 331 CYS A O 1
ATOM 2667 N N . ILE A 1 332 ? -20.427 2.755 17.164 1.00 95.12 332 ILE A N 1
ATOM 2668 C CA . ILE A 1 332 ? -21.409 1.691 17.325 1.00 95.12 332 ILE A CA 1
ATOM 2669 C C . ILE A 1 332 ? -20.683 0.355 17.355 1.00 95.12 332 ILE A C 1
ATOM 2671 O O . ILE A 1 332 ? -19.870 0.065 16.475 1.00 95.12 332 ILE A O 1
ATOM 2675 N N . PHE A 1 333 ? -21.017 -0.453 18.351 1.00 95.12 333 PHE A N 1
ATOM 2676 C CA . PHE A 1 333 ? -20.496 -1.795 18.540 1.00 95.12 333 PHE A CA 1
ATOM 2677 C C . PHE A 1 333 ? -21.654 -2.797 18.530 1.00 95.12 333 PHE A C 1
ATOM 2679 O O . PHE A 1 333 ? -22.769 -2.475 18.949 1.00 95.12 333 PHE A O 1
ATOM 2686 N N . ASP A 1 334 ? -21.414 -4.010 18.046 1.00 92.56 334 ASP A N 1
ATOM 2687 C CA . ASP A 1 334 ? -22.367 -5.113 18.199 1.00 92.56 334 ASP A CA 1
ATOM 2688 C C . ASP A 1 334 ? -22.265 -5.801 19.567 1.00 92.56 334 ASP A C 1
ATOM 2690 O O . ASP A 1 334 ? -23.253 -6.356 20.047 1.00 92.56 334 ASP A O 1
ATOM 2694 N N . GLU A 1 335 ? -21.104 -5.704 20.218 1.00 91.19 335 GLU A N 1
ATOM 2695 C CA . GLU A 1 335 ? -20.850 -6.194 21.573 1.00 91.19 335 GLU A CA 1
ATOM 2696 C C . GLU A 1 335 ? -20.071 -5.165 22.408 1.00 91.19 335 GLU A C 1
ATOM 2698 O O . GLU A 1 335 ? -19.349 -4.311 21.885 1.00 91.19 335 GLU A O 1
ATOM 2703 N N . LYS A 1 336 ? -20.207 -5.224 23.739 1.00 91.50 336 LYS A N 1
ATOM 2704 C CA . LYS A 1 336 ? -19.434 -4.358 24.638 1.00 91.50 336 LYS A CA 1
ATOM 2705 C C . LYS A 1 336 ? -17.961 -4.777 24.611 1.00 91.50 336 LYS A C 1
ATOM 2707 O O . LYS A 1 336 ? -17.644 -5.918 24.921 1.00 91.50 336 LYS A O 1
ATOM 2712 N N . PHE A 1 337 ? -17.070 -3.846 24.271 1.00 90.25 337 PHE A N 1
ATOM 2713 C CA . PHE A 1 337 ? -15.626 -4.090 24.287 1.00 90.25 337 PHE A CA 1
ATOM 2714 C C . PHE A 1 337 ? -15.062 -4.142 25.720 1.00 90.25 337 PHE A C 1
ATOM 2716 O O . PHE A 1 337 ? -15.632 -3.556 26.644 1.00 90.25 337 PHE A O 1
ATOM 2723 N N . ASN A 1 338 ? -13.925 -4.825 25.890 1.00 87.38 338 ASN A N 1
ATOM 2724 C CA . ASN A 1 338 ? -13.246 -4.998 27.178 1.00 87.38 338 ASN A CA 1
ATOM 2725 C C . ASN A 1 338 ? -12.796 -3.659 27.780 1.00 87.38 338 ASN A C 1
ATOM 2727 O O . ASN A 1 338 ? -12.302 -2.783 27.066 1.00 87.38 338 ASN A O 1
ATOM 2731 N N . GLU A 1 339 ? -12.889 -3.527 29.105 1.00 89.62 339 GLU A N 1
ATOM 2732 C CA . GLU A 1 339 ? -12.326 -2.378 29.819 1.00 89.62 339 GLU A CA 1
ATOM 2733 C C . GLU A 1 339 ? -10.816 -2.311 29.562 1.00 89.62 339 GLU A C 1
ATOM 2735 O O . GLU A 1 339 ? -10.069 -3.227 29.895 1.00 89.62 339 GLU A O 1
ATOM 2740 N N . THR A 1 340 ? -10.389 -1.246 28.887 1.00 89.94 340 THR A N 1
ATOM 2741 C CA . THR A 1 340 ? -9.001 -1.031 28.474 1.00 89.94 340 THR A CA 1
ATOM 2742 C C . THR A 1 340 ? -8.582 0.356 28.930 1.00 89.94 340 THR A C 1
ATOM 2744 O O . THR A 1 340 ? -9.226 1.347 28.575 1.00 89.94 340 THR A O 1
ATOM 2747 N N . ASP A 1 341 ? -7.494 0.438 29.692 1.00 90.69 341 ASP A N 1
ATOM 2748 C CA . ASP A 1 341 ? -6.972 1.706 30.200 1.00 90.69 341 ASP A CA 1
ATOM 2749 C C . ASP A 1 341 ? -6.750 2.732 29.081 1.00 90.69 341 ASP A C 1
ATOM 2751 O O . ASP A 1 341 ? -6.128 2.452 28.053 1.00 90.69 341 ASP A O 1
ATOM 2755 N N . GLY A 1 342 ? -7.227 3.955 29.315 1.00 91.12 342 GLY A N 1
ATOM 2756 C CA . GLY A 1 342 ? -7.095 5.068 28.375 1.00 91.12 342 GLY A CA 1
ATOM 2757 C C . GLY A 1 342 ? -8.152 5.101 27.269 1.00 91.12 342 GLY A C 1
ATOM 2758 O O . GLY A 1 342 ? -8.195 6.083 26.531 1.00 91.12 342 GLY A O 1
ATOM 2759 N N . VAL A 1 343 ? -9.031 4.099 27.157 1.00 95.88 343 VAL A N 1
ATOM 2760 C CA . VAL A 1 343 ? -10.169 4.140 26.226 1.00 95.88 343 VAL A CA 1
ATOM 2761 C C . VAL A 1 343 ? -11.330 4.914 26.854 1.00 95.88 343 VAL A C 1
ATOM 2763 O O . VAL A 1 343 ? -11.856 4.526 27.894 1.00 95.88 343 VAL A O 1
ATOM 2766 N N . VAL A 1 344 ? -11.748 6.005 26.210 1.00 96.62 344 VAL A N 1
ATOM 2767 C CA . VAL A 1 344 ? -12.796 6.911 26.700 1.00 96.62 344 VAL A CA 1
ATOM 2768 C C . VAL A 1 344 ? -13.990 6.892 25.737 1.00 96.62 344 VAL A C 1
ATOM 2770 O O . VAL A 1 344 ? -13.944 7.547 24.688 1.00 96.62 344 VAL A O 1
ATOM 2773 N N . PRO A 1 345 ? -15.066 6.142 26.046 1.00 96.75 345 PRO A N 1
ATOM 2774 C CA . PRO A 1 345 ? -16.285 6.153 25.248 1.00 96.75 345 PRO A CA 1
ATOM 2775 C C . PRO A 1 345 ? -17.138 7.399 25.513 1.00 96.75 345 PRO A C 1
ATOM 2777 O O . PRO A 1 345 ? -17.491 7.692 26.650 1.00 96.75 345 PRO A O 1
ATOM 2780 N N . ASN A 1 346 ? -17.532 8.092 24.444 1.00 97.25 346 ASN A N 1
ATOM 2781 C CA . ASN A 1 346 ? -18.420 9.253 24.450 1.00 97.25 346 ASN A CA 1
ATOM 2782 C C . ASN A 1 346 ? -19.590 9.004 23.486 1.00 97.25 346 ASN A C 1
ATOM 2784 O O . ASN A 1 346 ? -19.392 8.865 22.276 1.00 97.25 346 ASN A O 1
ATOM 2788 N N . GLU A 1 347 ? -20.813 8.937 24.017 1.00 96.69 347 GLU A N 1
ATOM 2789 C CA . GLU A 1 347 ? -22.045 8.720 23.232 1.00 96.69 347 GLU A CA 1
ATOM 2790 C C . GLU A 1 347 ? -22.009 7.453 22.345 1.00 96.69 347 GLU A C 1
ATOM 2792 O O . GLU A 1 347 ? -22.587 7.423 21.260 1.00 96.69 347 GLU A O 1
ATOM 2797 N N . CYS A 1 348 ? -21.295 6.404 22.765 1.00 96.56 348 CYS A N 1
ATOM 2798 C CA . CYS A 1 348 ? -21.232 5.139 22.026 1.00 96.56 348 CYS A CA 1
ATOM 2799 C C . CYS A 1 348 ? -22.450 4.247 22.320 1.00 96.56 348 CYS A C 1
ATOM 2801 O O . CYS A 1 348 ? -23.016 4.310 23.410 1.00 96.56 348 CYS A O 1
ATOM 2803 N N . SER A 1 349 ? -22.830 3.395 21.364 1.00 95.31 349 SER A N 1
ATOM 2804 C CA . SER A 1 349 ? -23.946 2.442 21.502 1.00 95.31 349 SER A CA 1
ATOM 2805 C C . SER A 1 349 ? -23.508 0.996 21.247 1.00 95.31 349 SER A C 1
ATOM 2807 O O . SER A 1 349 ? -22.513 0.757 20.559 1.00 95.31 349 SER A O 1
ATOM 2809 N N . TYR A 1 350 ? -24.257 0.038 21.803 1.00 93.38 350 TYR A N 1
ATOM 2810 C CA . TYR A 1 350 ? -23.924 -1.397 21.823 1.00 93.38 350 TYR A CA 1
ATOM 2811 C C . TYR A 1 350 ? -25.066 -2.284 21.283 1.00 93.38 350 TYR A C 1
ATOM 2813 O O . TYR A 1 350 ? -25.273 -3.401 21.748 1.00 93.38 350 TYR A O 1
ATOM 2821 N N . GLU A 1 351 ? -25.868 -1.765 20.349 1.00 80.69 351 GLU A N 1
ATOM 2822 C CA . GLU A 1 351 ? -27.156 -2.367 19.952 1.00 80.69 351 GLU A CA 1
ATOM 2823 C C . GLU A 1 351 ? -27.204 -2.821 18.479 1.00 80.69 351 GLU A C 1
ATOM 2825 O O . GLU A 1 351 ? -28.270 -3.084 17.923 1.00 80.69 351 GLU A O 1
ATOM 2830 N N . ALA A 1 352 ? -26.056 -2.953 17.812 1.00 71.44 352 ALA A N 1
ATOM 2831 C CA . ALA A 1 352 ? -25.997 -3.198 16.370 1.00 71.44 352 ALA A CA 1
ATOM 2832 C C . ALA A 1 352 ? -26.162 -4.667 15.951 1.00 71.44 352 ALA A C 1
ATOM 2834 O O . ALA A 1 352 ? -25.318 -5.214 15.241 1.00 71.44 352 ALA A O 1
ATOM 2835 N N . LYS A 1 353 ? -27.267 -5.320 16.326 1.00 67.75 353 LYS A N 1
ATOM 2836 C CA . LYS A 1 353 ? -27.533 -6.691 15.847 1.00 67.75 353 LYS A CA 1
ATOM 2837 C C . LYS A 1 353 ? -27.939 -6.745 14.365 1.00 67.75 353 LYS A C 1
ATOM 2839 O O . LYS A 1 353 ? -27.670 -7.749 13.708 1.00 67.75 353 LYS A O 1
ATOM 2844 N N . GLU A 1 354 ? -28.507 -5.664 13.815 1.00 72.94 354 GLU A N 1
ATOM 2845 C CA . GLU A 1 354 ? -29.104 -5.650 12.463 1.00 72.94 354 GLU A CA 1
ATOM 2846 C C . GLU A 1 354 ? -28.715 -4.443 11.586 1.00 72.94 354 GLU A C 1
ATOM 2848 O O . GLU A 1 354 ? -29.459 -4.037 10.695 1.00 72.94 354 GLU A O 1
ATOM 2853 N N . ILE A 1 355 ? -27.536 -3.846 11.784 1.00 77.12 355 ILE A N 1
ATOM 2854 C CA . ILE A 1 355 ? -27.100 -2.750 10.904 1.00 77.12 355 ILE A CA 1
ATOM 2855 C C . ILE A 1 355 ? -26.674 -3.316 9.545 1.00 77.12 355 ILE A C 1
ATOM 2857 O O . ILE A 1 355 ? -25.716 -4.087 9.443 1.00 77.12 355 ILE A O 1
ATOM 2861 N N . SER A 1 356 ? -27.360 -2.903 8.475 1.00 75.12 356 SER A N 1
ATOM 2862 C CA . SER A 1 356 ? -26.895 -3.157 7.113 1.00 75.12 356 SER A CA 1
ATOM 2863 C C . SER A 1 356 ? -25.581 -2.414 6.886 1.00 75.12 356 SER A C 1
ATOM 2865 O O . SER A 1 356 ? -25.532 -1.193 7.057 1.00 75.12 356 SER A O 1
ATOM 2867 N N . LEU A 1 357 ? -24.532 -3.131 6.477 1.00 72.44 357 LEU A N 1
ATOM 2868 C CA . LEU A 1 357 ? -23.247 -2.512 6.162 1.00 72.44 357 LEU A CA 1
ATOM 2869 C C . LEU A 1 357 ? -23.446 -1.403 5.118 1.00 72.44 357 LEU A C 1
ATOM 2871 O O . LEU A 1 357 ? -24.163 -1.623 4.132 1.00 72.44 357 LEU A O 1
ATOM 2875 N N . PRO A 1 358 ? -22.823 -0.225 5.303 1.00 67.06 358 PRO A N 1
ATOM 2876 C CA . PRO A 1 358 ? -22.874 0.820 4.299 1.00 67.06 358 PRO A CA 1
ATOM 2877 C C . PRO A 1 358 ? -22.360 0.246 2.979 1.00 67.06 358 PRO A C 1
ATOM 2879 O O . PRO A 1 358 ? -21.224 -0.220 2.881 1.00 67.06 358 PRO A O 1
ATOM 2882 N N . LYS A 1 359 ? -23.215 0.261 1.950 1.00 61.41 359 LYS A N 1
ATOM 2883 C CA . LYS A 1 359 ? -22.808 -0.076 0.586 1.00 61.41 359 LYS A CA 1
ATOM 2884 C C . LYS A 1 359 ? -21.907 1.044 0.089 1.00 61.41 359 LYS A C 1
ATOM 2886 O O . LYS A 1 359 ? -22.377 1.987 -0.546 1.00 61.41 359 LYS A O 1
ATOM 2891 N N . ILE A 1 360 ? -20.612 0.961 0.373 1.00 58.06 360 ILE A N 1
ATOM 2892 C CA . ILE A 1 360 ? -19.653 1.788 -0.346 1.00 58.06 360 ILE A CA 1
ATOM 2893 C C . ILE A 1 360 ? -19.661 1.266 -1.778 1.00 58.06 360 ILE A C 1
ATOM 2895 O O . ILE A 1 360 ? -19.231 0.144 -2.048 1.00 58.06 360 ILE A O 1
ATOM 2899 N N . LYS A 1 361 ? -20.226 2.065 -2.690 1.00 54.47 361 LYS A N 1
ATOM 2900 C CA . LYS A 1 361 ? -20.118 1.838 -4.131 1.00 54.47 361 LYS A CA 1
ATOM 2901 C C . LYS A 1 361 ? -18.656 2.024 -4.521 1.00 54.47 361 LYS A C 1
ATOM 2903 O O . LYS A 1 361 ? -18.261 3.079 -5.005 1.00 54.47 361 LYS A O 1
ATOM 2908 N N . PHE A 1 362 ? -17.846 1.000 -4.303 1.00 54.53 362 PHE A N 1
ATOM 2909 C CA . PHE A 1 362 ? -16.641 0.852 -5.092 1.00 54.53 362 PHE A CA 1
ATOM 2910 C C . PHE A 1 362 ? -17.083 0.587 -6.529 1.00 54.53 362 PHE A C 1
ATOM 2912 O O . PHE A 1 362 ? -18.031 -0.168 -6.758 1.00 54.53 362 PHE A O 1
ATOM 2919 N N . SER A 1 363 ? -16.389 1.157 -7.507 1.00 55.31 363 SER A N 1
ATOM 2920 C CA . SER A 1 363 ? -16.538 0.840 -8.937 1.00 55.31 363 SER A CA 1
ATOM 2921 C C . SER A 1 363 ? -16.091 -0.600 -9.276 1.00 55.31 363 SER A C 1
ATOM 2923 O O . SER A 1 363 ? -15.712 -0.900 -10.409 1.00 55.31 363 SER A O 1
ATOM 2925 N N . ASN A 1 364 ? -16.160 -1.509 -8.295 1.00 53.59 364 ASN A N 1
ATOM 2926 C CA . ASN A 1 364 ? -15.646 -2.869 -8.313 1.00 53.59 364 ASN A CA 1
ATOM 2927 C C . ASN A 1 364 ? -16.292 -3.746 -9.384 1.00 53.59 364 ASN A C 1
ATOM 2929 O O . ASN A 1 364 ? -15.693 -4.746 -9.737 1.00 53.59 364 ASN A O 1
ATOM 2933 N N . GLU A 1 365 ? -17.454 -3.406 -9.945 1.00 59.25 365 GLU A N 1
ATOM 2934 C CA . GLU A 1 365 ? -18.047 -4.207 -11.028 1.00 59.25 365 GLU A CA 1
ATOM 2935 C C . GLU A 1 365 ? -17.141 -4.260 -12.266 1.00 59.25 365 GLU A C 1
ATOM 2937 O O . GLU A 1 365 ? -16.888 -5.342 -12.794 1.00 59.25 365 GLU A O 1
ATOM 2942 N N . LYS A 1 366 ? -16.555 -3.124 -12.675 1.00 58.66 366 LYS A N 1
ATOM 2943 C CA . LYS A 1 366 ? -15.573 -3.104 -13.775 1.00 58.66 366 LYS A CA 1
ATOM 2944 C C . LYS A 1 366 ? -14.296 -3.858 -13.415 1.00 58.66 366 LYS A C 1
ATOM 2946 O O . LYS A 1 366 ? -13.669 -4.463 -14.274 1.00 58.66 366 LYS A O 1
ATOM 2951 N N . LEU A 1 367 ? -13.916 -3.820 -12.145 1.00 58.81 367 LEU A N 1
ATOM 2952 C CA . LEU A 1 367 ? -12.674 -4.389 -11.639 1.00 58.81 367 LEU A CA 1
ATOM 2953 C C . LEU A 1 367 ? -12.761 -5.909 -11.459 1.00 58.81 367 LEU A C 1
ATOM 2955 O O . LEU A 1 367 ? -11.841 -6.616 -11.838 1.00 58.81 367 LEU A O 1
ATOM 2959 N N . ILE A 1 368 ? -13.883 -6.418 -10.946 1.00 60.16 368 ILE A N 1
ATOM 2960 C CA . ILE A 1 368 ? -14.197 -7.849 -10.844 1.00 60.16 368 ILE A CA 1
ATOM 2961 C C . ILE A 1 368 ? -14.260 -8.453 -12.242 1.00 60.16 368 ILE A C 1
ATOM 2963 O O . ILE A 1 368 ? -13.635 -9.483 -12.482 1.00 60.16 368 ILE A O 1
ATOM 2967 N N . HIS A 1 369 ? -14.943 -7.785 -13.178 1.00 65.31 369 HIS A N 1
ATOM 2968 C CA . HIS A 1 369 ? -14.949 -8.200 -14.579 1.00 65.31 369 HIS A CA 1
ATOM 2969 C C . HIS A 1 369 ? -13.524 -8.258 -15.146 1.00 65.31 369 HIS A C 1
ATOM 2971 O O . HIS A 1 369 ? -13.149 -9.236 -15.786 1.00 65.31 369 HIS A O 1
ATOM 2977 N N . LEU A 1 370 ? -12.700 -7.250 -14.854 1.00 64.44 370 LEU A N 1
ATOM 2978 C CA . LEU A 1 370 ? -11.322 -7.204 -15.322 1.00 64.44 370 LEU A CA 1
ATOM 2979 C C . LEU A 1 370 ? -10.442 -8.295 -14.693 1.00 64.44 370 LEU A C 1
ATOM 2981 O O . LEU A 1 370 ? -9.625 -8.880 -15.387 1.00 64.44 370 LEU A O 1
ATOM 2985 N N . ILE A 1 371 ? -10.611 -8.624 -13.412 1.00 62.09 371 ILE A N 1
ATOM 2986 C CA . ILE A 1 371 ? -9.896 -9.745 -12.777 1.00 62.09 371 ILE A CA 1
ATOM 2987 C C . ILE A 1 371 ? -10.279 -11.066 -13.443 1.00 62.09 371 ILE A C 1
ATOM 2989 O O . ILE A 1 371 ? -9.402 -11.887 -13.701 1.00 62.09 371 I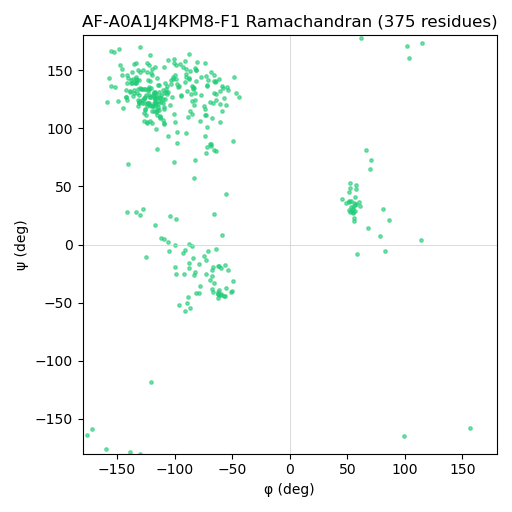LE A O 1
ATOM 2993 N N . HIS A 1 372 ? -11.565 -11.267 -13.742 1.00 67.50 372 HIS A N 1
ATOM 2994 C CA . HIS A 1 372 ? -12.016 -12.442 -14.482 1.00 67.50 372 HIS A CA 1
ATOM 2995 C C . HIS A 1 372 ? -11.360 -12.524 -15.865 1.00 67.50 372 HIS A C 1
ATOM 2997 O O . HIS A 1 372 ? -10.873 -13.589 -16.226 1.00 67.50 372 HIS A O 1
ATOM 3003 N N . GLU A 1 373 ? -11.266 -11.414 -16.601 1.00 70.19 373 GLU A N 1
ATOM 3004 C CA . GLU A 1 373 ? -10.534 -11.370 -17.877 1.00 70.19 373 GLU A CA 1
ATOM 3005 C C . GLU A 1 373 ? -9.039 -11.680 -17.709 1.00 70.19 373 GLU A C 1
ATOM 3007 O O . GLU A 1 373 ? -8.468 -12.415 -18.509 1.00 70.19 373 GLU A O 1
ATOM 3012 N N . LEU A 1 374 ? -8.406 -11.155 -16.656 1.00 64.88 374 LEU A N 1
ATOM 3013 C CA . LEU A 1 374 ? -6.977 -11.337 -16.392 1.00 64.88 374 LEU A CA 1
ATOM 3014 C C . LEU A 1 374 ? -6.604 -12.780 -16.026 1.00 64.88 374 LEU A C 1
ATOM 3016 O O . LEU A 1 374 ? -5.481 -13.180 -16.296 1.00 64.88 374 LEU A O 1
ATOM 3020 N N . TYR A 1 375 ? -7.518 -13.567 -15.452 1.00 57.91 375 TYR A N 1
ATOM 3021 C CA . TYR A 1 375 ? -7.289 -14.995 -15.179 1.00 57.91 375 TYR A CA 1
ATOM 3022 C C . TYR A 1 375 ? -7.344 -15.886 -16.433 1.00 57.91 375 TYR A C 1
ATOM 3024 O O . TYR A 1 375 ? -7.009 -17.068 -16.352 1.00 57.91 375 TYR A O 1
ATOM 3032 N N . HIS A 1 376 ? -7.775 -15.343 -17.574 1.00 59.66 376 HIS A N 1
ATOM 3033 C CA . HIS A 1 376 ? -7.862 -16.055 -18.851 1.00 59.66 376 HIS A CA 1
ATOM 3034 C C . HIS A 1 376 ? -6.764 -15.659 -19.860 1.00 59.66 376 HIS A C 1
ATOM 3036 O O . HIS A 1 376 ? -6.765 -16.182 -20.976 1.00 59.66 376 HIS A O 1
ATOM 3042 N N . LEU A 1 377 ? -5.838 -14.771 -19.474 1.00 51.50 377 LEU A N 1
ATOM 3043 C CA . LEU A 1 377 ? -4.633 -14.376 -20.220 1.00 51.50 377 LEU A CA 1
ATOM 3044 C C . LEU A 1 377 ? -3.393 -15.033 -19.605 1.00 51.50 377 LEU A C 1
ATOM 3046 O O . LEU A 1 377 ? -2.473 -15.379 -20.383 1.00 51.50 377 LEU A O 1
#

Sequence (377 aa):
MNLTISCLCISHLFSSPALSRSNAKHINLDKSTILRSYSHFFYNIPILCIDNSVFSNFTSSAIFYSSHLPENLIIDYNQTYNSRPENQPMLLNNITIRNARFLHCKSQGNGGALCHLSFEHWGSIIAHDSIFVDCSASPNSELYHQYGSGGAIFFLGNYSRFSNIYAYKCRAEEDGQFIYLEHLNSNPMEFNMEFTTISKCSEISYPGGYYAAFIKDAEMKISNVNISNCDVKYKYSAMMLTGKHKKNMKNSIFDSNFGHSLIWFNRGEEKKTDIQNTCFTKNGNHEKNRQIALIRFSSEVNFHNCLFLKNFGETFSRIGVDPLHLNLYKCIFDEKFNETDGVVPNECSYEAKEISLPKIKFSNEKLIHLIHELYHL

InterPro domains:
  IPR011050 Pectin lyase fold/virulence factor [SSF51126] (18-235)

Radius of gyration: 21.05 Å; Cα contacts (8 Å, |Δi|>4): 1202; chains: 1; bounding box: 59×38×58 Å

Secondary structure (DSSP, 8-state):
-EEEEES-EEE---S--EEE-TT-SEEEEES-EEES-SS-EEEESSEEEEES-EEES-SS-SEEEES---TT----BTTTBSS--TTPPPS--EEEEES-EEES-EEEBS-SSEEEE-TT---EEEEEEEEEES-EEE--TTSTT-----SSEEEESSEEEEEEEEEES-EESSS-SSEEEE---SS--EEEEES-EEESTT-S--TT---SEEEES-EEEEES-EEES-B--SS-EEEEEESSS-EEEES-EEES-BSSEEEEE---SS--EEEES-EEES-B-S-TTS--EEEEESS-EEEES-EEES--SEEEEE-SSS---EEEES-EESSPPP--TTEEEES-B---SSPPPP----SHHHHHHHHHHHTT-

Solvent-accessible surface area (backbone atoms only — not comparable to full-atom values): 17611 Å² total; per-residue (Å²): 83,77,46,76,48,65,60,47,76,49,62,65,37,78,62,33,54,67,53,61,49,86,64,39,56,32,43,33,39,31,52,21,39,40,34,48,18,62,30,28,36,35,54,60,49,34,26,42,37,36,32,53,22,38,41,31,43,19,57,18,19,46,35,35,37,65,74,66,68,58,97,85,53,76,58,66,44,67,87,78,32,83,60,84,65,92,73,57,81,84,87,50,46,30,39,39,38,33,52,24,38,34,32,41,10,24,12,69,13,37,0,0,36,28,24,37,45,25,90,84,22,55,22,34,40,39,40,31,56,27,38,38,33,46,10,24,10,30,54,25,94,90,44,91,92,24,61,0,24,1,0,25,33,21,41,31,17,47,37,38,37,42,32,44,31,41,37,32,44,12,27,14,42,24,45,2,8,37,29,25,37,39,28,83,58,94,61,88,25,52,35,38,40,31,50,28,40,40,33,36,20,31,83,65,94,60,82,42,26,27,17,36,33,31,42,33,36,34,25,35,44,37,30,44,32,37,42,30,48,25,40,22,45,60,98,22,12,49,32,35,45,32,33,41,40,44,35,39,38,32,53,27,40,38,36,44,31,34,18,38,18,45,36,33,42,42,63,32,72,93,37,59,30,42,37,30,49,30,38,38,29,49,28,33,49,84,57,90,86,54,100,35,18,38,37,32,34,42,48,43,35,38,38,34,51,26,39,42,37,71,58,48,74,41,52,62,38,74,53,81,86,70,97,46,44,36,40,33,34,50,26,39,20,43,57,84,70,72,94,45,86,45,60,46,81,38,79,55,49,58,76,50,86,79,72,77,75,82,80,75,83,63,76,47,69,66,50,54,53,47,51,59,56,60,76,76,111

Organism: NCBI:txid1144522

Foldseek 3Di:
DAAEDEQAEEEAAAAAAEQDDLPHQEYEDECYEYEQYADEHEYQHLEYEYYLYEAENYQAANYEYAPDDDPPDQRCNVVPDRDDPPSGDPARNEYEYYNYEYYLQEHLFEASHYDYHDPVQAYEYAYENYEYEQAWFHHNPVGPRRHQEQSHEEGRHQEYEAELYEAYQQQGQAYASHGDYEYPDPPAGEHYHYLYEHEQRAPDPRQHYAENGEYEAHAYDAENYEYEHAEGHDQHEPYEYYEAHEAEYEHYEYYQYEYLEHYAYYDYPDYEYEYENYEYENYEYPDLPDQRAHYEYAAAYEYYQYEYYNYYHAHYAYDDDDLHAHEYYQYEYCADHDDYHRYHYDNYYNNPPDDDPPPPPRVCVVVVVVVVVVVVD